Protein 9C9C (pdb70)

Radius of gyration: 26.02 Å; Cα contacts (8 Å, |Δi|>4): 1125; chains: 2; bounding box: 55×65×72 Å

Secondary structure (DSSP, 8-state):
---PPPEEEEES-SEEETT--EEEEEE--TT--EEEEEEESSTTS--EEPPGGG-BTTEEEESS--GGG-EEEEEEEEETTEEPPPPPPEEEEEE-SS---EEEEES-SBPPTT--EEEEEEEEEEESEEEEEE---EEEEE---EEEEEEEE----TTS-EEEEEEEE-TT-TTBB-PPPPPEEEB---/--PPPEEEEES-SEEETT--EEEEEE--TT--EEEEEEE-TT-SSEEEPPGGGEETTEEEESS--GGG-EEEEEEEEETTEEPPPPPPEEEEEE-SS---EEEEES-SB--TT--EEEEEEEEEEESEEEEEE--EEEPPP-TT-EEEEEEEE-S--TTS--EEEEEEE-TT-TTBB-PPPPPEE-B--

Solvent-accessible surface area: 19816 Å² total; per-residue (Å²): 107,110,7,90,95,3,57,20,147,25,129,102,76,32,60,8,77,77,40,44,70,1,24,0,34,8,97,13,27,183,103,24,125,82,42,67,2,42,22,29,86,110,101,115,56,219,107,65,89,5,146,70,150,73,25,156,118,1,89,6,89,2,97,54,1,58,111,115,29,4,0,104,2,12,0,18,0,59,4,160,82,97,71,6,99,98,7,91,83,29,58,0,8,0,10,21,21,41,101,112,2,84,20,31,4,53,9,0,12,1,2,17,85,34,0,62,2,2,0,32,0,59,9,171,83,69,5,16,0,0,4,9,4,69,100,138,81,91,48,127,101,28,128,40,92,43,40,118,0,28,18,43,12,18,72,8,51,93,104,54,85,44,9,6,61,0,23,0,17,49,111,123,21,49,55,0,30,0,34,46,0,91,79,21,98,5,60,11,34,106,147,11,74,89,4,59,10,131,14,104,114,70,33,46,5,77,92,40,40,70,1,28,0,16,10,102,20,24,181,112,25,122,90,51,60,1,31,28,7,118,34,89,10,32,165,74,59,103,12,145,68,124,83,23,89,142,1,86,22,97,2,97,53,1,62,145,110,37,0,0,17,6,11,0,16,0,60,2,142,84,110,70,9,107,76,12,55,40,18,18,0,4,6,8,24,31,68,115,113,4,94,18,28,5,73,135,41,51,87,9,96,70,50,19,139,12,50,0,28,0,64,18,181,117,54,18,7,1,1,0,2,15,92,135,116,49,90,40,20,128,27,72,85,221,24,33,51,119,9,100,17,72,8,21,86,1,44,82,102,58,77,30,13,5,66,0,19,0,0,62,14,111,21,1,6,10,11,0,33,44,0,93,76,23,82,11,97,25,117

Sequence (379 aa):
GTIPKPTTLWWAEPPDDSSVVITTQGSPVTLSCQQGSLEAQEEYRRLLYREKKSSASSWITRIRPEELVKNGQFHIPSITWWEEHTGRYGCQYYSRARWSELSDPLLVLVMTGAYPKPTTLSAQQPSPVVTSGGRVTLQCESSQVAFGGFILCKEHPQCLNNSSQPGSSRRAIFSVGPVSSPNRRWSHRCYGYDLNSPYVWSSPSDLLELLVVPGTIPKPTLWAEPDSVVITQGSPVTLSCCQGSLEAQEYRLYREKKSASWITRIRRPELVKNGQFHIPSITWEHTGRYGCCQYYSSRARWSELSDPLVLVMTGAYPKPTTLSAQPSPVVTSGGRVTLQCCESQVAFGGFILCKEQCLNSQQPHARGSSSSRAIFSVGPVSPNRRWSSHRCCYGYDDLNSPYVWSSPSDLLELLVP

Organism: Homo sapiens (NCBI:txid9606)

Nearest PDB structures (foldseek):
  2gw5-assembly1_A  TM=9.340E-01  e=7.493E-33  Homo sapiens
  6bcs-assembly1_A  TM=9.423E-01  e=9.687E-33  Homo sapiens
  6aed-assembly1_A  TM=9.198E-01  e=9.869E-31  Homo sapiens
  1vdg-assembly1_B  TM=8.284E-01  e=1.206E-25  Homo sapiens
  1p6f-assembly1_A  TM=7.862E-01  e=2.082E-16  Homo sapiens

GO terms:
  GO:0005515 protein binding (F, IPI)
  GO:0140105 interleukin-10-mediated signaling pathway (P, IEP)
  GO:0001540 amyloid-beta binding (F, TAS)
  GO:1905875 negative regulation of postsynaptic density organization (P, IC)
  GO:0042130 negative regulation of T cell proliferation (P, IMP)
  GO:0001540 amyloid-beta binding (F, IMP)
  GO:2000524 negative regulation of T cell costimulation (P, IMP)
  GO:0042803 protein homodimerization activity (F, IPI)
  GO:0044877 protein-containing complex binding (F, IPI)
  GO:0023025 MHC class Ib protein complex binding (F, IDA)
  GO:0023029 MHC class Ib protein binding (F, IDA)
  GO:0005886 plasma membrane (C, EXP)
  GO:0005886 plasma membrane (C, TAS)
  GO:0016020 membrane (C, TAS)
  GO:0006955 immune response (P, TAS)
  GO:0006968 cellular defense response (P, TAS)
  GO:0007166 cell surface receptor signaling pathway (P, TAS)
  GO:0007267 cell-cell signaling (P, TAS)
  GO:0101003 ficolin-1-rich granule membrane (C, TAS)
  GO:0070821 tertiary granule membrane (C, TAS)

Structure (mmCIF, N/CA/C/O backbone):
data_9C9C
#
_entry.id   9C9C
#
_cell.length_a   50.165
_cell.length_b   63.056
_cell.length_c   144.736
_cell.angle_alpha   90.000
_cell.angle_beta   90.000
_cell.angle_gamma   90.000
#
_symmetry.space_group_name_H-M   'P 2 21 21'
#
loop_
_entity.id
_entity.type
_entity.pdbx_description
1 polymer 'Leukocyte immunoglobulin-like receptor subfamily B member 2'
2 non-polymer 'CHLORIDE ION'
3 non-polymer IMIDAZOLE
4 non-polymer 'CALCIUM ION'
5 water water
#
loop_
_atom_site.group_PDB
_atom_site.id
_atom_site.type_symbol
_atom_site.label_atom_id
_atom_site.label_alt_id
_atom_site.label_comp_id
_atom_site.label_asym_id
_atom_site.label_entity_id
_atom_site.label_seq_id
_atom_site.pdbx_PDB_ins_code
_atom_site.Cartn_x
_atom_site.Cartn_y
_atom_site.Cartn_z
_atom_site.occupancy
_atom_site.B_iso_or_equiv
_atom_site.auth_seq_id
_atom_site.auth_comp_id
_atom_site.auth_asym_id
_atom_site.auth_atom_id
_atom_site.pdbx_PDB_model_num
ATOM 1 N N . GLY A 1 4 ? -28.96285 -13.53446 -21.26939 1.000 48.39865 4 GLY A N 1
ATOM 2 C CA . GLY A 1 4 ? -29.40326 -14.09428 -20.00291 1.000 57.15051 4 GLY A CA 1
ATOM 3 C C . GLY A 1 4 ? -28.25929 -14.39582 -19.04910 1.000 57.53640 4 GLY A C 1
ATOM 4 O O . GLY A 1 4 ? -27.15843 -14.75422 -19.47784 1.000 51.83007 4 GLY A O 1
ATOM 5 N N . THR A 1 5 ? -28.50838 -14.26349 -17.74921 1.000 50.64567 5 THR A N 1
ATOM 6 C CA . THR A 1 5 ? -27.45783 -14.44880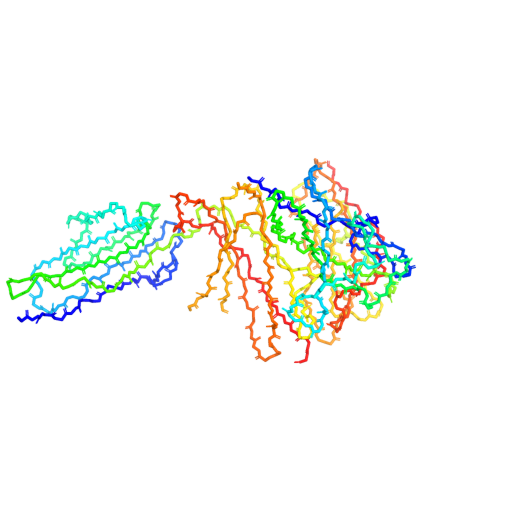 -16.76317 1.000 37.53046 5 THR A CA 1
ATOM 7 C C . THR A 1 5 ? -27.86216 -15.50997 -15.74611 1.000 58.04065 5 THR A C 1
ATOM 8 O O . THR A 1 5 ? -29.03921 -15.85656 -15.60040 1.000 44.25704 5 THR A O 1
ATOM 12 N N . ILE A 1 6 ? -26.85207 -16.05789 -15.07795 1.000 40.21487 6 ILE A N 1
ATOM 13 C CA . ILE A 1 6 ? -27.04228 -17.02345 -14.00103 1.000 36.79286 6 ILE A CA 1
ATOM 14 C C . ILE A 1 6 ? -26.55451 -16.34022 -12.72922 1.000 30.83537 6 ILE A C 1
ATOM 15 O O . ILE A 1 6 ? -25.78497 -15.37161 -12.81635 1.000 34.53131 6 ILE A O 1
ATOM 20 N N . PRO A 1 7 ? -26.99516 -16.75930 -11.54135 1.000 29.38237 7 PRO A N 1
ATOM 21 C CA . PRO A 1 7 ? -26.67849 -15.97715 -10.33991 1.000 31.03605 7 PRO A CA 1
ATOM 22 C C . PRO A 1 7 ? -25.18188 -15.97102 -10.04183 1.000 37.47416 7 PRO A C 1
ATOM 23 O O . PRO A 1 7 ? -24.48634 -16.97186 -10.21919 1.000 31.17256 7 PRO A O 1
ATOM 27 N N . LYS A 1 8 ? -24.69218 -14.80852 -9.62841 1.000 29.47558 8 LYS A N 1
ATOM 28 C CA . LYS A 1 8 ? -23.30792 -14.66666 -9.19417 1.000 30.96911 8 LYS A CA 1
ATOM 29 C C . LYS A 1 8 ? -23.02377 -15.62033 -8.03523 1.000 25.04237 8 LYS A C 1
ATOM 30 O O . LYS A 1 8 ? -23.83020 -15.70772 -7.10071 1.000 26.97182 8 LYS A O 1
ATOM 36 N N . PRO A 1 9 ? -21.90819 -16.34188 -8.05080 1.000 27.82955 9 PRO A N 1
ATOM 37 C CA . PRO A 1 9 ? -21.61022 -17.25114 -6.94589 1.000 22.56720 9 PRO A CA 1
ATOM 38 C C . PRO A 1 9 ? -21.05484 -16.50221 -5.74490 1.000 25.16501 9 PRO A C 1
ATOM 39 O O . PRO A 1 9 ? -20.64371 -15.34366 -5.82265 1.000 25.79277 9 PRO A O 1
ATOM 43 N N . THR A 1 10 ? -21.09710 -17.17955 -4.60833 1.000 22.92030 10 THR A N 1
ATOM 44 C CA A THR A 1 10 ? -20.45892 -16.71601 -3.38649 0.435 23.77252 10 THR A CA 1
ATOM 45 C CA B THR A 1 10 ? -20.44367 -16.69906 -3.40318 0.565 23.71203 10 THR A CA 1
ATOM 46 C C . THR A 1 10 ? -19.23989 -17.58161 -3.11459 1.000 25.00479 10 THR A C 1
ATOM 47 O O . THR A 1 10 ? -19.26911 -18.78975 -3.35392 1.000 29.04127 10 THR A O 1
ATOM 54 N N . LEU A 1 11 ? -18.17171 -16.96431 -2.62982 1.000 22.13867 11 LEU A N 1
ATOM 55 C CA . LEU A 1 11 ? -16.96665 -17.67749 -2.22914 1.000 22.08640 11 LEU A CA 1
ATOM 56 C C . LEU A 1 11 ? -16.77445 -17.43333 -0.74178 1.000 23.28502 11 LEU A C 1
ATOM 57 O O . LEU A 1 11 ? -16.67771 -16.27724 -0.31627 1.000 30.84841 11 LEU A O 1
ATOM 62 N N . TRP A 1 12 ? -16.75204 -18.50070 0.05439 1.000 21.25007 12 TRP A N 1
ATOM 63 C CA A TRP A 1 12 ? -16.69247 -18.42130 1.51200 0.471 22.01579 12 TRP A CA 1
ATOM 64 C CA B TRP A 1 12 ? -16.59458 -18.30038 1.48140 0.529 21.67965 12 TRP A CA 1
ATOM 65 C C . TRP A 1 12 ? -15.47798 -19.17344 2.02994 1.000 23.44243 12 TRP A C 1
ATOM 66 O O . TRP A 1 12 ? -15.10469 -20.20585 1.46525 1.000 24.19329 12 TRP A O 1
ATOM 87 N N . ALA A 1 13 ? -14.92248 -18.69277 3.13995 1.000 24.94061 13 ALA A N 1
ATOM 88 C CA . ALA A 1 13 ? -13.83374 -19.34945 3.85033 1.000 21.62502 13 ALA A CA 1
ATOM 89 C C . ALA A 1 13 ? -14.33889 -19.85732 5.19603 1.000 22.43657 13 ALA A C 1
ATOM 90 O O . ALA A 1 13 ? -15.05618 -19.14284 5.90769 1.000 26.54711 13 ALA A O 1
ATOM 92 N N . GLU A 1 14 ? -13.98774 -21.09769 5.53355 1.000 19.96539 14 GLU A N 1
ATOM 93 C CA . GLU A 1 14 ? -14.26912 -21.64900 6.85844 1.000 21.59868 14 GLU A CA 1
ATOM 94 C C . GLU A 1 14 ? -12.98742 -22.24647 7.42434 1.000 23.44718 14 GLU A C 1
ATOM 95 O O . GLU A 1 14 ? -12.38781 -23.13178 6.78916 1.000 22.26861 14 GLU A O 1
ATOM 101 N N A PRO A 1 15 ? -12.61210 -21.92297 8.67263 0.517 23.75232 15 PRO A N 1
ATOM 102 N N B PRO A 1 15 ? -12.45055 -21.71039 8.52942 0.483 23.19953 15 PRO A N 1
ATOM 103 C CA A PRO A 1 15 ? -13.38623 -21.20979 9.69562 0.517 25.59815 15 PRO A CA 1
ATOM 104 C CA B PRO A 1 15 ? -12.85042 -20.45207 9.18749 0.483 23.30431 15 PRO A CA 1
ATOM 105 C C A PRO A 1 15 ? -13.25807 -19.69727 9.61585 0.517 27.91046 15 PRO A C 1
ATOM 106 C C B PRO A 1 15 ? -12.69762 -19.21323 8.28805 0.483 23.40067 15 PRO A C 1
ATOM 107 O O A PRO A 1 15 ? -14.01543 -18.97578 10.26386 0.517 28.09487 15 PRO A O 1
ATOM 108 O O B PRO A 1 15 ? -11.96549 -19.22875 7.29142 0.483 18.19002 15 PRO A O 1
ATOM 115 N N A ASP A 1 16 ? -12.30882 -19.17339 8.84948 0.517 20.32629 16 ASP A N 1
ATOM 116 N N B ASP A 1 16 ? -13.40808 -18.12951 8.60805 0.483 16.94195 16 ASP A N 1
ATOM 117 C CA A ASP A 1 16 ? -12.11672 -17.73009 8.79256 0.517 26.35151 16 ASP A CA 1
ATOM 118 C CA B ASP A 1 16 ? -13.38455 -16.90499 7.81668 0.483 24.79090 16 ASP A CA 1
ATOM 119 C C A ASP A 1 16 ? -11.25137 -17.37618 7.58789 0.517 26.25602 16 ASP A C 1
ATOM 120 C C B ASP A 1 16 ? -12.42024 -15.86600 8.37559 0.483 25.40786 16 ASP A C 1
ATOM 121 O O A ASP A 1 16 ? -10.71577 -18.24557 6.89513 0.517 25.86488 16 ASP A O 1
ATOM 122 O O B ASP A 1 16 ? -12.44980 -14.70501 7.94801 0.483 27.05319 16 ASP A O 1
ATOM 131 N N A SER A 1 17 ? -11.12440 -16.06892 7.35458 0.517 26.82997 17 SER A N 1
ATOM 132 N N B SER A 1 17 ? -11.55954 -16.25911 9.30729 0.483 23.76519 17 SER A N 1
ATOM 133 C CA A SER A 1 17 ? -10.31120 -15.46328 6.30929 0.517 23.41634 17 SER A CA 1
ATOM 134 C CA B SER A 1 17 ? -10.59522 -15.35965 9.91354 0.483 22.38627 17 SER A CA 1
ATOM 135 C C A SER A 1 17 ? -8.86632 -15.23591 6.74787 0.517 26.39150 17 SER A C 1
ATOM 136 C C B SER A 1 17 ? -9.26808 -15.41063 9.16013 0.483 32.78924 17 SER A C 1
ATOM 137 O O A SER A 1 17 ? -8.02826 -14.82756 5.93155 0.517 13.20534 17 SER A O 1
ATOM 138 O O B SER A 1 17 ? -9.12273 -16.07492 8.12876 0.483 20.45649 17 SER A O 1
ATOM 143 N N A VAL A 1 18 ? -8.57006 -15.47897 8.02145 0.517 22.61694 18 VAL A N 1
ATOM 144 N N B VAL A 1 18 ? -8.27847 -14.68604 9.68005 0.483 24.18213 18 VAL A N 1
ATOM 145 C CA A VAL A 1 18 ? -7.26345 -15.24129 8.62499 0.517 22.50224 18 VAL A CA 1
ATOM 146 C CA B VAL A 1 18 ? -6.90248 -14.97628 9.31707 0.483 21.08478 18 VAL A CA 1
ATOM 147 C C A VAL A 1 18 ? -6.90966 -16.47784 9.44319 0.517 22.75546 18 VAL A C 1
ATOM 148 C C B VAL A 1 18 ? -6.55166 -16.35278 9.85983 0.483 21.19332 18 VAL A C 1
ATOM 149 O O A VAL A 1 18 ? -7.62009 -16.81397 10.39783 0.517 20.98154 18 VAL A O 1
ATOM 150 O O B VAL A 1 18 ? -6.97981 -16.73156 10.95646 0.483 22.80813 18 VAL A O 1
ATOM 157 N N . ILE A 1 19 ? -5.80124 -17.12955 9.08689 1.000 18.08202 19 ILE A N 1
ATOM 158 C CA . ILE A 1 19 ? -5.50846 -18.51222 9.45061 1.000 19.02009 19 ILE A CA 1
ATOM 159 C C . ILE A 1 19 ? -4.05615 -18.61065 9.88883 1.000 19.85891 19 ILE A C 1
ATOM 160 O O . ILE A 1 19 ? -3.15949 -18.13047 9.18930 1.000 21.20039 19 ILE A O 1
ATOM 165 N N . THR A 1 20 ? -3.80712 -19.26622 11.01797 1.000 18.65792 20 THR A N 1
ATOM 166 C CA A THR A 1 20 ? -2.43482 -19.42092 11.47526 0.640 20.41073 20 THR A CA 1
ATOM 167 C CA B THR A 1 20 ? -2.43081 -19.40725 11.46393 0.360 20.38240 20 THR A CA 1
ATOM 168 C C . THR A 1 20 ? -1.69739 -20.41964 10.59070 1.000 20.56891 20 THR A C 1
ATOM 169 O O . THR A 1 20 ? -2.26309 -21.43410 10.16937 1.000 20.46739 20 THR A O 1
ATOM 176 N N . GLN A 1 21 ? -0.43399 -20.12110 10.30561 1.000 18.43340 21 GLN A N 1
ATOM 177 C CA . GLN A 1 21 ? 0.41163 -20.96442 9.46705 1.000 19.33711 21 GLN A CA 1
ATOM 178 C C . GLN A 1 21 ? 0.31878 -22.42812 9.87778 1.000 22.20094 21 GLN A C 1
ATOM 179 O O . GLN A 1 21 ? 0.47016 -22.76438 11.05302 1.000 22.28503 21 GLN A O 1
ATOM 185 N N . GLY A 1 22 ? 0.06693 -23.29262 8.90096 1.000 19.78795 22 GLY A N 1
ATOM 186 C CA . GLY A 1 22 ? -0.01925 -24.71789 9.16034 1.000 21.13005 22 GLY A CA 1
ATOM 187 C C . GLY A 1 22 ? -1.38401 -25.24342 9.55657 1.000 24.01793 22 GLY A C 1
ATOM 188 O O . GLY A 1 22 ? -1.52988 -26.46563 9.70945 1.000 24.32993 22 GLY A O 1
ATOM 189 N N . SER A 1 23 ? -2.40192 -24.36556 9.72477 1.000 19.53920 23 SER A N 1
ATOM 190 C CA . SER A 1 23 ? -3.77195 -24.70589 10.09467 1.000 17.63971 23 SER A CA 1
ATOM 191 C C . SER A 1 23 ? -4.65652 -24.81503 8.85799 1.000 18.39200 23 SER A C 1
ATOM 192 O O . SER A 1 23 ? -4.34772 -24.24327 7.81142 1.000 19.68682 23 SER A O 1
ATOM 195 N N . PRO A 1 24 ? -5.76408 -25.54288 8.94315 1.000 19.41942 24 PRO A N 1
ATOM 196 C CA . PRO A 1 24 ? -6.58923 -25.78100 7.75977 1.000 17.85968 24 PRO A CA 1
ATOM 197 C C . PRO A 1 24 ? -7.58180 -24.65293 7.50069 1.000 21.61692 24 PRO A C 1
ATOM 198 O O . PRO A 1 24 ? -8.00806 -23.92993 8.39954 1.000 20.52787 24 PRO A O 1
ATOM 202 N N . VAL A 1 25 ? -7.97401 -24.54150 6.23667 1.000 19.18384 25 VAL A N 1
ATOM 203 C CA . VAL A 1 25 ? -9.03830 -23.62972 5.84362 1.000 16.88299 25 VAL A CA 1
ATOM 204 C C . VAL A 1 25 ? -9.68568 -24.18516 4.57966 1.000 19.48974 25 VAL A C 1
ATOM 205 O O . VAL A 1 25 ? -9.00778 -24.77989 3.73690 1.000 20.35256 25 VAL A O 1
ATOM 209 N N . THR A 1 26 ? -10.99916 -24.01652 4.46914 1.000 18.56678 26 THR A N 1
ATOM 210 C CA . THR A 1 26 ? -11.76294 -24.50058 3.31891 1.000 17.39266 26 THR A CA 1
ATOM 211 C C . THR A 1 26 ? -12.33376 -23.31705 2.55813 1.000 19.65793 26 THR A C 1
ATOM 212 O O . THR A 1 26 ? -13.07990 -22.51546 3.12887 1.000 19.31128 26 THR A O 1
ATOM 216 N N . LEU A 1 27 ? -12.00865 -23.22078 1.27055 1.000 17.28689 27 LEU A N 1
ATOM 217 C CA . LEU A 1 27 ? -12.59232 -22.20768 0.39718 1.000 20.03752 27 LEU A CA 1
ATOM 218 C C . LEU A 1 27 ? -13.63458 -22.88897 -0.48212 1.000 21.72507 27 LEU A C 1
ATOM 219 O O . LEU A 1 27 ? -13.30443 -23.82059 -1.22276 1.000 23.98659 27 LEU A O 1
ATOM 224 N N . SER A 1 28 ? -14.88260 -22.42777 -0.40860 1.000 20.89534 28 SER A N 1
ATOM 225 C CA . SER A 1 28 ? -15.98726 -23.06890 -1.11951 1.000 22.05342 28 SER A CA 1
ATOM 226 C C . SER A 1 28 ? -16.62281 -22.08754 -2.09049 1.000 27.61917 28 SER A C 1
ATOM 227 O O . SER A 1 28 ? -17.04857 -21.00238 -1.69174 1.000 24.08765 28 SER A O 1
ATOM 230 N N . CYS A 1 29 ? -16.70675 -22.47914 -3.35625 1.000 19.68104 29 CYS A N 1
ATOM 231 C CA . CYS A 1 29 ? -17.44711 -21.70810 -4.34568 1.000 21.24272 29 CYS A CA 1
ATOM 232 C C . CYS A 1 29 ? -18.87717 -22.23319 -4.39077 1.000 27.35186 29 CYS A C 1
ATOM 233 O O . CYS A 1 29 ? -19.09811 -23.40253 -4.72514 1.000 26.48113 29 CYS A O 1
ATOM 236 N N . GLN A 1 30 ? -19.84352 -21.38484 -4.03890 1.000 22.32635 30 GLN A N 1
ATOM 237 C CA A GLN A 1 30 ? -21.25937 -21.76202 -4.03424 0.607 26.38014 30 GLN A CA 1
ATOM 238 C CA B GLN A 1 30 ? -21.25175 -21.77306 -4.04149 0.393 26.28937 30 GLN A CA 1
ATOM 239 C C . GLN A 1 30 ? -21.86790 -21.30573 -5.35343 1.000 25.78101 30 GLN A C 1
ATOM 240 O O . GLN A 1 30 ? -22.13449 -20.11806 -5.54279 1.000 26.19633 30 GLN A O 1
ATOM 251 N N . GLY A 1 31 ? -22.07137 -22.24948 -6.26981 1.000 24.94410 31 GLY A N 1
ATOM 252 C CA . GLY A 1 31 ? -22.79022 -21.98895 -7.49532 1.000 26.89385 31 GLY A CA 1
ATOM 253 C C . GLY A 1 31 ? -24.25013 -22.37231 -7.33615 1.000 24.59634 31 GLY A C 1
ATOM 254 O O . GLY A 1 31 ? -24.72776 -22.67334 -6.24093 1.000 25.53852 31 GLY A O 1
ATOM 255 N N . SER A 1 32 ? -24.96080 -22.38132 -8.45874 1.000 25.33912 32 SER A N 1
ATOM 256 C CA . SER A 1 32 ? -26.30193 -22.93624 -8.43130 1.000 27.66459 32 SER A CA 1
ATOM 257 C C . SER A 1 32 ? -26.23942 -24.43707 -8.13739 1.000 34.76854 32 SER A C 1
ATOM 258 O O . SER A 1 32 ? -25.19638 -25.08515 -8.26847 1.000 28.94624 32 SER A O 1
ATOM 261 N N . LEU A 1 33 ? -27.38363 -25.00060 -7.74226 1.000 32.06122 33 LEU A N 1
ATOM 262 C CA . LEU A 1 33 ? -27.43006 -26.43100 -7.46169 1.000 37.95359 33 LEU A CA 1
ATOM 263 C C . LEU A 1 33 ? -27.18890 -27.28117 -8.70543 1.000 35.09930 33 LEU A C 1
ATOM 264 O O . LEU A 1 33 ? -26.89886 -28.47408 -8.57513 1.000 52.11356 33 LEU A O 1
ATOM 269 N N . GLU A 1 34 ? -27.28948 -26.70061 -9.89894 1.000 31.71937 34 GLU A N 1
ATOM 270 C CA . GLU A 1 34 ? -27.03360 -27.41609 -11.14218 1.000 36.80319 34 GLU A CA 1
ATOM 271 C C . GLU A 1 34 ? -25.61510 -27.19804 -11.67128 1.000 34.21197 34 GLU A C 1
ATOM 272 O O . GLU A 1 34 ? -25.31066 -27.62789 -12.78889 1.000 31.71178 34 GLU A O 1
ATOM 278 N N . ALA A 1 35 ? -24.74270 -26.54369 -10.90039 1.000 32.71572 35 ALA A N 1
ATOM 279 C CA . ALA A 1 35 ? -23.43247 -26.17385 -11.42091 1.000 27.18949 35 ALA A CA 1
ATOM 280 C C . ALA A 1 35 ? -22.67852 -27.39976 -11.92140 1.000 29.45580 35 ALA A C 1
ATOM 281 O O . ALA A 1 35 ? -22.60278 -28.42008 -11.23456 1.000 33.60736 35 ALA A O 1
ATOM 283 N N . GLN A 1 36 ? -22.11428 -27.29600 -13.12423 1.000 27.15052 36 GLN A N 1
ATOM 284 C CA . GLN A 1 36 ? -21.44695 -28.43476 -13.74227 1.000 27.70256 36 GLN A CA 1
ATOM 285 C C . GLN A 1 36 ? -19.94494 -28.44949 -13.51129 1.000 37.77936 36 GLN A C 1
ATOM 286 O O . GLN A 1 36 ? -19.35073 -29.53114 -13.42570 1.000 35.92111 36 GLN A O 1
ATOM 292 N N . GLU A 1 37 ? -19.32875 -27.27248 -13.42830 1.000 26.37644 37 GLU A N 1
ATOM 293 C CA A GLU A 1 37 ? -17.88208 -27.13223 -13.36544 0.481 20.79412 37 GLU A CA 1
ATOM 294 C CA B GLU A 1 37 ? -17.88006 -27.14191 -13.34453 0.519 20.73323 37 GLU A CA 1
ATOM 295 C C . GLU A 1 37 ? -17.56427 -25.83989 -12.62870 1.000 27.38906 37 GLU A C 1
ATOM 296 O O . GLU A 1 37 ? -18.36937 -24.90690 -12.61855 1.000 24.52738 37 GLU A O 1
ATOM 307 N N . TYR A 1 38 ? -16.37502 -25.78015 -12.02806 1.000 23.43296 38 TYR A N 1
ATOM 308 C CA . TYR A 1 38 ? -15.94846 -24.59758 -11.30083 1.000 21.63894 38 TYR A CA 1
ATOM 309 C C . TYR A 1 38 ? -14.53987 -24.20525 -11.70487 1.000 22.81342 38 TYR A C 1
ATOM 310 O O . TYR A 1 38 ? -13.71393 -25.06044 -12.05063 1.000 22.54330 38 TYR A O 1
ATOM 319 N N . ARG A 1 39 ? -14.27185 -22.90463 -11.62347 1.000 21.65569 39 ARG A N 1
ATOM 320 C CA A ARG A 1 39 ? -12.91832 -22.37678 -11.73387 0.647 21.29630 39 ARG A CA 1
ATOM 321 C CA B ARG A 1 39 ? -12.92798 -22.34905 -11.75094 0.353 21.40416 39 ARG A CA 1
ATOM 322 C C . ARG A 1 39 ? -12.66743 -21.42806 -10.57074 1.000 24.03288 39 ARG A C 1
ATOM 323 O O . ARG A 1 39 ? -13.44127 -20.49594 -10.33519 1.000 23.36919 39 ARG A O 1
ATOM 338 N N . LEU A 1 40 ? -11.58428 -21.68224 -9.84074 1.000 19.93314 40 LEU A N 1
ATOM 339 C CA A LEU A 1 40 ? -11.18041 -20.86431 -8.70751 0.597 19.17030 40 LEU A CA 1
ATOM 340 C CA B LEU A 1 40 ? -11.17854 -20.86585 -8.70695 0.403 19.16365 40 LEU A CA 1
ATOM 341 C C . LEU A 1 40 ? -9.86100 -20.18098 -9.04544 1.000 15.77580 40 LEU A C 1
ATOM 342 O O . LEU A 1 40 ? -8.97827 -20.79299 -9.65793 1.000 18.58903 40 LEU A O 1
ATOM 351 N N . TYR A 1 41 ? -9.73822 -18.90711 -8.66882 1.000 18.64330 41 TYR A N 1
ATOM 352 C CA . TYR A 1 41 ? -8.57316 -18.10040 -9.02218 1.000 17.39638 41 TYR A CA 1
ATOM 353 C C . TYR A 1 41 ? -7.95074 -17.44226 -7.79817 1.000 17.92597 41 TYR A C 1
ATOM 354 O O . TYR A 1 41 ? -8.64184 -17.08344 -6.84705 1.000 19.68663 41 TYR A O 1
ATOM 363 N N . ARG A 1 42 ? -6.63420 -17.23810 -7.85694 1.000 18.61234 42 ARG A N 1
ATOM 364 C CA . ARG A 1 42 ? -5.90670 -16.52503 -6.81323 1.000 17.27619 42 ARG A CA 1
ATOM 365 C C . ARG A 1 42 ? -5.01826 -15.46321 -7.44717 1.000 14.67885 42 ARG A C 1
ATOM 366 O O . ARG A 1 42 ? -4.33956 -15.73268 -8.44037 1.000 16.37635 42 ARG A O 1
ATOM 374 N N . GLU A 1 43 ? -5.02318 -14.26388 -6.87923 1.000 15.33627 43 GLU A N 1
ATOM 375 C CA . GLU A 1 43 ? -4.12271 -13.18703 -7.29456 1.000 15.48691 43 GLU A CA 1
ATOM 376 C C . GLU A 1 43 ? -3.27032 -12.80002 -6.09864 1.000 14.73823 43 GLU A C 1
ATOM 377 O O . GLU A 1 43 ? -3.80477 -12.58323 -5.00723 1.000 19.97965 43 GLU A O 1
ATOM 383 N N . LYS A 1 44 ? -1.95051 -12.72664 -6.30009 1.000 17.59580 44 LYS A N 1
ATOM 384 C CA . LYS A 1 44 ? -1.05868 -12.32494 -5.21496 1.000 16.19313 44 LYS A CA 1
ATOM 385 C C . LYS A 1 44 ? -0.96985 -10.81414 -5.08857 1.000 24.68887 44 LYS A C 1
ATOM 386 O O . LYS A 1 44 ? -0.67924 -10.30223 -3.99957 1.000 23.83875 44 LYS A O 1
ATOM 392 N N . LYS A 1 45 ? -1.19769 -10.09300 -6.18264 1.000 18.23228 45 LYS A N 1
ATOM 393 C CA . LYS A 1 45 ? -1.16810 -8.63701 -6.15582 1.000 21.76082 45 LYS A CA 1
ATOM 394 C C . LYS A 1 45 ? -1.98157 -8.12800 -7.33428 1.000 20.06546 45 LYS A C 1
ATOM 395 O O . LYS A 1 45 ? -2.35975 -8.89176 -8.22994 1.000 22.91463 45 LYS A O 1
ATOM 401 N N . SER A 1 46 ? -2.26886 -6.83013 -7.30453 1.000 20.60465 46 SER A N 1
ATOM 402 C CA A SER A 1 46 ? -3.17022 -6.24604 -8.28218 0.634 20.92920 46 SER A CA 1
ATOM 403 C CA B SER A 1 46 ? -3.15974 -6.21797 -8.27909 0.366 21.15371 46 SER A CA 1
ATOM 404 C C . SER A 1 46 ? -2.51261 -6.16439 -9.65571 1.000 19.80866 46 SER A C 1
ATOM 405 O O . SER A 1 46 ? -1.30123 -5.98405 -9.78173 1.000 20.32847 46 SER A O 1
ATOM 410 N N . ALA A 1 47 ? -3.34363 -6.32781 -10.68579 1.000 19.72246 47 ALA A N 1
ATOM 411 C CA . ALA A 1 47 ? -2.92537 -6.15643 -12.07989 1.000 19.93561 47 ALA A CA 1
ATOM 412 C C . ALA A 1 47 ? -1.67981 -6.98250 -12.39256 1.000 17.97607 47 ALA A C 1
ATOM 413 O O . ALA A 1 47 ? -0.75524 -6.53109 -13.06827 1.000 20.73539 47 ALA A O 1
ATOM 415 N N . SER A 1 48 ? -1.65153 -8.21262 -11.87174 1.000 18.94872 48 SER A N 1
ATOM 416 C CA A SER A 1 48 ? -0.54269 -9.12788 -12.08396 0.626 19.30066 48 SER A CA 1
ATOM 417 C CA B SER A 1 48 ? -0.53686 -9.11424 -12.13726 0.374 19.26609 48 SER A CA 1
ATOM 418 C C . SER A 1 48 ? -1.08987 -10.44750 -12.62308 1.000 16.92840 48 SER A C 1
ATOM 419 O O . SER A 1 48 ? -2.15392 -10.46707 -13.23881 1.000 18.57217 48 SER A O 1
ATOM 424 N N . TRP A 1 49 ? -0.38333 -11.55728 -12.38974 1.000 16.32856 49 TRP A N 1
ATOM 425 C CA . TRP A 1 49 ? -0.89512 -12.84466 -12.84913 1.000 14.05166 49 TRP A CA 1
ATOM 426 C C . TRP A 1 49 ? -2.17835 -13.22669 -12.11860 1.000 17.18304 49 TRP A C 1
ATOM 427 O O . TRP A 1 49 ? -2.39518 -12.86034 -10.96311 1.000 18.80293 49 TRP A O 1
ATOM 438 N N . ILE A 1 50 ? -3.01887 -14.00127 -12.79624 1.000 14.44115 50 ILE A N 1
ATOM 439 C CA . ILE A 1 50 ? -4.15518 -14.66649 -12.16437 1.000 14.28742 50 ILE A CA 1
ATOM 440 C C . ILE A 1 50 ? -3.90368 -16.15919 -12.27364 1.000 18.19410 50 ILE A C 1
ATOM 441 O O . ILE A 1 50 ? -3.77666 -16.67803 -13.38162 1.000 18.91031 50 ILE A O 1
ATOM 446 N N . THR A 1 51 ? -3.81591 -16.84539 -11.14088 1.000 14.30307 51 THR A N 1
ATOM 447 C CA . THR A 1 51 ? -3.55980 -18.27934 -11.13850 1.000 19.74839 51 THR A CA 1
ATOM 448 C C . THR A 1 51 ? -4.88280 -19.00799 -11.00385 1.000 16.21177 51 THR A C 1
ATOM 449 O O . THR A 1 51 ? -5.67325 -18.69115 -10.12016 1.000 20.12265 51 THR A O 1
ATOM 453 N N . ARG A 1 52 ? -5.14467 -19.95267 -11.89757 1.000 16.88640 52 ARG A N 1
ATOM 454 C CA . ARG A 1 52 ? -6.26002 -20.85240 -11.65802 1.000 15.12067 52 ARG A CA 1
ATOM 455 C C . ARG A 1 52 ? -5.80849 -21.95297 -10.71026 1.000 18.80878 52 ARG A C 1
ATOM 456 O O . ARG A 1 52 ? -4.78687 -22.60977 -10.94562 1.000 20.55082 52 ARG A O 1
ATOM 464 N N . ILE A 1 53 ? -6.53955 -22.11667 -9.61205 1.000 18.48882 53 ILE A N 1
ATOM 465 C CA . ILE A 1 53 ? -6.24996 -23.21580 -8.70030 1.000 19.28224 53 ILE A CA 1
ATOM 466 C C . ILE A 1 53 ? -6.39685 -24.52057 -9.47168 1.000 16.12567 53 ILE A C 1
ATOM 467 O O . ILE A 1 53 ? -7.41348 -24.75089 -10.13948 1.000 18.28503 53 ILE A O 1
ATOM 472 N N . ARG A 1 54 ? -5.36908 -25.36679 -9.40513 1.000 18.86938 54 ARG A N 1
ATOM 473 C CA . ARG A 1 54 ? -5.35465 -26.57532 -10.21813 1.000 21.48807 54 ARG A CA 1
ATOM 474 C C . ARG A 1 54 ? -6.62443 -27.38453 -9.98005 1.000 18.79281 54 ARG A C 1
ATOM 475 O O . ARG A 1 54 ? -7.03077 -27.56683 -8.82351 1.000 19.66258 54 ARG A O 1
ATOM 483 N N . PRO A 1 55 ? -7.28150 -27.86580 -11.03497 1.000 22.76762 55 PRO A N 1
ATOM 484 C CA . PRO A 1 55 ? -8.55929 -28.56800 -10.84850 1.000 23.06947 55 PRO A CA 1
ATOM 485 C C . PRO A 1 55 ? -8.45606 -29.75790 -9.92167 1.000 17.92153 55 PRO A C 1
ATOM 486 O O . PRO A 1 55 ? -9.43091 -30.07428 -9.23454 1.000 21.37782 55 PRO A O 1
ATOM 490 N N . GLU A 1 56 ? -7.30869 -30.43531 -9.90968 1.000 19.73621 56 GLU A N 1
ATOM 491 C CA A GLU A 1 56 ? -7.11572 -31.58043 -9.03255 0.474 21.55517 56 GLU A CA 1
ATOM 492 C CA B GLU A 1 56 ? -7.14772 -31.58512 -9.02897 0.526 21.49290 56 GLU A CA 1
ATOM 493 C C . GLU A 1 56 ? -7.18096 -31.19031 -7.56210 1.000 22.36649 56 GLU A C 1
ATOM 494 O O . GLU A 1 56 ? -7.36911 -32.05914 -6.70993 1.000 23.88554 56 GLU A O 1
ATOM 505 N N . LEU A 1 57 ? -6.99965 -29.90427 -7.24413 1.000 20.48053 57 LEU A N 1
ATOM 506 C CA . LEU A 1 57 ? -7.07148 -29.46251 -5.85081 1.000 18.16552 57 LEU A CA 1
ATOM 507 C C . LEU A 1 57 ? -8.48821 -29.17957 -5.39432 1.000 19.77735 57 LEU A C 1
ATOM 508 O O . LEU A 1 57 ? -8.71248 -29.01313 -4.18831 1.000 23.64916 57 LEU A O 1
ATOM 513 N N . VAL A 1 58 ? -9.43194 -29.10043 -6.32198 1.000 20.41273 58 VAL A N 1
ATOM 514 C CA . VAL A 1 58 ? -10.77806 -28.61313 -6.06366 1.000 19.38408 58 VAL A CA 1
ATOM 515 C C . VAL A 1 58 ? -11.73622 -29.75645 -6.34723 1.000 27.78088 58 VAL A C 1
ATOM 516 O O . VAL A 1 58 ? -11.61095 -30.44087 -7.36934 1.000 29.23141 58 VAL A O 1
ATOM 520 N N . LYS A 1 59 ? -12.66689 -29.98768 -5.43868 1.000 21.10880 59 LYS A N 1
ATOM 521 C CA . LYS A 1 59 ? -13.63697 -31.06206 -5.61665 1.000 19.60388 59 LYS A CA 1
ATOM 522 C C . LYS A 1 59 ? -15.03067 -30.44798 -5.53368 1.000 21.43330 59 LYS A C 1
ATOM 523 O O . LYS A 1 59 ? -15.45465 -29.99437 -4.46488 1.000 21.22229 59 LYS A O 1
ATOM 529 N N . ASN A 1 60 ? -15.72366 -30.40971 -6.67686 1.000 28.99689 60 ASN A N 1
ATOM 530 C CA . ASN A 1 60 ? -17.05492 -29.80375 -6.79275 1.000 28.77722 60 ASN A CA 1
ATOM 531 C C . ASN A 1 60 ? -17.10245 -28.42234 -6.13290 1.000 25.37830 60 ASN A C 1
ATOM 532 O O . ASN A 1 60 ? -17.97448 -28.11089 -5.31333 1.000 24.99762 60 ASN A O 1
ATOM 537 N N . GLY A 1 61 ? -16.13640 -27.58294 -6.50365 1.000 23.43454 61 GLY A N 1
ATOM 538 C CA . GLY A 1 61 ? -16.08755 -26.21112 -6.04050 1.000 23.34901 61 GLY A CA 1
ATOM 539 C C . GLY A 1 61 ? -15.46646 -25.99756 -4.67772 1.000 24.18962 61 GLY A C 1
ATOM 540 O O . GLY A 1 61 ? -15.36946 -24.84533 -4.23481 1.000 24.08436 61 GLY A O 1
ATOM 541 N N . GLN A 1 62 ? -15.02185 -27.05146 -4.00582 1.000 18.64170 62 GLN A N 1
ATOM 542 C CA . GLN A 1 62 ? -14.45853 -26.92395 -2.66740 1.000 18.32173 62 GLN A CA 1
ATOM 543 C C . GLN A 1 62 ? -12.95565 -27.15248 -2.72751 1.000 19.43868 62 GLN A C 1
ATOM 544 O O . GLN A 1 62 ? -12.50190 -28.20406 -3.18177 1.000 21.06208 62 GLN A O 1
ATOM 550 N N . PHE A 1 63 ? -12.19596 -26.15196 -2.28513 1.000 19.00855 63 PHE A N 1
ATOM 551 C CA . PHE A 1 63 ? -10.73877 -26.17700 -2.20611 1.000 16.28213 63 PHE A CA 1
ATOM 552 C C . PHE A 1 63 ? -10.42258 -26.27058 -0.72003 1.000 18.60231 63 PHE A C 1
ATOM 553 O O . PHE A 1 63 ? -10.38471 -25.26029 -0.01435 1.000 18.89085 63 PHE A O 1
ATOM 561 N N . HIS A 1 64 ? -10.21502 -27.48775 -0.23512 1.000 20.03214 64 HIS A N 1
ATOM 562 C CA . HIS A 1 64 ? -9.84936 -27.65556 1.16097 1.000 17.60258 64 HIS A CA 1
ATOM 563 C C . HIS A 1 64 ? -8.33583 -27.62578 1.28688 1.000 19.74479 64 HIS A C 1
ATOM 564 O O . HIS A 1 64 ? -7.63210 -28.39700 0.62408 1.000 22.84944 64 HIS A O 1
ATOM 571 N N . ILE A 1 65 ? -7.84258 -26.72222 2.12544 1.000 17.87431 65 ILE A N 1
ATOM 572 C CA . ILE A 1 65 ? -6.42223 -26.54543 2.37921 1.000 16.68229 65 ILE A CA 1
ATOM 573 C C . ILE A 1 65 ? -6.12345 -27.15220 3.74455 1.000 19.17232 65 ILE A C 1
ATOM 574 O O . ILE A 1 65 ? -6.47785 -26.55245 4.76353 1.000 19.91371 65 ILE A O 1
ATOM 579 N N . PRO A 1 66 ? -5.49120 -28.32325 3.83057 1.000 18.39801 66 PRO A N 1
ATOM 580 C CA . PRO A 1 66 ? -5.27956 -28.92102 5.15624 1.000 16.23632 66 PRO A CA 1
ATOM 581 C C . PRO A 1 66 ? -4.30962 -28.13687 6.01209 1.000 18.22449 66 PRO A C 1
ATOM 582 O O . PRO A 1 66 ? -4.43857 -28.16533 7.23700 1.000 22.12926 66 PRO A O 1
ATOM 586 N N . SER A 1 67 ? -3.33788 -27.45561 5.39673 1.000 18.16972 67 SER A N 1
ATOM 587 C CA . SER A 1 67 ? -2.25615 -26.79695 6.13270 1.000 17.06872 67 SER A CA 1
ATOM 588 C C . SER A 1 67 ? -1.84663 -25.57733 5.31670 1.000 20.36238 67 SER A C 1
ATOM 589 O O . SER A 1 67 ? -1.15359 -25.71505 4.30759 1.000 22.54845 67 SER A O 1
ATOM 592 N N . ILE A 1 68 ? -2.29070 -24.39298 5.74307 1.000 19.66520 68 ILE A N 1
ATOM 593 C CA . ILE A 1 68 ? -2.06162 -23.20515 4.92931 1.000 17.25377 68 ILE A CA 1
ATOM 594 C C . ILE A 1 68 ? -0.57318 -22.88100 4.90060 1.000 17.34100 68 ILE A C 1
ATOM 595 O O . ILE A 1 68 ? 0.14696 -23.05917 5.89591 1.000 17.69764 68 ILE A O 1
ATOM 600 N N . THR A 1 69 ? -0.09523 -22.44128 3.73861 1.000 18.05146 69 THR A N 1
ATOM 601 C CA . THR A 1 69 ? 1.29211 -22.04135 3.53259 1.000 19.30015 69 THR A CA 1
ATOM 602 C C . THR A 1 69 ? 1.31713 -20.67976 2.84772 1.000 16.38081 69 THR A C 1
ATOM 603 O O . THR A 1 69 ? 0.27231 -20.16297 2.43684 1.000 18.84805 69 THR A O 1
ATOM 607 N N . TRP A 1 70 ? 2.53977 -20.12655 2.72599 1.000 20.54783 70 TRP A N 1
ATOM 608 C CA A TRP A 1 70 ? 2.75356 -18.86364 2.00799 0.658 21.78593 70 TRP A CA 1
ATOM 609 C CA B TRP A 1 70 ? 2.77851 -18.87795 2.00023 0.342 21.84945 70 TRP A CA 1
ATOM 610 C C . TRP A 1 70 ? 2.02873 -18.83714 0.67354 1.000 21.96588 70 TRP A C 1
ATOM 611 O O . TRP A 1 70 ? 1.39393 -17.83246 0.32274 1.000 21.22809 70 TRP A O 1
ATOM 632 N N A GLU A 1 71 ? 2.12384 -19.93316 -0.08468 0.500 19.24040 71 GLU A N 1
ATOM 633 N N B GLU A 1 71 ? 2.12056 -19.93384 -0.08406 0.500 19.24931 71 GLU A N 1
ATOM 634 C CA A GLU A 1 71 ? 1.58754 -19.98083 -1.44057 0.500 20.39943 71 GLU A CA 1
ATOM 635 C CA B GLU A 1 71 ? 1.58622 -19.97857 -1.44071 0.500 20.39145 71 GLU A CA 1
ATOM 636 C C A GLU A 1 71 ? 0.09159 -19.70017 -1.47903 0.500 19.03967 71 GLU A C 1
ATOM 637 C C B GLU A 1 71 ? 0.09013 -19.70080 -1.47961 0.500 19.04131 71 GLU A C 1
ATOM 638 O O A GLU A 1 71 ? -0.40522 -19.12675 -2.45696 0.500 20.99844 71 GLU A O 1
ATOM 639 O O B GLU A 1 71 ? -0.40784 -19.12879 -2.45776 0.500 20.99048 71 GLU A O 1
ATOM 650 N N . HIS A 1 72 ? -0.63972 -20.07985 -0.43034 1.000 17.35394 72 HIS A N 1
ATOM 651 C CA . HIS A 1 72 ? -2.09520 -19.99256 -0.45643 1.000 17.14768 72 HIS A CA 1
ATOM 652 C C . HIS A 1 72 ? -2.63212 -18.58291 -0.25593 1.000 16.09164 72 HIS A C 1
ATOM 653 O O . HIS A 1 72 ? -3.81322 -18.34835 -0.52406 1.000 17.45358 72 HIS A O 1
ATOM 660 N N . THR A 1 73 ? -1.81781 -17.65696 0.23989 1.000 17.65289 73 THR A N 1
ATOM 661 C CA . THR A 1 73 ? -2.35327 -16.35871 0.62137 1.000 15.42084 73 THR A CA 1
ATOM 662 C C . THR A 1 73 ? -2.63531 -15.52071 -0.61598 1.000 18.08435 73 THR A C 1
ATOM 663 O O . THR A 1 73 ? -2.01348 -15.69748 -1.66401 1.000 18.96714 73 THR A O 1
ATOM 667 N N . GLY A 1 74 ? -3.58323 -14.60676 -0.48950 1.000 16.81155 74 GLY A N 1
ATOM 668 C CA . GLY A 1 74 ? -3.90508 -13.73856 -1.60001 1.000 16.63143 74 GLY A CA 1
ATOM 669 C C . GLY A 1 74 ? -5.39733 -13.53496 -1.74252 1.000 17.31833 74 GLY A C 1
ATOM 670 O O . GLY A 1 74 ? -6.18933 -13.86014 -0.86351 1.000 18.43819 74 GLY A O 1
ATOM 671 N N . ARG A 1 75 ? -5.78119 -12.96996 -2.88628 1.000 15.50726 75 ARG A N 1
ATOM 672 C CA . ARG A 1 75 ? -7.16053 -12.60553 -3.16662 1.000 16.03337 75 ARG A CA 1
ATOM 673 C C . ARG A 1 75 ? -7.75170 -13.65075 -4.10352 1.000 20.03182 75 ARG A C 1
ATOM 674 O O . ARG A 1 75 ? -7.20916 -13.88573 -5.18853 1.000 19.56864 75 ARG A O 1
ATOM 682 N N . TYR A 1 76 ? -8.86107 -14.25857 -3.69088 1.000 17.08316 76 TYR A N 1
ATOM 683 C CA . TYR A 1 76 ? -9.50009 -15.32973 -4.44286 1.000 15.98424 76 TYR A CA 1
ATOM 684 C C . TYR A 1 76 ? -10.80897 -14.87615 -5.07688 1.000 22.16415 76 TYR A C 1
ATOM 685 O O . TYR A 1 76 ? -11.49658 -14.00374 -4.55070 1.000 20.97496 76 TYR A O 1
ATOM 694 N N . GLY A 1 77 ? -11.16422 -15.52672 -6.18457 1.000 18.99351 77 GLY A N 1
ATOM 695 C CA . GLY A 1 77 ? -12.47843 -15.37590 -6.79320 1.000 24.28686 77 GLY A CA 1
ATOM 696 C C . GLY A 1 77 ? -12.83155 -16.66855 -7.49984 1.000 20.12841 77 GLY A C 1
ATOM 697 O O . GLY A 1 77 ? -11.96217 -17.50834 -7.75676 1.000 21.95191 77 GLY A O 1
ATOM 698 N N . CYS A 1 78 ? -14.12211 -16.85333 -7.79022 1.000 21.65786 78 CYS A N 1
ATOM 699 C CA . CYS A 1 78 ? -14.50994 -18.09421 -8.45270 1.000 20.35247 78 CYS A CA 1
ATOM 700 C C . CYS A 1 78 ? -15.67182 -17.85056 -9.40725 1.000 23.25510 78 CYS A C 1
ATOM 701 O O . CYS A 1 78 ? -16.34902 -16.82605 -9.34004 1.000 22.26579 78 CYS A O 1
ATOM 704 N N . GLN A 1 79 ? -15.87187 -18.80989 -10.30918 1.000 22.21026 79 GLN A N 1
ATOM 705 C CA . GLN A 1 79 ? -17.03064 -18.83588 -11.19539 1.000 21.51313 79 GLN A CA 1
ATOM 706 C C . GLN A 1 79 ? -17.43717 -20.28584 -11.41313 1.000 21.48764 79 GLN A C 1
ATOM 707 O O . GLN A 1 79 ? -16.65809 -21.21039 -11.18168 1.000 21.86394 79 GLN A O 1
ATOM 713 N N . TYR A 1 80 ? -18.67741 -20.48695 -11.85661 1.000 23.75159 80 TYR A N 1
ATOM 714 C CA . TYR A 1 80 ? -19.16240 -21.82004 -12.15934 1.000 20.70219 80 TYR A CA 1
ATOM 715 C C . TYR A 1 80 ? -19.85354 -21.80279 -13.51345 1.000 23.79570 80 TYR A C 1
ATOM 716 O O . TYR A 1 80 ? -20.24067 -20.75210 -14.02318 1.000 23.19270 80 TYR A O 1
ATOM 725 N N . TYR A 1 81 ? -20.01364 -22.99289 -14.06998 1.000 23.56622 81 TYR A N 1
ATOM 726 C CA . TYR A 1 81 ? -20.60054 -23.18187 -15.38875 1.000 23.96828 81 TYR A CA 1
ATOM 727 C C . TYR A 1 81 ? -21.97824 -23.81271 -15.24476 1.000 26.03257 81 TYR A C 1
ATOM 728 O O . TYR A 1 81 ? -22.12052 -24.87960 -14.63755 1.000 24.90610 81 TYR A O 1
ATOM 737 N N . SER A 1 82 ? -22.98420 -23.15211 -15.81293 1.000 26.85421 82 SER A N 1
ATOM 738 C CA . SER A 1 82 ? -24.33960 -23.68163 -15.82173 1.000 26.45060 82 SER A CA 1
ATOM 739 C C . SER A 1 82 ? -25.06534 -23.06079 -17.00441 1.000 24.29411 82 SER A C 1
ATOM 740 O O . SER A 1 82 ? -24.72474 -21.96075 -17.44136 1.000 26.08498 82 SER A O 1
ATOM 743 N N . ARG A 1 83 ? -26.06039 -23.77812 -17.52272 1.000 26.28491 83 ARG A N 1
ATOM 744 C CA . ARG A 1 83 ? -26.86035 -23.27895 -18.63750 1.000 25.80925 83 ARG A CA 1
ATOM 745 C C . ARG A 1 83 ? -25.97441 -22.76457 -19.77219 1.000 30.17983 83 ARG A C 1
ATOM 746 O O . ARG A 1 83 ? -26.16685 -21.66809 -20.30211 1.000 29.13351 83 ARG A O 1
ATOM 754 N N . ALA A 1 84 ? -24.94911 -23.55832 -20.09302 1.000 27.83749 84 ALA A N 1
ATOM 755 C CA . ALA A 1 84 ? -24.05493 -23.31040 -21.22744 1.000 27.75294 84 ALA A CA 1
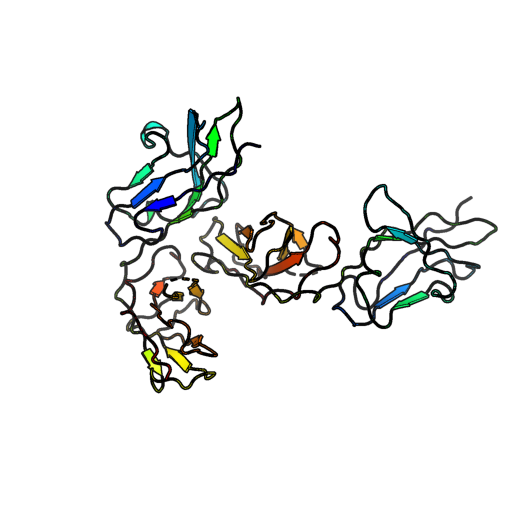ATOM 756 C C . ALA A 1 84 ? -23.31372 -21.98040 -21.12763 1.000 30.91597 84 ALA A C 1
ATOM 757 O O . ALA A 1 84 ? -22.97318 -21.37704 -22.14750 1.000 28.39729 84 ALA A O 1
ATOM 759 N N . ARG A 1 85 ? -23.01292 -21.51205 -19.91246 1.000 29.89041 85 ARG A N 1
ATOM 760 C CA . ARG A 1 85 ? -22.22922 -20.29438 -19.77613 1.000 29.24067 85 ARG A CA 1
ATOM 761 C C . ARG A 1 85 ? -21.45798 -20.31525 -18.46308 1.000 23.07385 85 ARG A C 1
ATOM 762 O O . ARG A 1 85 ? -21.81312 -21.02720 -17.51813 1.000 24.99644 85 ARG A O 1
ATOM 770 N N . TRP A 1 86 ? -20.38973 -19.52131 -18.42871 1.000 26.28869 86 TRP A N 1
ATOM 771 C CA . TRP A 1 86 ? -19.65226 -19.26745 -17.19755 1.000 23.31564 86 TRP A CA 1
ATOM 772 C C . TRP A 1 86 ? -20.25777 -18.06984 -16.48976 1.000 33.52451 86 TRP A C 1
ATOM 773 O O . TRP A 1 86 ? -20.61286 -17.07084 -17.12076 1.000 29.70583 86 TRP A O 1
ATOM 784 N N . SER A 1 87 ? -20.37707 -18.17689 -15.17225 1.000 26.78159 87 SER A N 1
ATOM 785 C CA . SER A 1 87 ? -20.94721 -17.09192 -14.39396 1.000 26.62266 87 SER A CA 1
ATOM 786 C C . SER A 1 87 ? -19.97324 -15.92383 -14.32577 1.000 26.49999 87 SER A C 1
ATOM 787 O O . SER A 1 87 ? -18.78664 -16.05243 -14.65088 1.000 25.76469 87 SER A O 1
ATOM 790 N N . GLU A 1 88 ? -20.47836 -14.77382 -13.87234 1.000 27.93247 88 GLU A N 1
ATOM 791 C CA . GLU A 1 88 ? -19.57794 -13.73040 -13.41242 1.000 28.88751 88 GLU A CA 1
ATOM 792 C C . GLU A 1 88 ? -18.76433 -14.23778 -12.22996 1.000 27.10245 88 GLU A C 1
ATOM 793 O O . GLU A 1 88 ? -19.14208 -15.19443 -11.54712 1.000 27.06785 88 GLU A O 1
ATOM 799 N N . LEU A 1 89 ? -17.66179 -13.54494 -11.96790 1.000 25.53562 89 LEU A N 1
ATOM 800 C CA . LEU A 1 89 ? -16.82193 -13.86306 -10.82355 1.000 28.20687 89 LEU A CA 1
ATOM 801 C C . LEU A 1 89 ? -17.50184 -13.46799 -9.52026 1.000 27.27283 89 LEU A C 1
ATOM 802 O O . LEU A 1 89 ? -18.16344 -12.42979 -9.43202 1.000 28.16507 89 LEU A O 1
ATOM 807 N N . SER A 1 90 ? -17.30915 -14.29407 -8.49511 1.000 23.65004 90 SER A N 1
ATOM 808 C CA . SER A 1 90 ? -17.75605 -13.95485 -7.15367 1.000 21.71862 90 SER A CA 1
ATOM 809 C C . SER A 1 90 ? -17.07891 -12.67291 -6.67611 1.000 25.05337 90 SER A C 1
ATOM 810 O O . SER A 1 90 ? -16.06068 -12.23252 -7.22425 1.000 25.30020 90 SER A O 1
ATOM 813 N N . ASP A 1 91 ? -17.64844 -12.07683 -5.63103 1.000 26.50009 91 ASP A N 1
ATOM 814 C CA . ASP A 1 91 ? -16.92884 -11.04092 -4.91093 1.000 24.41084 91 ASP A CA 1
ATOM 815 C C . ASP A 1 91 ? -15.62155 -11.62544 -4.38331 1.000 22.81151 91 ASP A C 1
ATOM 816 O O . ASP A 1 91 ? -15.57279 -12.80893 -4.03729 1.000 26.88184 91 ASP A O 1
ATOM 821 N N . PRO A 1 92 ? -14.55048 -10.84295 -4.32417 1.000 23.37243 92 PRO A N 1
ATOM 822 C CA . PRO A 1 92 ? -13.26219 -11.40465 -3.90410 1.000 23.21001 92 PRO A CA 1
ATOM 823 C C . PRO A 1 92 ? -13.22525 -11.73428 -2.42324 1.000 28.54944 92 PRO A C 1
ATOM 824 O O . PRO A 1 92 ? -13.93693 -11.15294 -1.59812 1.000 24.84395 92 PRO A O 1
ATOM 828 N N . LEU A 1 93 ? -12.35492 -12.68314 -2.10212 1.000 20.30326 93 LEU A N 1
ATOM 829 C CA A LEU A 1 93 ? -12.10028 -13.11966 -0.73783 0.521 20.01526 93 LEU A CA 1
ATOM 830 C CA B LEU A 1 93 ? -12.10099 -13.10579 -0.73345 0.479 20.04037 93 LEU A CA 1
ATOM 831 C C . LEU A 1 93 ? -10.60140 -13.06591 -0.49409 1.000 22.47965 93 LEU A C 1
ATOM 832 O O . LEU A 1 93 ? -9.83061 -13.62477 -1.27772 1.000 23.90405 93 LEU A O 1
ATOM 841 N N . VAL A 1 94 ? -10.18587 -12.41489 0.58413 1.000 20.21663 94 VAL A N 1
ATOM 842 C CA . VAL A 1 94 ? -8.76565 -12.28587 0.89760 1.000 18.94089 94 VAL A CA 1
ATOM 843 C C . VAL A 1 94 ? -8.42760 -13.32226 1.95717 1.000 22.25227 94 VAL A C 1
ATOM 844 O O . VAL A 1 94 ? -9.12365 -13.43023 2.97308 1.000 23.83001 94 VAL A O 1
ATOM 848 N N . LEU A 1 95 ? -7.40076 -14.12162 1.69359 1.000 16.74851 95 LEU A N 1
ATOM 849 C CA . LEU A 1 95 ? -6.92880 -15.14086 2.62012 1.000 16.67087 95 LEU A CA 1
ATOM 850 C C . LEU A 1 95 ? -5.57003 -14.71231 3.15762 1.000 19.42369 95 LEU A C 1
ATOM 851 O O . LEU A 1 95 ? -4.60751 -14.57700 2.38954 1.000 18.76143 95 LEU A O 1
ATOM 856 N N . VAL A 1 96 ? -5.49214 -14.51329 4.47677 1.000 14.97914 96 VAL A N 1
ATOM 857 C CA . VAL A 1 96 ? -4.27225 -14.07462 5.14949 1.000 17.83269 96 VAL A CA 1
ATOM 858 C C . VAL A 1 96 ? -3.77138 -15.20938 6.02788 1.000 22.06270 96 VAL A C 1
ATOM 859 O O . VAL A 1 96 ? -4.56356 -15.85638 6.71852 1.000 19.56428 96 VAL A O 1
ATOM 863 N N . MET A 1 97 ? -2.46305 -15.45116 5.99231 1.000 16.15520 97 MET A N 1
ATOM 864 C CA . MET A 1 97 ? -1.80256 -16.38596 6.90261 1.000 16.28180 97 MET A CA 1
ATOM 865 C C . MET A 1 97 ? -1.05479 -15.59517 7.96348 1.000 20.53027 97 MET A C 1
ATOM 866 O O . MET A 1 97 ? -0.23658 -14.73991 7.62574 1.000 19.41053 97 MET A O 1
ATOM 871 N N . THR A 1 98 ? -1.33588 -15.87336 9.23223 1.000 18.98574 98 THR A N 1
ATOM 872 C CA . THR A 1 98 ? -0.57686 -15.27883 10.32404 1.000 19.92932 98 THR A CA 1
ATOM 873 C C . THR A 1 98 ? 0.40193 -16.30100 10.90316 1.000 22.45887 98 THR A C 1
ATOM 874 O O . THR A 1 98 ? 0.42660 -17.47052 10.52375 1.000 22.61411 98 THR A O 1
ATOM 878 N N . GLY A 1 99 ? 1.21137 -15.84856 11.85236 1.000 20.33171 99 GLY A N 1
ATOM 879 C CA . GLY A 1 99 ? 2.09221 -16.76438 12.55413 1.000 20.20423 99 GLY A CA 1
ATOM 880 C C . GLY A 1 99 ? 3.36094 -17.14820 11.82979 1.000 26.14129 99 GLY A C 1
ATOM 881 O O . GLY A 1 99 ? 4.01967 -18.11010 12.23809 1.000 25.53040 99 GLY A O 1
ATOM 882 N N . ALA A 1 100 ? 3.74646 -16.41880 10.78184 1.000 22.12545 100 ALA A N 1
ATOM 883 C CA . ALA A 1 100 ? 4.90443 -16.77164 9.97505 1.000 25.18078 100 ALA A CA 1
ATOM 884 C C . ALA A 1 100 ? 6.20994 -16.20087 10.50807 1.000 22.14731 100 ALA A C 1
ATOM 885 O O . ALA A 1 100 ? 7.27290 -16.55608 9.99013 1.000 25.14234 100 ALA A O 1
ATOM 887 N N . TYR A 1 101 ? 6.14174 -15.32249 11.50299 1.000 20.83872 101 TYR A N 1
ATOM 888 C CA . TYR A 1 101 ? 7.27741 -14.66535 12.13276 1.000 24.05608 101 TYR A CA 1
ATOM 889 C C . TYR A 1 101 ? 6.97179 -14.50634 13.61493 1.000 25.86536 101 TYR A C 1
ATOM 890 O O . TYR A 1 101 ? 5.80343 -14.52033 14.02198 1.000 21.62177 101 TYR A O 1
ATOM 899 N N . PRO A 1 102 ? 7.99775 -14.33537 14.45271 1.000 25.56813 102 PRO A N 1
ATOM 900 C CA . PRO A 1 102 ? 7.73847 -14.11875 15.88110 1.000 22.59553 102 PRO A CA 1
ATOM 901 C C . PRO A 1 102 ? 6.88382 -12.87656 16.10185 1.000 23.20592 102 PRO A C 1
ATOM 902 O O . PRO A 1 102 ? 6.95789 -11.90827 15.34119 1.000 25.59698 102 PRO A O 1
ATOM 906 N N . LYS A 1 103 ? 6.07600 -12.91238 17.15668 1.000 24.26377 103 LYS A N 1
ATOM 907 C CA . LYS A 1 103 ? 5.16362 -11.80548 17.42510 1.000 25.54234 103 LYS A CA 1
ATOM 908 C C . LYS A 1 103 ? 5.93905 -10.56620 17.86270 1.000 23.20319 103 LYS A C 1
ATOM 909 O O . LYS A 1 103 ? 6.91672 -10.66700 18.61791 1.000 28.06602 103 LYS A O 1
ATOM 915 N N . PRO A 1 104 ? 5.52847 -9.39504 17.41643 1.000 23.02696 104 PRO A N 1
ATOM 916 C CA . PRO A 1 104 ? 6.07980 -8.14609 17.94590 1.000 20.14068 104 PRO A CA 1
ATOM 917 C C . PRO A 1 104 ? 5.42910 -7.80120 19.27866 1.000 25.23310 104 PRO A C 1
ATOM 918 O O . PRO A 1 104 ? 4.49199 -8.44596 19.74322 1.000 24.91778 104 PRO A O 1
ATOM 922 N N . THR A 1 105 ? 5.93777 -6.73759 19.88750 1.000 24.19108 105 THR A N 1
ATOM 923 C CA A THR A 1 105 ? 5.39184 -6.20191 21.12230 0.550 25.28404 105 THR A CA 1
ATOM 924 C CA B THR A 1 105 ? 5.37762 -6.21268 21.11786 0.450 25.25900 105 THR A CA 1
ATOM 925 C C . THR A 1 105 ? 4.66349 -4.90389 20.81121 1.000 24.02194 105 THR A C 1
ATOM 926 O O . THR A 1 105 ? 5.14701 -4.09418 20.01687 1.000 29.39133 105 THR A O 1
ATOM 933 N N . LEU A 1 106 ? 3.49534 -4.72435 21.41143 1.000 20.73623 106 LEU A N 1
ATOM 934 C CA . LEU A 1 106 ? 2.70160 -3.51521 21.23181 1.000 22.45141 106 LEU A CA 1
ATOM 935 C C . LEU A 1 106 ? 2.55091 -2.83064 22.58045 1.000 23.03119 106 LEU A C 1
ATOM 936 O O . LEU A 1 106 ? 2.00649 -3.41689 23.51990 1.000 25.15932 106 LEU A O 1
ATOM 941 N N . SER A 1 107 ? 2.99125 -1.57789 22.66847 1.000 18.34309 107 SER A N 1
ATOM 942 C CA . SER A 1 107 ? 2.92714 -0.86158 23.93337 1.000 18.94684 107 SER A CA 1
ATOM 943 C C . SER A 1 107 ? 2.41735 0.54834 23.67881 1.000 23.30056 107 SER A C 1
ATOM 944 O O . SER A 1 107 ? 2.50476 1.06568 22.56143 1.000 21.89488 107 SER A O 1
ATOM 947 N N . ALA A 1 108 ? 1.88824 1.16126 24.73557 1.000 21.28776 108 ALA A N 1
ATOM 948 C CA . ALA A 1 108 ? 1.39112 2.53355 24.69398 1.000 19.07388 108 ALA A CA 1
ATOM 949 C C . ALA A 1 108 ? 2.31521 3.43477 25.50038 1.000 27.95656 108 ALA A C 1
ATOM 950 O O . ALA A 1 108 ? 2.83524 3.02304 26.54307 1.000 21.68973 108 ALA A O 1
ATOM 952 N N . GLN A 1 109 ? 2.51365 4.66485 25.01616 1.000 20.54784 109 GLN A N 1
ATOM 953 C CA A GLN A 1 109 ? 3.32219 5.65871 25.71203 0.423 20.69828 109 GLN A CA 1
ATOM 954 C CA B GLN A 1 109 ? 3.32101 5.65824 25.71546 0.577 20.69280 109 GLN A CA 1
ATOM 955 C C . GLN A 1 109 ? 2.50057 6.93735 25.84800 1.000 20.32211 109 GLN A C 1
ATOM 956 O O . GLN A 1 109 ? 1.94722 7.42551 24.85026 1.000 20.60882 109 GLN A O 1
ATOM 967 N N . PRO A 1 110 ? 2.40050 7.51026 27.04131 1.000 16.61269 110 PRO A N 1
ATOM 968 C CA . PRO A 1 110 ? 3.03422 7.10778 28.29752 1.000 17.16121 110 PRO A CA 1
ATOM 969 C C . PRO A 1 110 ? 2.40270 5.88263 28.93143 1.000 23.24615 110 PRO A C 1
ATOM 970 O O . PRO A 1 110 ? 3.03297 5.21039 29.73936 1.000 23.32458 110 PRO A O 1
ATOM 974 N N . SER A 1 111 ? 1.16914 5.58039 28.56373 1.000 19.85942 111 SER A N 1
ATOM 975 C CA . SER A 1 111 ? 0.46804 4.43727 29.13607 1.000 24.08910 111 SER A CA 1
ATOM 976 C C . SER A 1 111 ? -0.80546 4.15305 28.35330 1.000 18.16096 111 SER A C 1
ATOM 977 O O . SER A 1 111 ? -1.23036 4.96776 27.51963 1.000 20.24337 111 SER A O 1
ATOM 980 N N . PRO A 1 112 ? -1.44946 3.00572 28.58479 1.000 21.21535 112 PRO A N 1
ATOM 981 C CA . PRO A 1 112 ? -2.70951 2.71752 27.88203 1.000 21.10121 112 PRO A CA 1
ATOM 982 C C . PRO A 1 112 ? -3.85283 3.61491 28.29429 1.000 19.70313 112 PRO A C 1
ATOM 983 O O . PRO A 1 112 ? -4.90527 3.56090 27.65361 1.000 22.28284 112 PRO A O 1
ATOM 987 N N . VAL A 1 113 ? -3.68111 4.43536 29.32958 1.000 21.00909 113 VAL A N 1
ATOM 988 C CA . VAL A 1 113 ? -4.70682 5.37137 29.77363 1.000 18.59197 113 VAL A CA 1
ATOM 989 C C . VAL A 1 113 ? -4.54497 6.64995 28.96328 1.000 18.61158 113 VAL A C 1
ATOM 990 O O . VAL A 1 11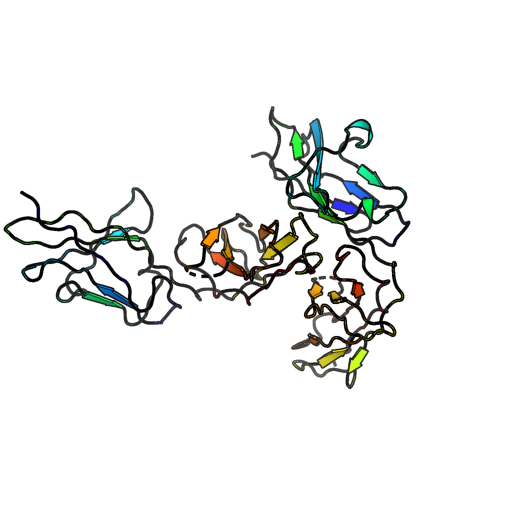3 ? -3.57289 7.38271 29.14679 1.000 21.76517 113 VAL A O 1
ATOM 994 N N . VAL A 1 114 ? -5.50539 6.92149 28.08396 1.000 20.97329 114 VAL A N 1
ATOM 995 C CA . VAL A 1 114 ? -5.44186 8.04451 27.15395 1.000 19.01241 114 VAL A CA 1
ATOM 996 C C . VAL A 1 114 ? -6.00057 9.28278 27.83315 1.000 21.90338 114 VAL A C 1
ATOM 997 O O . VAL A 1 114 ? -6.91130 9.19695 28.66000 1.000 23.80638 114 VAL A O 1
ATOM 1001 N N . THR A 1 115 ? -5.45938 10.45036 27.49030 1.000 18.03867 115 THR A N 1
ATOM 1002 C CA . THR A 1 115 ? -6.04838 11.68308 27.99507 1.000 18.25045 115 THR A CA 1
ATOM 1003 C C . THR A 1 115 ? -7.39566 11.93480 27.31304 1.000 21.00962 115 THR A C 1
ATOM 1004 O O . THR A 1 115 ? -7.60482 11.59185 26.14435 1.000 20.08584 115 THR A O 1
ATOM 1008 N N . SER A 1 116 ? -8.32601 12.51284 28.07371 1.000 20.36268 116 SER A N 1
ATOM 1009 C CA . SER A 1 116 ? -9.67311 12.74931 27.57809 1.000 19.59601 116 SER A CA 1
ATOM 1010 C C . SER A 1 116 ? -9.64602 13.72237 26.40565 1.000 18.72405 116 SER A C 1
ATOM 1011 O O . SER A 1 116 ? -9.09151 14.81760 26.50913 1.000 20.11233 116 SER A O 1
ATOM 1014 N N . GLY A 1 117 ? -10.23509 13.30931 25.28046 1.000 20.82405 117 GLY A N 1
ATOM 1015 C CA . GLY A 1 117 ? -10.18943 14.09918 24.06096 1.000 20.67035 117 GLY A CA 1
ATOM 1016 C C . GLY A 1 117 ? -8.90815 13.97768 23.26210 1.000 20.16303 117 GLY A C 1
ATOM 1017 O O . GLY A 1 117 ? -8.83837 14.49865 22.13298 1.000 19.71350 117 GLY A O 1
ATOM 1018 N N . GLY A 1 118 ? -7.88650 13.31112 23.79573 1.000 17.98847 118 GLY A N 1
ATOM 1019 C CA . GLY A 1 118 ? -6.59542 13.24122 23.15704 1.000 18.53510 118 GLY A CA 1
ATOM 1020 C C . GLY A 1 118 ? -6.29194 11.89788 22.51477 1.000 16.83962 118 GLY A C 1
ATOM 1021 O O . GLY A 1 118 ? -7.15580 11.03599 22.32606 1.000 18.76459 118 GLY A O 1
ATOM 1022 N N . ARG A 1 119 ? -5.01935 11.73347 22.16344 1.000 16.22513 119 ARG A N 1
ATOM 1023 C CA . ARG A 1 119 ? -4.56512 10.52798 21.48764 1.000 17.59295 119 ARG A CA 1
ATOM 1024 C C . ARG A 1 119 ? -3.36677 9.96524 22.22531 1.000 19.23027 119 ARG A C 1
ATOM 1025 O O . ARG A 1 119 ? -2.76895 10.61837 23.08894 1.000 21.34619 119 ARG A O 1
ATOM 1033 N N . VAL A 1 120 ? -3.02924 8.72889 21.87314 1.000 16.06868 120 VAL A N 1
ATOM 1034 C CA . VAL A 1 120 ? -1.92895 8.01579 22.49308 1.000 17.84587 120 VAL A CA 1
ATOM 1035 C C . VAL A 1 120 ? -0.99399 7.50501 21.40469 1.000 20.12568 120 VAL A C 1
ATOM 1036 O O . VAL A 1 120 ? -1.39544 7.25054 20.26211 1.000 17.81095 120 VAL A O 1
ATOM 1040 N N . THR A 1 121 ? 0.26815 7.37546 21.77479 1.000 16.92834 121 THR A N 1
ATOM 1041 C CA . THR A 1 121 ? 1.33035 6.90674 20.90061 1.000 13.72524 121 THR A CA 1
ATOM 1042 C C . THR A 1 121 ? 1.53487 5.41748 21.14021 1.000 21.25893 121 THR A C 1
ATOM 1043 O O . THR A 1 121 ? 1.83688 5.01111 22.26849 1.000 21.11781 121 THR A O 1
ATOM 1047 N N . LEU A 1 122 ? 1.38448 4.60541 20.09199 1.000 17.72303 122 LEU A N 1
ATOM 1048 C CA . LEU A 1 122 ? 1.60880 3.16846 20.19786 1.000 19.21055 122 LEU A CA 1
ATOM 1049 C C . LEU A 1 122 ? 2.88244 2.77925 19.46274 1.000 16.40189 122 LEU A C 1
ATOM 1050 O O . LEU A 1 122 ? 3.18782 3.30538 18.38663 1.000 19.18520 122 LEU A O 1
ATOM 1055 N N . GLN A 1 123 ? 3.62682 1.85243 20.04930 1.000 18.54106 123 GLN A N 1
ATOM 1056 C CA . GLN A 1 123 ? 4.84865 1.34818 19.44705 1.000 17.16508 123 GLN A CA 1
ATOM 1057 C C . GLN A 1 123 ? 4.69422 -0.14476 19.21278 1.000 18.86734 123 GLN A C 1
ATOM 1058 O O . GLN A 1 123 ? 4.36873 -0.89103 20.13836 1.000 20.72162 123 GLN A O 1
ATOM 1064 N N . CYS A 1 124 ? 4.88245 -0.56513 17.97599 1.000 18.28238 124 CYS A N 1
ATOM 1065 C CA . CYS A 1 124 ? 4.91231 -1.97647 17.60062 1.000 17.42093 124 CYS A CA 1
ATOM 1066 C C . CYS A 1 124 ? 6.37391 -2.30655 17.31858 1.000 22.55780 124 CYS A C 1
ATOM 1067 O O . CYS A 1 124 ? 6.95695 -1.76146 16.38275 1.000 24.07478 124 CYS A O 1
ATOM 1070 N N . GLU A 1 125 ? 6.98609 -3.16587 18.13550 1.000 23.72484 125 GLU A N 1
ATOM 1071 C CA . GLU A 1 125 ? 8.42534 -3.37398 18.04284 1.000 26.47879 125 GLU A CA 1
ATOM 1072 C C . GLU A 1 125 ? 8.76590 -4.84369 17.84471 1.000 24.25671 125 GLU A C 1
ATOM 1073 O O . GLU A 1 125 ? 8.19576 -5.71637 18.50085 1.000 24.57972 125 GLU A O 1
ATOM 1079 N N . SER A 1 126 ? 9.71195 -5.09546 16.94871 1.000 28.20687 126 SER A N 1
ATOM 1080 C CA A SER A 1 126 ? 10.16941 -6.43962 16.63640 0.487 30.16741 126 SER A CA 1
ATOM 1081 C CA B SER A 1 126 ? 10.16802 -6.44091 16.64310 0.513 30.18332 126 SER A CA 1
ATOM 1082 C C . SER A 1 126 ? 11.67951 -6.51668 16.80994 1.000 31.29793 126 SER A C 1
ATOM 1083 O O . SER A 1 126 ? 12.38759 -5.50788 16.73962 1.000 32.11662 126 SER A O 1
ATOM 1088 N N . GLN A 1 127 ? 12.17146 -7.73468 17.02577 1.000 32.26407 127 GLN A N 1
ATOM 1089 C CA . GLN A 1 127 ? 13.60721 -7.95245 17.09531 1.000 34.50124 127 GLN A CA 1
ATOM 1090 C C . GLN A 1 127 ? 14.24731 -8.08025 15.72298 1.000 40.69742 127 GLN A C 1
ATOM 1091 O O . GLN A 1 127 ? 15.45749 -7.86317 15.59696 1.000 53.80692 127 GLN A O 1
ATOM 1097 N N . VAL A 1 128 ? 13.46498 -8.40618 14.69801 1.000 36.95200 128 VAL A N 1
ATOM 1098 C CA . VAL A 1 128 ? 13.94084 -8.51656 13.32588 1.000 54.76975 128 VAL A CA 1
ATOM 1099 C C . VAL A 1 128 ? 13.19059 -7.50779 12.46887 1.000 38.10122 128 VAL A C 1
ATOM 1100 O O . VAL A 1 128 ? 12.00041 -7.25916 12.68531 1.000 41.15697 128 VAL A O 1
ATOM 1104 N N . ALA A 1 129 ? 13.88829 -6.92946 11.49723 1.000 44.13055 129 ALA A N 1
ATOM 1105 C CA . ALA A 1 129 ? 13.29711 -5.88652 10.67485 1.000 34.85661 129 ALA A CA 1
ATOM 1106 C C . ALA A 1 129 ? 12.18368 -6.44915 9.79920 1.000 36.89985 129 ALA A C 1
ATOM 1107 O O . ALA A 1 129 ? 12.29764 -7.54572 9.24476 1.000 35.17806 129 ALA A O 1
ATOM 1109 N N . PHE A 1 130 ? 11.09616 -5.69033 9.69693 1.000 29.82810 130 PHE A N 1
ATOM 1110 C CA . PHE A 1 130 ? 9.98377 -5.98504 8.80713 1.000 30.84560 130 PHE A CA 1
ATOM 1111 C C . PHE A 1 130 ? 9.87061 -4.90061 7.74838 1.000 26.30253 130 PHE A C 1
ATOM 1112 O O . PHE A 1 130 ? 10.23913 -3.74515 7.97691 1.000 33.60924 130 PHE A O 1
ATOM 1120 N N . GLY A 1 131 ? 9.32403 -5.27030 6.59275 1.000 25.75464 131 GLY A N 1
ATOM 1121 C CA . GLY A 1 131 ? 9.04239 -4.26803 5.58134 1.000 32.57142 131 GLY A CA 1
ATOM 1122 C C . GLY A 1 131 ? 7.92278 -3.32539 5.97233 1.000 30.87227 131 GLY A C 1
ATOM 1123 O O . GLY A 1 131 ? 7.87642 -2.18223 5.50873 1.000 28.33579 131 GLY A O 1
ATOM 1124 N N . GLY A 1 132 ? 7.00571 -3.78547 6.81780 1.000 22.03347 132 GLY A N 1
ATOM 1125 C CA . GLY A 1 132 ? 5.88389 -2.96216 7.23303 1.000 26.40297 132 GLY A CA 1
ATOM 1126 C C . GLY A 1 132 ? 5.25049 -3.54562 8.47337 1.000 23.53875 132 GLY A C 1
ATOM 1127 O O . GLY A 1 132 ? 5.52797 -4.68188 8.86606 1.000 21.85155 132 GLY A O 1
ATOM 1128 N N . PHE A 1 133 ? 4.37845 -2.74393 9.08931 1.000 21.65669 133 PHE A N 1
ATOM 1129 C CA . PHE A 1 133 ? 3.65832 -3.14539 10.28852 1.000 20.32393 133 PHE A CA 1
ATOM 1130 C C . PHE A 1 133 ? 2.17197 -2.87941 10.11342 1.000 19.76890 133 PHE A C 1
ATOM 1131 O O . PHE A 1 133 ? 1.75470 -2.03508 9.31675 1.000 21.56488 133 PHE A O 1
ATOM 1139 N N . ILE A 1 134 ? 1.37456 -3.63041 10.86401 1.000 21.24775 134 ILE A N 1
ATOM 1140 C CA . ILE A 1 134 ? -0.07778 -3.59175 10.77473 1.000 16.68381 134 ILE A CA 1
ATOM 1141 C C . ILE A 1 134 ? -0.63845 -3.41592 12.17325 1.000 19.41884 134 ILE A C 1
ATOM 1142 O O . ILE A 1 134 ? -0.25972 -4.15046 13.08902 1.000 21.23858 134 ILE A O 1
ATOM 1147 N N . LEU A 1 135 ? -1.54334 -2.45820 12.33459 1.000 19.94090 135 LEU A N 1
ATOM 1148 C CA . LEU A 1 135 ? -2.25869 -2.24933 13.58746 1.000 17.74109 135 LEU A CA 1
ATOM 1149 C C . LEU A 1 135 ? -3.72152 -2.59727 13.37263 1.000 20.13500 135 LEU A C 1
ATOM 1150 O O . LEU A 1 135 ? -4.37739 -2.00703 12.51084 1.000 23.35134 135 LEU A O 1
ATOM 1155 N N . CYS A 1 136 ? -4.24243 -3.51855 14.17905 1.000 19.77455 136 CYS A N 1
ATOM 1156 C CA . CYS A 1 136 ? -5.62835 -3.95073 14.06350 1.000 19.89264 136 CYS A CA 1
ATOM 1157 C C . CYS A 1 136 ? -6.39227 -3.62832 15.33642 1.000 27.90854 136 CYS A C 1
ATOM 1158 O O . CYS A 1 136 ? -5.89551 -3.84365 16.44487 1.000 28.07860 136 CYS A O 1
ATOM 1161 N N . LYS A 1 137 ? -7.61535 -3.13783 15.17224 1.000 20.67029 137 LYS A N 1
ATOM 1162 C CA . LYS A 1 137 ? -8.51192 -2.87470 16.28963 1.000 27.36958 137 LYS A CA 1
ATOM 1163 C C . LYS A 1 137 ? -9.60371 -3.93348 16.2815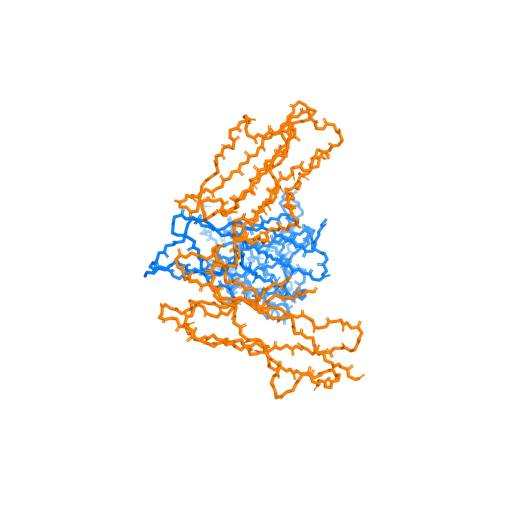1 1.000 31.12343 137 LYS A C 1
ATOM 1164 O O . LYS A 1 137 ? -10.25325 -4.14633 15.25208 1.000 30.25239 137 LYS A O 1
ATOM 1170 N N . GLU A 1 138 ? -9.78766 -4.60240 17.41721 1.000 29.94761 138 GLU A N 1
ATOM 1171 C CA . GLU A 1 138 ? -10.79676 -5.65415 17.54587 1.000 38.99858 138 GLU A CA 1
ATOM 1172 C C . GLU A 1 138 ? -12.05666 -5.09047 18.16867 1.000 42.06739 138 GLU A C 1
ATOM 1173 O O . GLU A 1 138 ? -12.04359 -4.72262 19.33968 1.000 42.50117 138 GLU A O 1
ATOM 1179 N N . HIS A 1 143 ? -14.77650 -8.96807 13.29961 1.000 54.06380 143 HIS A N 1
ATOM 1180 C CA . HIS A 1 143 ? -14.20103 -8.32514 12.12197 1.000 60.27894 143 HIS A CA 1
ATOM 1181 C C . HIS A 1 143 ? -13.22306 -7.21127 12.50865 1.000 46.92086 143 HIS A C 1
ATOM 1182 O O . HIS A 1 143 ? -13.60378 -6.04217 12.58088 1.000 58.46425 143 HIS A O 1
ATOM 1184 N N . PRO A 1 144 ? -11.96624 -7.56996 12.76303 1.000 49.70702 144 PRO A N 1
ATOM 1185 C CA . PRO A 1 144 ? -10.96833 -6.54458 13.09033 1.000 42.14006 144 PRO A CA 1
ATOM 1186 C C . PRO A 1 144 ? -10.71389 -5.61242 11.91542 1.000 40.98748 144 PRO A C 1
ATOM 1187 O O . PRO A 1 144 ? -10.76470 -6.01184 10.74949 1.000 39.59502 144 PRO A O 1
ATOM 1191 N N . GLN A 1 145 ? -10.44813 -4.34925 12.24051 1.000 34.00292 145 GLN A N 1
ATOM 1192 C CA . GLN A 1 145 ? -10.13616 -3.31681 11.25887 1.000 39.32039 145 GLN A CA 1
ATOM 1193 C C . GLN A 1 145 ? -8.65026 -2.99682 11.36305 1.000 27.64487 145 GLN A C 1
ATOM 1194 O O . GLN A 1 145 ? -8.17031 -2.63648 12.44351 1.000 29.17878 145 GLN A O 1
ATOM 1197 N N . CYS A 1 146 ? -7.92674 -3.12884 10.25136 1.000 29.96819 146 CYS A N 1
ATOM 1198 C CA . CYS A 1 146 ? -6.47213 -3.04820 10.26858 1.000 25.16929 146 CYS A CA 1
ATOM 1199 C C . CYS A 1 146 ? -5.97347 -1.91871 9.37935 1.000 26.04808 146 CYS A C 1
ATOM 1200 O O . CYS A 1 146 ? -6.52056 -1.66946 8.30140 1.000 30.85622 146 CYS A O 1
ATOM 1203 N N . LEU A 1 147 ? -4.92961 -1.24408 9.84744 1.000 22.41913 147 LEU A N 1
ATOM 1204 C CA . LEU A 1 147 ? -4.20188 -0.22812 9.10132 1.000 24.13089 147 LEU A CA 1
ATOM 1205 C C . LEU A 1 147 ? -2.72817 -0.61073 9.04194 1.000 27.05655 147 LEU A C 1
ATOM 1206 O O . LEU A 1 147 ? -2.21485 -1.30057 9.92661 1.000 26.10305 147 LEU A O 1
ATOM 1211 N N . ASN A 1 148 ? -2.02719 -0.15807 8.01458 1.000 23.42866 148 ASN A N 1
ATOM 1212 C CA A ASN A 1 148 ? -0.60763 -0.44109 7.85439 0.450 25.10268 148 ASN A CA 1
ATOM 1213 C CA B ASN A 1 148 ? -0.60605 -0.44463 7.92532 0.550 24.95463 148 ASN A CA 1
ATOM 1214 C C . ASN A 1 148 ? 0.20394 0.84440 7.95962 1.000 24.96975 148 ASN A C 1
ATOM 1215 O O . ASN A 1 148 ? -0.29088 1.93000 7.63685 1.000 25.82769 148 ASN A O 1
ATOM 1224 N N . SER A 1 149 ? 1.45106 0.70521 8.40204 1.000 21.08622 149 SER A N 1
ATOM 1225 C CA A SER A 1 149 ? 2.40653 1.80179 8.45932 0.525 25.70039 149 SER A CA 1
ATOM 1226 C CA B SER A 1 149 ? 2.40468 1.80421 8.44486 0.475 25.73179 149 SER A CA 1
ATOM 1227 C C . SER A 1 149 ? 3.79768 1.28091 8.13057 1.000 53.03543 149 SER A C 1
ATOM 1228 O O . SER A 1 149 ? 4.12757 0.11908 8.40220 1.000 28.12903 149 SER A O 1
ATOM 1233 N N . GLN A 1 150 ? 4.61226 2.15082 7.54834 0.787 34.09834 150 GLN A N 1
ATOM 1234 C CA . GLN A 1 150 ? 5.98934 1.79007 7.27383 0.787 37.40839 150 GLN A CA 1
ATOM 1235 C C . GLN A 1 150 ? 6.79527 1.83484 8.57157 0.787 45.47677 150 GLN A C 1
ATOM 1236 O O . GLN A 1 150 ? 6.40222 2.49741 9.53996 0.787 34.13210 150 GLN A O 1
ATOM 1242 N N . PRO A 1 151 ? 7.92360 1.11627 8.63327 0.753 33.78218 151 PRO A N 1
ATOM 1243 C CA . PRO A 1 151 ? 8.72141 1.18989 9.86119 0.753 31.81368 151 PRO A CA 1
ATOM 1244 C C . PRO A 1 151 ? 9.28473 2.59140 10.09854 0.753 45.71918 151 PRO A C 1
ATOM 1245 O O . PRO A 1 151 ? 9.17276 3.10447 11.21476 0.753 48.85438 151 PRO A O 1
ATOM 1249 N N . GLY A 1 155 ? 13.23702 -1.07078 5.46066 1.000 53.14937 155 GLY A N 1
ATOM 1250 C CA . GLY A 1 155 ? 12.49108 -1.52929 6.61918 1.000 47.01777 155 GLY A CA 1
ATOM 1251 C C . GLY A 1 155 ? 13.13522 -1.10849 7.92378 1.000 45.85014 155 GLY A C 1
ATOM 1252 O O . GLY A 1 155 ? 14.14630 -0.40372 7.91299 1.000 61.40879 155 GLY A O 1
ATOM 1253 N N . SER A 1 156 ? 12.55082 -1.52933 9.04327 1.000 55.76353 156 SER A N 1
ATOM 1254 C CA . SER A 1 156 ? 13.12246 -1.29180 10.36909 1.000 57.91744 156 SER A CA 1
ATOM 1255 C C . SER A 1 156 ? 12.36725 -2.15476 11.37194 1.000 27.63567 156 SER A C 1
ATOM 1256 O O . SER A 1 156 ? 11.41369 -2.86089 11.02445 1.000 41.12023 156 SER A O 1
ATOM 1258 N N . SER A 1 157 ? 12.79493 -2.07781 12.63053 1.000 31.81065 157 SER A N 1
ATOM 1259 C CA . SER A 1 157 ? 12.32746 -2.98203 13.66969 1.000 33.08972 157 SER A CA 1
ATOM 1260 C C . SER A 1 157 ? 11.17054 -2.43220 14.48839 1.000 24.94263 157 SER A C 1
ATOM 1261 O O . SER A 1 157 ? 10.75227 -3.08559 15.44382 1.000 32.99309 157 SER A O 1
ATOM 1264 N N . ARG A 1 158 ? 10.64514 -1.25728 14.15958 1.000 26.52032 158 ARG A N 1
ATOM 1265 C CA A ARG A 1 158 ? 9.50818 -0.74817 14.91073 0.563 27.61027 158 ARG A CA 1
ATOM 1266 C CA B ARG A 1 158 ? 9.50274 -0.75611 14.90696 0.437 27.60530 158 ARG A CA 1
ATOM 1267 C C . ARG A 1 158 ? 8.73069 0.23622 14.05436 1.000 26.64460 158 ARG A C 1
ATOM 1268 O O . ARG A 1 158 ? 9.26465 0.83342 13.11713 1.000 28.06860 158 ARG A O 1
ATOM 1283 N N . ALA A 1 159 ? 7.45304 0.37776 14.38892 1.000 23.53948 159 ALA A N 1
ATOM 1284 C CA . ALA A 1 159 ? 6.57763 1.35146 13.76515 1.000 20.96206 159 ALA A CA 1
ATOM 1285 C C . ALA A 1 159 ? 5.78458 2.03836 14.86373 1.000 20.87723 159 ALA A C 1
ATOM 1286 O O . ALA A 1 159 ? 5.44524 1.43159 15.88259 1.000 21.39385 159 ALA A O 1
ATOM 1288 N N . ILE A 1 160 ? 5.49096 3.30860 14.64605 1.000 18.30271 160 ILE A N 1
ATOM 1289 C CA . ILE A 1 160 ? 4.75270 4.11539 15.60384 1.000 16.78822 160 ILE A CA 1
ATOM 1290 C C . ILE A 1 160 ? 3.38245 4.40375 15.01629 1.000 19.44856 160 ILE A C 1
ATOM 1291 O O . ILE A 1 160 ? 3.26656 4.75551 13.83249 1.000 19.65993 160 ILE A O 1
ATOM 1296 N N . PHE A 1 161 ? 2.34573 4.27693 15.84847 1.000 15.94491 161 PHE A N 1
ATOM 1297 C CA . PHE A 1 161 ? 0.96318 4.52268 15.46847 1.000 18.36625 161 PHE A CA 1
ATOM 1298 C C . PHE A 1 161 ? 0.33491 5.49995 16.45739 1.000 23.07828 161 PHE A C 1
ATOM 1299 O O . PHE A 1 161 ? 0.60830 5.43345 17.65698 1.000 21.84004 161 PHE A O 1
ATOM 1307 N N . SER A 1 162 ? -0.49616 6.41258 15.96408 1.000 17.32885 162 SER A N 1
ATOM 1308 C CA . SER A 1 162 ? -1.30983 7.25268 16.83773 1.000 16.08644 162 SER A CA 1
ATOM 1309 C C . SER A 1 162 ? -2.73789 6.73066 16.85176 1.000 21.18709 162 SER A C 1
ATOM 1310 O O . SER A 1 162 ? -3.27356 6.35227 15.80528 1.000 17.95233 162 SER A O 1
ATOM 1313 N N . VAL A 1 163 ? -3.34715 6.69705 18.03693 1.000 16.06506 163 VAL A N 1
ATOM 1314 C CA . VAL A 1 163 ? -4.72180 6.22652 18.20046 1.000 19.75484 163 VAL A CA 1
ATOM 1315 C C . VAL A 1 163 ? -5.48978 7.20102 19.08767 1.000 20.59862 163 VAL A C 1
ATOM 1316 O O . VAL A 1 163 ? -5.01715 7.56814 20.16576 1.000 17.69130 163 VAL A O 1
ATOM 1320 N N . GLY A 1 164 ? -6.68059 7.60444 18.64161 1.000 20.21797 164 GLY A N 1
ATOM 1321 C CA . GLY A 1 164 ? -7.54869 8.41302 19.46204 1.000 22.31461 164 GLY A CA 1
ATOM 1322 C C . GLY A 1 164 ? -8.35926 9.40530 18.65838 1.000 19.01560 164 GLY A C 1
ATOM 1323 O O . GLY A 1 164 ? -8.06816 9.67650 17.49073 1.000 19.79477 164 GLY A O 1
ATOM 1324 N N . PRO A 1 165 ? -9.37488 10.00480 19.28798 1.000 19.29604 165 PRO A N 1
ATOM 1325 C CA . PRO A 1 165 ? -9.74106 9.88477 20.70461 1.000 22.70113 165 PRO A CA 1
ATOM 1326 C C . PRO A 1 165 ? -10.44163 8.57738 21.00491 1.000 27.21920 165 PRO A C 1
ATOM 1327 O O . PRO A 1 165 ? -11.00927 7.93650 20.11985 1.000 25.51854 165 PRO A O 1
ATOM 1331 N N . VAL A 1 166 ? -10.34742 8.18436 22.27017 1.000 25.88975 166 VAL A N 1
ATOM 1332 C CA . VAL A 1 166 ? -10.90084 6.94587 22.79743 1.000 24.87096 166 VAL A CA 1
ATOM 1333 C C . VAL A 1 166 ? -12.15821 7.28487 23.58772 1.000 28.03369 166 VAL A C 1
ATOM 1334 O O . VAL A 1 166 ? -12.15325 8.20740 24.41182 1.000 30.43386 166 VAL A O 1
ATOM 1338 N N . SER A 1 167 ? -13.22050 6.53230 23.35370 1.000 31.37420 167 SER A N 1
ATOM 1339 C CA A SER A 1 167 ? -14.49637 6.79029 24.01280 0.570 43.25751 167 SER A CA 1
ATOM 1340 C CA B SER A 1 167 ? -14.49896 6.78395 24.01012 0.430 43.27378 167 SER A CA 1
ATOM 1341 C C . SER A 1 167 ? -14.52753 6.14425 25.39816 1.000 41.46533 167 SER A C 1
ATOM 1342 O O . SER A 1 167 ? -13.98853 5.05081 25.58733 1.000 38.12793 167 SER A O 1
ATOM 1347 N N . PRO A 1 168 ? -15.16798 6.79222 26.38006 1.000 46.34558 168 PRO A N 1
ATOM 1348 C CA . PRO A 1 168 ? -15.20815 6.21563 27.73559 1.000 47.08378 168 PRO A CA 1
ATOM 1349 C C . PRO A 1 168 ? -16.08339 4.98205 27.86086 1.000 46.79840 168 PRO A C 1
ATOM 1350 O O . PRO A 1 168 ? -15.92178 4.22922 28.82968 1.000 60.64258 168 PRO A O 1
ATOM 1354 N N . ASN A 1 169 ? -16.99418 4.74480 26.92228 1.000 47.51868 169 ASN A N 1
ATOM 1355 C CA . ASN A 1 169 ? -18.00170 3.70339 27.06536 1.000 69.66505 169 ASN A CA 1
ATOM 1356 C C . ASN A 1 169 ? -17.71932 2.45753 26.23424 1.000 66.95959 169 ASN A C 1
ATOM 1357 O O . ASN A 1 169 ? -18.48981 1.49516 26.31320 1.000 59.30101 169 ASN A O 1
ATOM 1359 N N . ARG A 1 170 ? -16.64335 2.43925 25.45085 1.000 65.61206 170 ARG A N 1
ATOM 1360 C CA . ARG A 1 170 ? -16.38087 1.35034 24.52060 1.000 59.33823 170 ARG A CA 1
ATOM 1361 C C . ARG A 1 170 ? -15.04191 0.68981 24.82104 1.000 63.56595 170 ARG A C 1
ATOM 1362 O O . ARG A 1 170 ? -14.07020 1.36266 25.18481 1.000 56.61629 170 ARG A O 1
ATOM 1364 N N . ARG A 1 171 ? -15.00095 -0.63277 24.66813 1.000 50.09131 171 ARG A N 1
ATOM 1365 C CA . ARG A 1 171 ? -13.73658 -1.35313 24.71888 1.000 60.34616 171 ARG A CA 1
ATOM 1366 C C . ARG A 1 171 ? -12.90003 -1.01596 23.48958 1.000 57.66229 171 ARG A C 1
ATOM 1367 O O . ARG A 1 171 ? -13.42508 -0.86521 22.38240 1.000 64.82683 171 ARG A O 1
ATOM 1369 N N . TRP A 1 172 ? -11.57765 -0.90032 23.68827 1.000 65.44858 172 TRP A N 1
ATOM 1370 C CA . TRP A 1 172 ? -10.67369 -0.36475 22.66506 1.000 50.13526 172 TRP A CA 1
ATOM 1371 C C . TRP A 1 172 ? -9.42283 -1.25667 22.60814 1.000 47.26904 172 TRP A C 1
ATOM 1372 O O . TRP A 1 172 ? -8.37026 -0.92530 23.16203 1.000 44.50329 172 TRP A O 1
ATOM 1383 N N . SER A 1 173 ? -9.53121 -2.37522 21.88929 1.000 42.14278 173 SER A N 1
ATOM 1384 C CA . SER A 1 173 ? -8.55604 -3.46268 21.93989 1.000 35.84176 173 SER A CA 1
ATOM 1385 C C . SER A 1 173 ? -7.75684 -3.57220 20.64041 1.000 31.86038 173 SER A C 1
ATOM 1386 O O . SER A 1 173 ? -8.34266 -3.65123 19.55434 1.000 29.37410 173 SER A O 1
ATOM 1389 N N . HIS A 1 174 ? -6.41948 -3.61410 20.75543 1.000 22.14823 174 HIS A N 1
ATOM 1390 C CA . HIS A 1 174 ? -5.52348 -3.57606 19.59825 1.000 24.09729 174 HIS A CA 1
ATOM 1391 C C . HIS A 1 174 ? -4.48688 -4.69181 19.63535 1.000 25.99349 174 HIS A C 1
ATOM 1392 O O . HIS A 1 174 ? -4.03480 -5.10828 20.70435 1.000 26.21963 174 HIS A O 1
ATOM 1399 N N . ARG A 1 175 ? -4.08171 -5.13228 18.44068 1.000 22.82627 175 ARG A N 1
ATOM 1400 C CA . ARG A 1 175 ? -2.92378 -5.99635 18.22928 1.000 21.56961 175 ARG A CA 1
ATOM 1401 C C . ARG A 1 175 ? -2.14331 -5.46625 17.03705 1.000 19.26273 175 ARG A C 1
ATOM 1402 O O . ARG A 1 175 ? -2.68165 -4.73766 16.20420 1.000 24.43855 175 ARG A O 1
ATOM 1410 N N . CYS A 1 176 ? -0.87244 -5.84473 16.93949 1.000 21.17880 176 CYS A N 1
ATOM 1411 C CA . CYS A 1 176 ? -0.09242 -5.45599 15.77737 1.000 19.70747 176 CYS A CA 1
ATOM 1412 C C . CYS A 1 176 ? 0.67880 -6.65489 15.23273 1.000 23.02860 176 CYS A C 1
ATOM 1413 O O . CYS A 1 176 ? 0.88475 -7.66055 15.91943 1.000 20.71714 176 CYS A O 1
ATOM 1416 N N . TYR A 1 177 ? 1.04725 -6.54542 13.95581 1.000 19.31437 177 TYR A N 1
ATOM 1417 C CA . TYR A 1 177 ? 1.75707 -7.57946 13.20747 1.000 17.06576 177 TYR A CA 1
ATOM 1418 C C . TYR A 1 177 ? 2.85798 -6.92846 12.38822 1.000 23.35876 177 TYR A C 1
ATOM 1419 O O . TYR A 1 177 ? 2.78833 -5.74133 12.05239 1.000 22.93589 177 TYR A O 1
ATOM 1428 N N . GLY A 1 178 ? 3.87302 -7.72584 12.04895 1.000 20.74367 178 GLY A N 1
ATOM 1429 C CA . GLY A 1 178 ? 4.83053 -7.32356 11.03837 1.000 17.65331 178 GLY A CA 1
ATOM 1430 C C . GLY A 1 178 ? 4.61605 -8.11634 9.76276 1.000 23.01672 178 GLY A C 1
ATOM 1431 O O . GLY A 1 178 ? 4.03921 -9.20811 9.81815 1.000 20.56826 178 GLY A O 1
ATOM 1432 N N . TYR A 1 179 ? 5.06363 -7.58909 8.62058 1.000 21.08931 179 TYR A N 1
ATOM 1433 C CA . TYR A 1 179 ? 4.99300 -8.31240 7.35224 1.000 19.27038 179 TYR A CA 1
ATOM 1434 C C . TYR A 1 179 ? 6.08287 -7.78806 6.42580 1.000 22.78773 179 TYR A C 1
ATOM 1435 O O . TYR A 1 179 ? 6.68415 -6.73737 6.66983 1.000 22.75869 179 TYR A O 1
ATOM 1444 N N . ASP A 1 180 ? 6.33932 -8.52688 5.34729 1.000 22.70554 180 ASP A N 1
ATOM 1445 C CA . ASP A 1 180 ? 7.26108 -8.05256 4.32708 1.000 23.69774 180 ASP A CA 1
ATOM 1446 C C . ASP A 1 180 ? 6.48889 -7.64496 3.07946 1.000 22.70128 180 ASP A C 1
ATOM 1447 O O . ASP A 1 180 ? 5.41699 -8.18012 2.78539 1.000 21.86661 180 ASP A O 1
ATOM 1452 N N . LEU A 1 181 ? 7.04617 -6.67214 2.35117 1.000 27.66009 181 LEU A N 1
ATOM 1453 C CA . LEU A 1 181 ? 6.28839 -5.99853 1.30526 1.000 24.81157 181 LEU A CA 1
ATOM 1454 C C . LEU A 1 181 ? 5.96336 -6.91720 0.13608 1.000 27.61712 181 LEU A C 1
ATOM 1455 O O . LEU A 1 181 ? 4.94089 -6.71822 -0.52645 1.000 27.90120 181 LEU A O 1
ATOM 1460 N N . ASN A 1 182 ? 6.80904 -7.90676 -0.13944 1.000 23.51040 182 ASN A N 1
ATOM 1461 C CA . ASN A 1 182 ? 6.56881 -8.82022 -1.25065 1.000 28.64595 182 ASN A CA 1
ATOM 1462 C C . ASN A 1 182 ? 5.65023 -9.98013 -0.88237 1.000 27.14156 182 ASN A C 1
ATOM 1463 O O . ASN A 1 182 ? 5.37979 -10.83517 -1.73448 1.000 27.12514 182 ASN A O 1
ATOM 1468 N N . SER A 1 183 ? 5.12999 -10.01497 0.34588 1.000 24.05260 183 SER A N 1
ATOM 1469 C CA . SER A 1 183 ? 4.11582 -10.99756 0.73737 1.000 20.67945 183 SER A CA 1
ATOM 1470 C C . SER A 1 183 ? 3.14874 -10.34384 1.71558 1.000 20.82944 183 SER A C 1
ATOM 1471 O O . SER A 1 183 ? 3.10187 -10.69174 2.90063 1.000 19.75670 183 SER A O 1
ATOM 1474 N N . PRO A 1 184 ? 2.32535 -9.40465 1.23549 1.000 20.96952 184 PRO A N 1
ATOM 1475 C CA . PRO A 1 184 ? 1.50420 -8.59669 2.15645 1.000 21.48207 184 PRO A CA 1
ATOM 1476 C C . PRO A 1 184 ? 0.36382 -9.35080 2.79901 1.000 19.28736 184 PRO A C 1
ATOM 1477 O O . PRO A 1 184 ? -0.30098 -8.78303 3.67736 1.000 23.67696 184 PRO A O 1
ATOM 1481 N N . TYR A 1 185 ? 0.11323 -10.59379 2.39212 1.000 18.33086 185 TYR A N 1
ATOM 1482 C CA . TYR A 1 185 ? -0.91563 -11.42480 2.99572 1.000 17.19577 185 TYR A CA 1
ATOM 1483 C C . TYR A 1 185 ? -0.33396 -12.48576 3.92106 1.000 20.09551 185 TYR A C 1
ATOM 1484 O O . TYR A 1 185 ? -1.06986 -13.37981 4.36100 1.000 18.06474 185 TYR A O 1
ATOM 1493 N N . VAL A 1 186 ? 0.95064 -12.37719 4.25761 1.000 17.21049 186 VAL A N 1
ATOM 1494 C CA . VAL A 1 186 ? 1.61078 -13.24783 5.23314 1.000 17.01398 186 VAL A CA 1
ATOM 1495 C C . VAL A 1 186 ? 2.08553 -12.36448 6.38620 1.000 20.20528 186 VAL A C 1
ATOM 1496 O O . VAL A 1 186 ? 2.91693 -11.46812 6.18600 1.000 21.16737 186 VAL A O 1
ATOM 1500 N N . TRP A 1 187 ? 1.54339 -12.59613 7.57519 1.000 17.29668 187 TRP A N 1
ATOM 1501 C CA . TRP A 1 187 ? 1.84002 -11.75197 8.72548 1.000 19.19351 187 TRP A CA 1
ATOM 1502 C C . TRP A 1 187 ? 2.52411 -12.54889 9.82715 1.000 21.71124 187 TRP A C 1
ATOM 1503 O O . TRP A 1 187 ? 2.49144 -13.78246 9.86141 1.000 21.56208 187 TRP A O 1
ATOM 1514 N N . SER A 1 188 ? 3.11631 -11.81281 10.76398 1.000 19.70160 188 SER A N 1
ATOM 1515 C CA . SER A 1 188 ? 3.69682 -12.42988 11.94348 1.000 21.69241 188 SER A CA 1
ATOM 1516 C C . SER A 1 188 ? 2.61131 -13.04359 12.82477 1.000 18.13504 188 SER A C 1
ATOM 1517 O O . SER A 1 188 ? 1.40605 -12.87850 12.59734 1.000 20.20398 188 SER A O 1
ATOM 1520 N N . SER A 1 189 ? 3.04214 -13.74737 13.87736 1.000 21.27988 189 SER A N 1
ATOM 1521 C CA . SER A 1 189 ? 2.12476 -13.97846 14.97555 1.000 22.12454 189 SER A CA 1
ATOM 1522 C C . SER A 1 189 ? 1.66323 -12.62441 15.52123 1.000 19.54432 189 SER A C 1
ATOM 1523 O O . SER A 1 189 ? 2.40773 -11.64671 15.45888 1.000 21.62412 189 SER A O 1
ATOM 1526 N N . PRO A 1 190 ? 0.45024 -12.53202 16.04661 1.000 23.35000 190 PRO A N 1
ATOM 1527 C CA . PRO A 1 190 ? -0.01366 -11.24192 16.57015 1.000 23.04620 190 PRO A CA 1
ATOM 1528 C C . PRO A 1 190 ? 0.64739 -10.90278 17.89591 1.000 24.88398 190 PRO A C 1
ATOM 1529 O O . PRO A 1 190 ? 0.92162 -11.77814 18.71895 1.000 24.08156 190 PRO A O 1
ATOM 1533 N N . SER A 1 191 ? 0.86457 -9.60470 18.11792 1.000 22.08640 191 SER A N 1
ATOM 1534 C CA . SER A 1 191 ? 1.22826 -9.14888 19.45723 1.000 20.20721 191 SER A CA 1
ATOM 1535 C C . SER A 1 191 ? 0.13562 -9.49834 20.45884 1.000 23.66907 191 SER A C 1
ATOM 1536 O O . SER A 1 191 ? -1.03141 -9.68726 20.11424 1.000 23.69279 191 SER A O 1
ATOM 1539 N N . ASP A 1 192 ? 0.52052 -9.50870 21.73282 1.000 24.62425 192 ASP A N 1
ATOM 1540 C CA . ASP A 1 192 ? -0.46106 -9.54207 22.79885 1.000 26.65702 192 ASP A CA 1
ATOM 1541 C C . ASP A 1 192 ? -1.44600 -8.38208 22.66162 1.000 26.40647 192 ASP A C 1
ATOM 1542 O O . ASP A 1 192 ? -1.12773 -7.32261 22.10782 1.000 25.72796 192 ASP A O 1
ATOM 1547 N N . LEU A 1 193 ? -2.64582 -8.59788 23.18624 1.000 29.28022 193 LEU A N 1
ATOM 1548 C CA . LEU A 1 193 ? -3.70387 -7.59860 23.16896 1.000 26.70472 193 LEU A CA 1
ATOM 1549 C C . LEU A 1 193 ? -3.33143 -6.39546 24.03262 1.000 25.46470 193 LEU A C 1
ATOM 1550 O O . LEU A 1 193 ? -2.79808 -6.54184 25.13734 1.000 27.36327 193 LEU A O 1
ATOM 1555 N N . LEU A 1 194 ? -3.62079 -5.20179 23.52656 1.000 22.64266 194 LEU A N 1
ATOM 1556 C CA . LEU A 1 194 ? -3.47874 -3.95712 24.27834 1.000 21.39462 194 LEU A CA 1
ATOM 1557 C C . LEU A 1 194 ? -4.84075 -3.28710 24.39101 1.000 25.66838 194 LEU A C 1
ATOM 1558 O O . LEU A 1 194 ? -5.50380 -3.05094 23.37590 1.000 27.60936 194 LEU A O 1
ATOM 1563 N N . GLU A 1 195 ? -5.25745 -2.96246 25.61199 1.000 23.02260 195 GLU A N 1
ATOM 1564 C CA . GLU A 1 195 ? -6.55786 -2.34526 25.84853 1.000 19.68260 195 GLU A CA 1
ATOM 1565 C C . GLU A 1 195 ? -6.35448 -0.88632 26.23658 1.000 21.90660 195 GLU A C 1
ATOM 1566 O O . GLU A 1 195 ? -5.69918 -0.60036 27.23743 1.000 25.66870 195 GLU A O 1
ATOM 1572 N N . LEU A 1 196 ? -6.90154 0.03082 25.44624 1.000 24.30030 196 LEU A N 1
ATOM 1573 C CA . LEU A 1 196 ? -6.80308 1.44480 25.78818 1.000 22.63257 196 LEU A CA 1
ATOM 1574 C C . LEU A 1 196 ? -8.06745 1.88451 26.50642 1.000 25.87492 196 LEU A C 1
ATOM 1575 O O . LEU A 1 196 ? -9.14895 1.33504 26.28958 1.000 29.24329 196 LEU A O 1
AT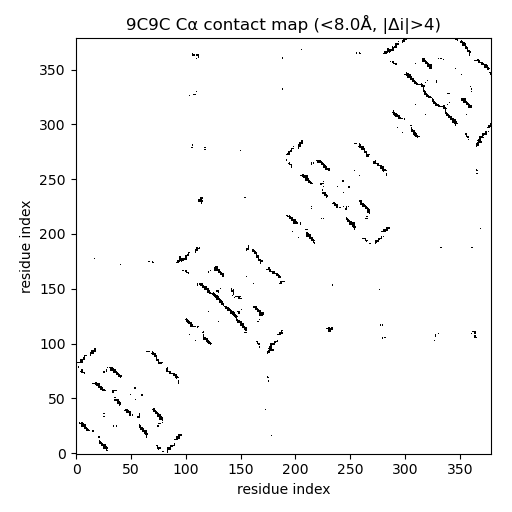OM 1580 N N . LEU A 1 197 ? -7.93461 2.90672 27.34231 1.000 24.54629 197 LEU A N 1
ATOM 1581 C CA . LEU A 1 197 ? -9.10407 3.41128 28.04329 1.000 28.41193 197 LEU A CA 1
ATOM 1582 C C . LEU A 1 197 ? -8.89695 4.87138 28.39616 1.000 26.27615 197 LEU A C 1
ATOM 1583 O O . LEU A 1 197 ? -7.76854 5.36452 28.44408 1.000 25.68908 197 LEU A O 1
ATOM 1588 N N . VAL A 1 198 ? -10.01336 5.55838 28.61164 1.000 26.72439 198 VAL A N 1
ATOM 1589 C CA A VAL A 1 198 ? -9.98556 6.90332 29.17858 0.685 26.60631 198 VAL A CA 1
ATOM 1590 C CA B VAL A 1 198 ? -10.03154 6.91439 29.15287 0.315 26.39601 198 VAL A CA 1
ATOM 1591 C C . VAL A 1 198 ? -10.68376 6.81231 30.52780 1.000 27.86331 198 VAL A C 1
ATOM 1592 O O . VAL A 1 198 ? -11.60538 6.00562 30.69600 1.000 26.98847 198 VAL A O 1
ATOM 1599 N N . PRO A 1 199 ? -10.26312 7.58499 31.51891 1.000 28.02643 199 PRO A N 1
ATOM 1600 C CA . PRO A 1 199 ? -10.89240 7.46550 32.84000 1.000 28.48185 199 PRO A CA 1
ATOM 1601 C C . PRO A 1 199 ? -12.34463 7.91174 32.80897 1.000 32.69278 199 PRO A C 1
ATOM 1602 O O . PRO A 1 199 ? -12.76398 8.70558 31.96392 1.000 35.70910 199 PRO A O 1
ATOM 1606 N N . GLY A 1 200 ? -13.12051 7.36732 33.74056 1.000 42.29133 200 GLY A N 1
ATOM 1607 C CA . GLY A 1 200 ? -14.52804 7.70782 33.85217 1.000 47.62006 200 GLY A CA 1
ATOM 1608 C C . GLY A 1 200 ? -15.44565 6.52311 33.62161 1.000 47.54847 200 GLY A C 1
ATOM 1609 O O . GLY A 1 200 ? -15.88629 6.27470 32.49834 1.000 57.66853 200 GLY A O 1
ATOM 1610 N N . THR B 1 5 ? 14.65026 10.21783 -0.99152 1.000 71.67670 5 THR B N 1
ATOM 1611 C CA . THR B 1 5 ? 14.31395 11.63297 -1.11316 1.000 70.64214 5 THR B CA 1
ATOM 1612 C C . THR B 1 5 ? 14.67711 12.40594 0.16051 1.000 52.22203 5 THR B C 1
ATOM 1613 O O . THR B 1 5 ? 15.74816 12.20137 0.73551 1.000 59.01566 5 THR B O 1
ATOM 1617 N N . ILE B 1 6 ? 13.78470 13.29889 0.58089 1.000 56.37040 6 ILE B N 1
ATOM 1618 C CA . ILE B 1 6 ? 13.99234 14.18065 1.72996 1.000 47.74024 6 ILE B CA 1
ATOM 1619 C C . ILE B 1 6 ? 13.74530 13.38329 3.00694 1.000 32.92079 6 ILE B C 1
ATOM 1620 O O . ILE B 1 6 ? 12.60739 12.95890 3.25423 1.000 33.78845 6 ILE B O 1
ATOM 1625 N N . PRO B 1 7 ? 14.76579 13.14393 3.83206 1.000 31.97185 7 PRO B N 1
ATOM 1626 C CA . PRO B 1 7 ? 14.61141 12.18525 4.93470 1.000 27.38815 7 PRO B CA 1
ATOM 1627 C C . PRO B 1 7 ? 13.63157 12.66916 5.99688 1.000 26.74795 7 PRO B C 1
ATOM 1628 O O . PRO B 1 7 ? 13.54827 13.85850 6.30012 1.000 26.23140 7 PRO B O 1
ATOM 1632 N N . LYS B 1 8 ? 12.90156 11.72367 6.56152 1.000 28.11499 8 LYS B N 1
ATOM 1633 C CA . LYS B 1 8 ? 11.97441 12.03334 7.64036 1.000 22.86232 8 LYS B CA 1
ATOM 1634 C C . LYS B 1 8 ? 12.74416 12.55148 8.85166 1.000 23.13846 8 LYS B C 1
ATOM 1635 O O . LYS B 1 8 ? 13.75158 11.95071 9.24217 1.000 21.49353 8 LYS B O 1
ATOM 1641 N N . PRO B 1 9 ? 12.31704 13.64582 9.46594 1.000 20.87512 9 PRO B N 1
ATOM 1642 C CA . PRO B 1 9 ? 13.06649 14.19966 10.59103 1.000 23.16219 9 PRO B CA 1
ATOM 1643 C C . PRO B 1 9 ? 12.75623 13.43845 11.87259 1.000 20.56331 9 PRO B C 1
ATOM 1644 O O . PRO B 1 9 ? 11.79900 12.67553 11.95853 1.000 22.10085 9 PRO B O 1
ATOM 1648 N N . THR B 1 10 ? 13.60398 13.66667 12.87104 1.000 21.35437 10 THR B N 1
ATOM 1649 C CA . THR B 1 10 ? 13.39347 13.19355 14.22982 1.000 18.72472 10 THR B CA 1
ATOM 1650 C C . THR B 1 10 ? 13.27837 14.39744 15.15030 1.000 21.40660 10 THR B C 1
ATOM 1651 O O . THR B 1 10 ? 14.01734 15.36769 14.99531 1.000 23.43776 10 THR B O 1
ATOM 1655 N N . LEU B 1 11 ? 12.34640 14.34713 16.10233 1.000 21.45059 11 LEU B N 1
ATOM 1656 C CA . LEU B 1 11 ? 12.25056 15.37274 17.13371 1.000 18.03950 11 LEU B CA 1
ATOM 1657 C C . LEU B 1 11 ? 12.87799 14.80747 18.39957 1.000 25.63529 11 LEU B C 1
ATOM 1658 O O . LEU B 1 11 ? 12.40119 13.79527 18.93095 1.000 24.07807 11 LEU B O 1
ATOM 1663 N N . TRP B 1 12 ? 13.96814 15.43331 18.84452 1.000 21.63960 12 TRP B N 1
ATOM 1664 C CA . TRP B 1 12 ? 14.73007 14.99472 20.00896 1.000 24.79607 12 TRP B CA 1
ATOM 1665 C C . TRP B 1 12 ? 14.37712 15.85224 21.21235 1.000 20.21666 12 TRP B C 1
ATOM 1666 O O . TRP B 1 12 ? 14.17629 17.05889 21.07699 1.000 23.98891 12 TRP B O 1
ATOM 1677 N N . ALA B 1 13 ? 14.36666 15.24466 22.39830 1.000 19.84096 13 ALA B N 1
ATOM 1678 C CA . ALA B 1 13 ? 14.27263 15.99739 23.64292 1.000 20.58422 13 ALA B CA 1
ATOM 1679 C C . ALA B 1 13 ? 15.55987 15.82720 24.44007 1.000 21.51979 13 ALA B C 1
ATOM 1680 O O . ALA B 1 13 ? 16.02395 14.69956 24.64961 1.000 22.29922 13 ALA B O 1
ATOM 1682 N N . GLU B 1 14 ? 16.11636 16.94278 24.89977 1.000 19.01725 14 GLU B N 1
ATOM 1683 C CA . GLU B 1 14 ? 17.32490 16.92926 25.70399 1.000 19.63753 14 GLU B CA 1
ATOM 1684 C C . GLU B 1 14 ? 17.06002 17.63760 27.02151 1.000 21.29278 14 GLU B C 1
ATOM 1685 O O . GLU B 1 14 ? 16.49078 18.73787 27.02353 1.000 21.49990 14 GLU B O 1
ATOM 1691 N N . PRO B 1 15 ? 17.48386 17.07093 28.14835 1.000 19.36826 15 PRO B N 1
ATOM 1692 C CA . PRO B 1 15 ? 18.32483 15.86349 28.27913 1.000 24.17633 15 PRO B CA 1
ATOM 1693 C C . PRO B 1 15 ? 17.61780 14.54541 27.98418 1.000 27.62804 15 PRO B C 1
ATOM 1694 O O . PRO B 1 15 ? 18.26665 13.54554 27.70340 1.000 26.03523 15 PRO B O 1
ATOM 1698 N N . ASP B 1 16 ? 16.28862 14.52787 28.02435 1.000 20.40999 16 ASP B N 1
ATOM 1699 C CA . ASP B 1 16 ? 15.51438 13.30382 27.88707 1.000 21.75297 16 ASP B CA 1
ATOM 1700 C C . ASP B 1 16 ? 14.08495 13.71763 27.58112 1.000 21.06196 16 ASP B C 1
ATOM 1701 O O . ASP B 1 16 ? 13.73513 14.89912 27.66510 1.000 19.56437 16 ASP B O 1
ATOM 1706 N N . SER B 1 17 ? 13.25923 12.73524 27.21825 1.000 20.03179 17 SER B N 1
ATOM 1707 C CA . SER B 1 17 ? 11.82691 12.99189 27.04822 1.000 16.45963 17 SER B CA 1
ATOM 1708 C C . SER B 1 17 ? 11.04754 12.83769 28.35041 1.000 21.60712 17 SER B C 1
ATOM 1709 O O . SER B 1 17 ? 9.83906 13.09439 28.37803 1.000 17.81440 17 SER B O 1
ATOM 1712 N N . VAL B 1 18 ? 11.71016 12.39150 29.41044 1.000 22.05895 18 VAL B N 1
ATOM 1713 C CA A VAL B 1 18 ? 11.14781 12.35482 30.75221 0.728 20.45663 18 VAL B CA 1
ATOM 1714 C CA B VAL B 1 18 ? 11.16121 12.34012 30.75817 0.272 20.56574 18 VAL B CA 1
ATOM 1715 C C . VAL B 1 18 ? 11.92339 13.38492 31.56842 1.000 19.83944 18 VAL B C 1
ATOM 1716 O O . VAL B 1 18 ? 13.15431 13.32848 31.65033 1.000 22.82363 18 VAL B O 1
ATOM 1723 N N . ILE B 1 19 ? 11.21372 14.36832 32.12186 1.000 18.52172 19 ILE B N 1
ATOM 1724 C CA . ILE B 1 19 ? 11.85802 15.54795 32.70829 1.000 18.64670 19 ILE B CA 1
ATOM 1725 C C . ILE B 1 19 ? 11.28667 15.83581 34.09315 1.000 16.57072 19 ILE B C 1
ATOM 1726 O O . ILE B 1 19 ? 10.06304 15.90365 34.26867 1.000 20.20919 19 ILE B O 1
ATOM 1731 N N . THR B 1 20 ? 12.17755 16.04497 35.07245 1.000 17.57653 20 THR B N 1
ATOM 1732 C CA . THR B 1 20 ? 11.74726 16.39718 36.41999 1.000 18.82952 20 THR B CA 1
ATOM 1733 C C . THR B 1 20 ? 10.95722 17.69780 36.42119 1.000 23.72322 20 THR B C 1
ATOM 1734 O O . THR B 1 20 ? 11.37766 18.69060 35.82058 1.000 20.12089 20 THR B O 1
ATOM 1738 N N . GLN B 1 21 ? 9.81076 17.68591 37.09943 1.000 18.98148 21 GLN B N 1
ATOM 1739 C CA . GLN B 1 21 ? 8.97725 18.87403 37.26895 1.000 18.68266 21 GLN B CA 1
ATOM 1740 C C . GLN B 1 21 ? 9.81652 20.10126 37.62093 1.000 20.11724 21 GLN B C 1
ATOM 1741 O O . GLN B 1 21 ? 10.61436 20.07354 38.55929 1.000 22.87258 21 GLN B O 1
ATOM 1747 N N . GLY B 1 22 ? 9.65732 21.17305 36.83624 1.000 18.45208 22 GLY B N 1
ATOM 1748 C CA . GLY B 1 22 ? 10.39724 22.40282 37.06100 1.000 20.22332 22 GLY B CA 1
ATOM 1749 C C . GLY B 1 22 ? 11.75632 22.48168 36.39523 1.000 22.25097 22 GLY B C 1
ATOM 1750 O O . GLY B 1 22 ? 12.39013 23.54783 36.44668 1.000 26.05965 22 GLY B O 1
ATOM 1751 N N . SER B 1 23 ? 12.23008 21.40482 35.76816 1.000 18.41727 23 SER B N 1
ATOM 1752 C CA . SER B 1 23 ? 13.52439 21.42947 35.10480 1.000 18.85132 23 SER B CA 1
ATOM 1753 C C . SER B 1 23 ? 13.38151 21.75502 33.62057 1.000 19.12171 23 SER B C 1
ATOM 1754 O O . SER B 1 23 ? 12.28756 21.67556 33.05198 1.000 20.02714 23 SER B O 1
ATOM 1757 N N . PRO B 1 24 ? 14.46396 22.16876 32.97089 1.000 22.59372 24 PRO B N 1
ATOM 1758 C CA . PRO B 1 24 ? 14.38337 22.54900 31.55517 1.000 18.77610 24 PRO B CA 1
ATOM 1759 C C . PRO B 1 24 ? 14.43882 21.35282 30.61624 1.000 20.53215 24 PRO B C 1
ATOM 1760 O O . PRO B 1 24 ? 14.93140 20.27558 30.94895 1.000 21.61135 24 PRO B O 1
ATOM 1764 N N . VAL B 1 25 ? 13.94218 21.58273 29.40212 1.000 17.87366 25 VAL B N 1
ATOM 1765 C CA . VAL B 1 25 ? 14.07185 20.62653 28.31135 1.000 18.28716 25 VAL B CA 1
ATOM 1766 C C . VAL B 1 25 ? 14.09000 21.41133 27.00988 1.000 20.15082 25 VAL B C 1
ATOM 1767 O O . VAL B 1 25 ? 13.46704 22.46633 26.89767 1.000 19.80150 25 VAL B O 1
ATOM 1771 N N . THR B 1 26 ? 14.82816 20.90176 26.02754 1.000 17.45524 26 THR B N 1
ATOM 1772 C CA . THR B 1 26 ? 14.85690 21.48463 24.69396 1.000 18.01189 26 THR B CA 1
ATOM 1773 C C . THR B 1 26 ? 14.42756 20.42110 23.69263 1.000 18.59006 26 THR B C 1
ATOM 1774 O O . THR B 1 26 ? 14.93920 19.29953 23.71957 1.000 20.42087 26 THR B O 1
ATOM 1778 N N . LEU B 1 27 ? 13.47194 20.76402 22.83386 1.000 17.58414 27 LEU B N 1
ATOM 1779 C CA . LEU B 1 27 ? 13.05404 19.89514 21.74382 1.000 17.27357 27 LEU B CA 1
ATOM 1780 C C . LEU B 1 27 ? 13.71580 20.39032 20.46539 1.000 19.04068 27 LEU B C 1
ATOM 1781 O O . LEU B 1 27 ? 13.57858 21.56502 20.11639 1.000 20.54675 27 LEU B O 1
ATOM 1786 N N . SER B 1 28 ? 14.42100 19.50181 19.77070 1.000 19.56047 28 SER B N 1
ATOM 1787 C CA . SER B 1 28 ? 15.19030 19.88526 18.58846 1.000 24.52393 28 SER B CA 1
ATOM 1788 C C . SER B 1 28 ? 14.77666 19.01963 17.41238 1.000 20.66334 28 SER B C 1
ATOM 1789 O O . SER B 1 28 ? 14.84059 17.79004 17.49239 1.000 19.64870 28 SER B O 1
ATOM 1792 N N . CYS B 1 29 ? 14.36491 19.65566 16.31960 1.000 21.13923 29 CYS B N 1
ATOM 1793 C CA A CYS B 1 29 ? 14.03461 18.94946 15.08957 1.000 22.16218 29 CYS B CA 1
ATOM 1794 C CA B CYS B 1 29 ? 14.04209 18.91905 15.10513 0.000 22.08310 29 CYS B CA 1
ATOM 1795 C C . CYS B 1 29 ? 15.32225 18.69728 14.31325 1.000 21.29566 29 CYS B C 1
ATOM 1796 O O . CYS B 1 29 ? 16.03101 19.65140 13.97570 1.000 25.50382 29 CYS B O 1
ATOM 1801 N N . GLN B 1 30 ? 15.63436 17.43360 14.05370 1.000 21.40439 30 GLN B N 1
ATOM 1802 C CA . GLN B 1 30 ? 16.80605 17.07865 13.26420 1.000 23.67331 30 GLN B CA 1
ATOM 1803 C C . GLN B 1 30 ? 16.32743 16.74641 11.86170 1.000 23.21883 30 GLN B C 1
ATOM 1804 O O . GLN B 1 30 ? 15.69534 15.70747 11.64313 1.000 23.88927 30 GLN B O 1
ATOM 1810 N N . GLY B 1 31 ? 16.63460 17.62696 10.91217 1.000 24.41847 31 GLY B N 1
ATOM 1811 C CA . GLY B 1 31 ? 16.38585 17.37641 9.52155 1.000 27.68329 31 GLY B CA 1
ATOM 1812 C C . GLY B 1 31 ? 17.66268 17.11729 8.75144 1.000 27.91810 31 GLY B C 1
ATOM 1813 O O . GLY B 1 31 ? 18.72874 16.84870 9.32287 1.000 28.15590 31 GLY B O 1
ATOM 1814 N N . SER B 1 32 ? 17.55703 17.21598 7.43202 1.000 27.19360 32 SER B N 1
ATOM 1815 C CA . SER B 1 32 ? 18.70641 17.00027 6.57220 1.000 32.03029 32 SER B CA 1
ATOM 1816 C C . SER B 1 32 ? 19.68227 18.16860 6.66542 1.000 28.28768 32 SER B C 1
ATOM 1817 O O . SER B 1 32 ? 19.38972 19.23146 7.21130 1.000 25.63151 32 SER B O 1
ATOM 1820 N N . LEU B 1 33 ? 20.86065 17.96204 6.07658 1.000 30.52961 33 LEU B N 1
ATOM 1821 C CA . LEU B 1 33 ? 21.85253 19.02331 5.99544 1.000 30.77909 33 LEU B CA 1
ATOM 1822 C C . LEU B 1 33 ? 21.30369 20.26435 5.29449 1.000 25.22297 33 LEU B C 1
ATOM 1823 O O . LEU B 1 33 ? 21.70025 21.38722 5.62001 1.000 31.33268 33 LEU B O 1
ATOM 1828 N N . GLU B 1 34 ? 20.38395 20.09270 4.34576 1.000 27.05269 34 GLU B N 1
ATOM 1829 C CA . GLU B 1 34 ? 19.86693 21.21026 3.56398 1.000 28.99642 34 GLU B CA 1
ATOM 1830 C C . GLU B 1 34 ? 18.62508 21.87993 4.17421 1.000 25.64443 34 GLU B C 1
ATOM 1831 O O . GLU B 1 34 ? 18.04958 22.77466 3.54733 1.000 31.43744 34 GLU B O 1
ATOM 1837 N N . ALA B 1 35 ? 18.21641 21.49206 5.38279 1.000 27.38513 35 ALA B N 1
ATOM 1838 C CA . ALA B 1 35 ? 17.02797 22.07214 6.00292 1.000 28.98847 35 ALA B CA 1
ATOM 1839 C C . ALA B 1 35 ? 17.11510 23.59547 6.07275 1.000 26.56291 35 ALA B C 1
ATOM 1840 O O . ALA B 1 35 ? 18.02523 24.14642 6.69925 1.000 32.86891 35 ALA B O 1
ATOM 1842 N N . GLN B 1 36 ? 16.15339 24.27725 5.44241 1.000 27.52892 36 GLN B N 1
ATOM 1843 C CA . GLN B 1 36 ? 16.12092 25.73592 5.40826 1.000 26.27675 36 GLN B CA 1
ATOM 1844 C C . GLN B 1 36 ? 15.22100 26.34729 6.46702 1.000 29.30689 36 GLN B C 1
ATOM 1845 O O . GLN B 1 36 ? 15.45660 27.48480 6.89031 1.000 27.42329 36 GLN B O 1
ATOM 1851 N N . GLU B 1 37 ? 14.18593 25.62760 6.88291 1.000 22.97631 37 GLU B N 1
ATOM 1852 C CA . GLU B 1 37 ? 13.15546 26.18260 7.73845 1.000 25.13101 37 GLU B CA 1
ATOM 1853 C C . GLU B 1 37 ? 12.58712 25.03139 8.55316 1.000 21.63140 37 GLU B C 1
ATOM 1854 O O . GLU B 1 37 ? 12.64198 23.88013 8.11776 1.000 23.49145 37 GLU B O 1
ATOM 1860 N N . TYR B 1 38 ? 12.05819 25.33820 9.73988 1.000 20.62449 38 TYR B N 1
ATOM 1861 C CA . TYR B 1 38 ? 11.45105 24.31206 10.58634 1.000 20.91489 38 TYR B CA 1
ATOM 1862 C C . TYR B 1 38 ? 10.06281 24.73092 11.03197 1.000 23.80238 38 TYR B C 1
ATOM 1863 O O . TYR B 1 38 ? 9.79311 25.91681 11.25060 1.000 22.71753 38 TYR B O 1
ATOM 1872 N N . ARG B 1 39 ? 9.18585 23.73853 11.19803 1.000 18.25502 39 ARG B N 1
ATOM 1873 C CA . ARG B 1 39 ? 7.91823 23.95206 11.88224 1.000 20.76890 39 ARG B CA 1
ATOM 1874 C C . ARG B 1 39 ? 7.79085 22.88080 12.94766 1.000 20.12263 39 ARG B C 1
ATOM 1875 O O . ARG B 1 39 ? 7.96441 21.69490 12.65462 1.000 19.51589 39 ARG B O 1
ATOM 1883 N N . LEU B 1 40 ? 7.52425 23.29994 14.17737 1.000 15.33454 40 LEU B N 1
ATOM 1884 C CA . LEU B 1 40 ? 7.23669 22.36669 15.25982 1.000 15.99014 40 LEU B CA 1
ATOM 1885 C C . LEU B 1 40 ? 5.75218 22.42979 15.60883 1.000 18.00950 40 LEU B C 1
ATOM 1886 O O . LEU B 1 40 ? 5.09505 23.46954 15.46195 1.000 20.78681 40 LEU B O 1
ATOM 1891 N N . TYR B 1 41 ? 5.21819 21.28233 16.02134 1.000 16.85379 41 TYR B N 1
ATOM 1892 C CA . TYR B 1 41 ? 3.80149 21.11737 16.31803 1.000 17.12531 41 TYR B CA 1
ATOM 1893 C C . TYR B 1 41 ? 3.63297 20.42168 17.64820 1.000 16.91833 41 TYR B C 1
ATOM 1894 O O . TYR B 1 41 ? 4.50431 19.67050 18.08964 1.000 17.18608 41 TYR B O 1
ATOM 1903 N N . ARG B 1 42 ? 2.49131 20.66265 18.28035 1.000 18.80357 42 ARG B N 1
ATOM 1904 C CA . ARG B 1 42 ? 2.11616 19.84075 19.41817 1.000 15.84984 42 ARG B CA 1
ATOM 1905 C C . ARG B 1 42 ? 0.64884 19.46742 19.30250 1.000 15.95730 42 ARG B C 1
ATOM 1906 O O . ARG B 1 42 ? -0.13636 20.10250 18.59848 1.000 17.40609 42 ARG B O 1
ATOM 1914 N N . GLU B 1 43 ? 0.28237 18.42758 20.01958 1.000 15.24259 43 GLU B N 1
ATOM 1915 C CA . GLU B 1 43 ? -1.10039 17.99021 20.10789 1.000 16.64098 43 GLU B CA 1
ATOM 1916 C C . GLU B 1 43 ? -1.51364 18.18021 21.55825 1.000 14.68186 43 GLU B C 1
ATOM 1917 O O . GLU B 1 43 ? -0.98236 17.50873 22.44120 1.000 18.00539 43 GLU B O 1
ATOM 1923 N N . LYS B 1 44 ? -2.40923 19.13558 21.81912 1.000 16.13549 44 LYS B N 1
ATOM 1924 C CA . LYS B 1 44 ? -2.84729 19.34043 23.19295 1.000 16.47572 44 LYS B CA 1
ATOM 1925 C C . LYS B 1 44 ? -3.46070 18.04397 23.71245 1.000 17.86906 44 LYS B C 1
ATOM 1926 O O . LYS B 1 44 ? -4.04078 17.25910 22.95395 1.000 17.00403 44 LYS B O 1
ATOM 1932 N N . LYS B 1 45 ? -3.26881 17.78698 25.00896 1.000 16.74465 45 LYS B N 1
ATOM 1933 C CA . LYS B 1 45 ? -3.69777 16.51602 25.57729 1.000 15.13156 45 LYS B CA 1
ATOM 1934 C C . LYS B 1 45 ? -5.20668 16.35370 25.52732 1.000 19.22881 45 LYS B C 1
ATOM 1935 O O . LYS B 1 45 ? -5.70485 15.22761 25.62746 1.000 18.61937 45 LYS B O 1
ATOM 1941 N N . SER B 1 46 ? -5.94120 17.45101 25.37112 1.000 15.78046 46 SER B N 1
ATOM 1942 C CA . SER B 1 46 ? -7.39295 17.41717 25.26774 1.000 15.66535 46 SER B CA 1
ATOM 1943 C C . SER B 1 46 ? -7.89182 17.57700 23.83210 1.000 20.59253 46 SER B C 1
ATOM 1944 O O . SER B 1 46 ? -9.07535 17.84873 23.61996 1.000 20.23184 46 SER B O 1
ATOM 1947 N N . ALA B 1 47 ? -7.01267 17.41795 22.84762 1.000 17.03398 47 ALA B N 1
ATOM 1948 C CA . ALA B 1 47 ? -7.35836 17.54011 21.43897 1.000 18.01404 47 ALA B CA 1
ATOM 1949 C C . ALA B 1 47 ? -6.77071 16.35654 20.68828 1.000 18.86733 47 ALA B C 1
ATOM 1950 O O . ALA B 1 47 ? -5.86171 15.67486 21.17138 1.000 16.87247 47 ALA B O 1
ATOM 1952 N N . SER B 1 48 ? -7.29046 16.12353 19.48585 1.000 17.80951 48 SER B N 1
ATOM 1953 C CA . SER B 1 48 ? -6.83839 15.00142 18.66855 1.000 17.21578 48 SER B CA 1
ATOM 1954 C C . SER B 1 48 ? -6.20606 15.46065 17.36206 1.000 17.56825 48 SER B C 1
ATOM 1955 O O . SER B 1 48 ? -6.04089 14.66048 16.44028 1.000 18.24626 48 SER B O 1
ATOM 1958 N N . TRP B 1 49 ? -5.80308 16.72429 17.28247 1.000 17.59351 49 TRP B N 1
ATOM 1959 C CA . TRP B 1 49 ? -5.13651 17.26153 16.10744 1.000 18.05040 49 TRP B CA 1
ATOM 1960 C C . TRP B 1 49 ? -3.97477 18.13442 16.55721 1.000 16.63126 49 TRP B C 1
ATOM 1961 O O . TRP B 1 49 ? -3.92071 18.59407 17.70527 1.000 16.50705 49 TRP B O 1
ATOM 1972 N N . ILE B 1 50 ? -3.05173 18.39032 15.62164 1.000 17.86138 50 ILE B N 1
ATOM 1973 C CA . ILE B 1 50 ? -1.87216 19.18722 15.92558 1.000 14.57160 50 ILE B CA 1
ATOM 1974 C C . ILE B 1 50 ? -2.07207 20.62268 15.48924 1.000 18.71106 50 ILE B C 1
ATOM 1975 O O . ILE B 1 50 ? -2.82104 20.92759 14.55172 1.000 22.58734 50 ILE B O 1
ATOM 1980 N N . THR B 1 51 ? -1.38047 21.50535 16.19500 1.000 18.46216 51 THR B N 1
ATOM 1981 C CA . THR B 1 51 ? -1.28906 22.91230 15.84635 1.000 23.96147 51 THR B CA 1
ATOM 1982 C C . THR B 1 51 ? 0.15354 23.36447 16.02179 1.000 19.21272 51 THR B C 1
ATOM 1983 O O . THR B 1 51 ? 0.92510 22.80617 16.80604 1.000 21.55174 51 THR B O 1
ATOM 1987 N N . ARG B 1 52 ? 0.50490 24.40072 15.27769 1.000 19.97580 52 ARG B N 1
ATOM 1988 C CA . ARG B 1 52 ? 1.89132 24.83274 15.21063 1.000 21.99146 52 ARG B CA 1
ATOM 1989 C C . ARG B 1 52 ? 2.31251 25.54635 16.48880 1.000 27.58919 52 ARG B C 1
ATOM 1990 O O . ARG B 1 52 ? 1.54404 26.31092 17.07822 1.000 24.71253 52 ARG B O 1
ATOM 1998 N N . ILE B 1 53 ? 3.55046 25.30538 16.90729 1.000 17.68038 53 ILE B N 1
ATOM 1999 C CA . ILE B 1 53 ? 4.17748 26.12395 17.94010 1.000 19.00672 53 ILE B CA 1
ATOM 2000 C C . ILE B 1 53 ? 4.57563 27.45824 17.31661 1.000 24.45173 53 ILE B C 1
ATOM 2001 O O . ILE B 1 53 ? 5.19352 27.48734 16.24935 1.000 20.75613 53 ILE B O 1
ATOM 2006 N N . ARG B 1 54 ? 4.22202 28.56497 17.97689 1.000 25.03809 54 ARG B N 1
ATOM 2007 C CA A ARG B 1 54 ? 4.45027 29.87499 17.38485 0.487 25.42105 54 ARG B CA 1
ATOM 2008 C CA B ARG B 1 54 ? 4.45154 29.87885 17.39234 0.513 25.45456 54 ARG B CA 1
ATOM 2009 C C . ARG B 1 54 ? 5.91561 30.02394 16.98376 1.000 21.05627 54 ARG B C 1
ATOM 2010 O O . ARG B 1 54 ? 6.80813 29.69122 17.77042 1.000 24.95812 54 ARG B O 1
ATOM 2025 N N . PRO B 1 55 ? 6.19773 30.53451 15.78042 1.000 25.91642 55 PRO B N 1
ATOM 2026 C CA . PRO B 1 55 ? 7.59259 30.57525 15.30761 1.000 25.76991 55 PRO B CA 1
ATOM 2027 C C . PRO B 1 55 ? 8.51132 31.41939 16.16854 1.000 27.13214 55 PRO B C 1
ATOM 2028 O O . PRO B 1 55 ? 9.72289 31.18123 16.16724 1.000 28.31929 55 PRO B O 1
ATOM 2032 N N . GLU B 1 56 ? 7.98221 32.39103 16.91461 1.000 27.31510 56 GLU B N 1
ATOM 2033 C CA . GLU B 1 56 ? 8.84932 33.20709 17.75516 1.000 32.91711 56 GLU B CA 1
ATOM 2034 C C . GLU B 1 56 ? 9.41367 32.41637 18.92624 1.000 31.05568 56 GLU B C 1
ATOM 2035 O O . GLU B 1 56 ? 10.39624 32.84678 19.53686 1.000 30.32785 56 GLU B O 1
ATOM 2041 N N . LEU B 1 57 ? 8.82088 31.27257 19.25136 1.000 25.93523 57 LEU B N 1
ATOM 2042 C CA . LEU B 1 57 ? 9.31806 30.41223 20.31048 1.000 27.01587 57 LEU B CA 1
ATOM 2043 C C . LEU B 1 57 ? 10.28153 29.35447 19.80050 1.000 29.99311 57 LEU B C 1
ATOM 2044 O O . LEU B 1 57 ? 10.79582 28.56913 20.60247 1.000 27.13575 57 LEU B O 1
ATOM 2049 N N . VAL B 1 58 ? 10.50992 29.29815 18.49185 1.000 24.01705 58 VAL B N 1
ATOM 2050 C CA . VAL B 1 58 ? 11.33079 28.27524 17.86669 1.000 21.57464 58 VAL B CA 1
ATOM 2051 C C . VAL B 1 58 ? 12.51072 28.97185 17.20516 1.000 26.43711 58 VAL B C 1
ATOM 2052 O O . VAL B 1 58 ? 12.32277 29.80683 16.31367 1.000 26.42385 58 VAL B O 1
ATOM 2056 N N . LYS B 1 59 ? 13.71702 28.62499 17.62760 1.000 25.07409 59 LYS B N 1
ATOM 2057 C CA . LYS B 1 59 ? 14.93464 29.20741 17.07861 1.000 27.08160 59 LYS B CA 1
ATOM 2058 C C . LYS B 1 59 ? 15.67223 28.11966 16.31445 1.000 26.61297 59 LYS B C 1
ATOM 2059 O O . LYS B 1 59 ? 16.22965 27.20078 16.92313 1.000 24.78128 59 LYS B O 1
ATOM 2062 N N . ASN B 1 60 ? 15.66784 28.23174 14.98604 1.000 28.63101 60 ASN B N 1
ATOM 2063 C CA . ASN B 1 60 ? 16.32283 27.27879 14.08801 1.000 31.03389 60 ASN B CA 1
ATOM 2064 C C . ASN B 1 60 ? 16.00442 25.83252 14.46369 1.000 25.45609 60 ASN B C 1
ATOM 2065 O O . ASN B 1 60 ? 16.89031 24.98710 14.61160 1.000 27.95343 60 ASN B O 1
ATOM 2070 N N . GLY B 1 61 ? 14.71535 25.54982 14.62261 1.000 25.19874 61 GLY B N 1
ATOM 2071 C CA . GLY B 1 61 ? 14.28904 24.18946 14.86960 1.000 22.64647 61 GLY B CA 1
ATOM 2072 C C . GLY B 1 61 ? 14.38867 23.71789 16.30079 1.000 21.48342 61 GLY B C 1
ATOM 2073 O O . GLY B 1 61 ? 14.20461 22.52376 16.55086 1.000 21.66703 61 GLY B O 1
ATOM 2074 N N . GLN B 1 62 ? 14.67313 24.60680 17.24627 1.000 21.71037 62 GLN B N 1
ATOM 2075 C CA . GLN B 1 62 ? 14.74491 24.24213 18.65942 1.000 24.28016 62 GLN B CA 1
ATOM 2076 C C . GLN B 1 62 ? 13.70166 25.00873 19.45404 1.000 24.38976 62 GLN B C 1
ATOM 2077 O O . GLN B 1 62 ? 13.57004 26.22792 19.30663 1.000 24.31177 62 GLN B O 1
ATOM 2083 N N . PHE B 1 63 ? 12.97513 24.29115 20.30687 1.000 21.17447 63 PHE B N 1
ATOM 2084 C CA . PHE B 1 63 ? 11.96813 24.86718 21.18662 1.000 18.86451 63 PHE B CA 1
ATOM 2085 C C . PHE B 1 63 ? 12.40935 24.60706 22.61997 1.000 19.82351 63 PHE B C 1
ATOM 2086 O O . PHE B 1 63 ? 12.51207 23.44915 23.03997 1.000 21.21812 63 PHE B O 1
ATOM 2094 N N . HIS B 1 64 ? 12.70296 25.67211 23.36513 1.000 20.58436 64 HIS B N 1
ATOM 2095 C CA . HIS B 1 64 ? 13.24702 25.51993 24.70882 1.000 22.11935 64 HIS B CA 1
ATOM 2096 C C . HIS B 1 64 ? 12.16263 25.80060 25.73317 1.000 23.34383 64 HIS B C 1
ATOM 2097 O O . HIS B 1 64 ? 11.45897 26.80940 25.63368 1.000 22.55821 64 HIS B O 1
ATOM 2104 N N . ILE B 1 65 ? 12.05044 24.91720 26.71979 1.000 21.09411 65 ILE B N 1
ATOM 2105 C CA . 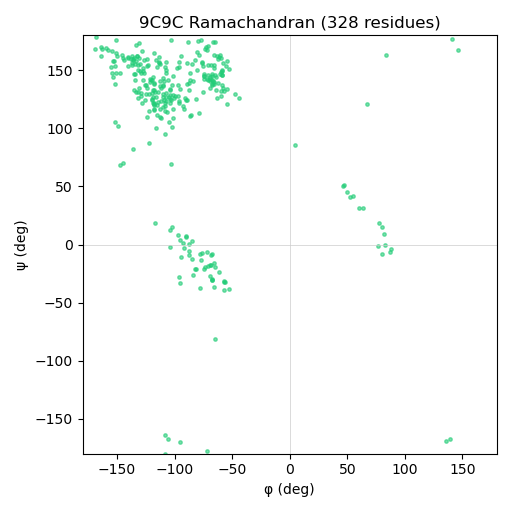ILE B 1 65 ? 11.15357 25.05614 27.85756 1.000 18.29805 65 ILE B CA 1
ATOM 2106 C C . ILE B 1 65 ? 12.02156 25.23901 29.10620 1.000 19.65508 65 ILE B C 1
ATOM 2107 O O . ILE B 1 65 ? 12.70168 24.29711 29.53012 1.000 20.37191 65 ILE B O 1
ATOM 2112 N N . PRO B 1 66 ? 12.05124 26.43367 29.70502 1.000 22.03202 66 PRO B N 1
ATOM 2113 C CA . PRO B 1 66 ? 12.94971 26.65177 30.85361 1.000 21.95627 66 PRO B CA 1
ATOM 2114 C C . PRO B 1 66 ? 12.56058 25.85348 32.08447 1.000 23.37205 66 PRO B C 1
ATOM 2115 O O . PRO B 1 66 ? 13.43283 25.49597 32.88366 1.000 23.32704 66 PRO B O 1
ATOM 2119 N N . SER B 1 67 ? 11.27808 25.57575 32.27357 1.000 19.15615 67 SER B N 1
ATOM 2120 C CA . SER B 1 67 ? 10.81254 24.94329 33.50398 1.000 20.58060 67 SER B CA 1
ATOM 2121 C C . SER B 1 67 ? 9.56330 24.14599 33.16193 1.000 19.13903 67 SER B C 1
ATOM 2122 O O . SER B 1 67 ? 8.50095 24.73680 32.93808 1.000 21.25509 67 SER B O 1
ATOM 2125 N N . ILE B 1 68 ? 9.67606 22.81521 33.10645 1.000 16.81032 68 ILE B N 1
ATOM 2126 C CA . ILE B 1 68 ? 8.54892 22.03680 32.59879 1.000 19.13321 68 ILE B CA 1
ATOM 2127 C C . ILE B 1 68 ? 7.39450 22.04401 33.59800 1.000 21.43094 68 ILE B C 1
ATOM 2128 O O . ILE B 1 68 ? 7.58712 22.00498 34.82471 1.000 19.58989 68 ILE B O 1
ATOM 2133 N N . THR B 1 69 ? 6.17763 22.11947 33.06756 1.000 17.91577 69 THR B N 1
ATOM 2134 C CA . THR B 1 69 ? 4.94747 22.03011 33.84113 1.000 16.68655 69 THR B CA 1
ATOM 2135 C C . THR B 1 69 ? 4.00364 21.07049 33.13799 1.000 14.96120 69 THR B C 1
ATOM 2136 O O . THR B 1 69 ? 4.26071 20.63103 32.01922 1.000 16.10450 69 THR B O 1
ATOM 2140 N N . TRP B 1 70 ? 2.90442 20.75060 33.82985 1.000 17.29788 70 TRP B N 1
ATOM 2141 C CA . TRP B 1 70 ? 1.87748 19.88659 33.25684 1.000 14.30974 70 TRP B CA 1
ATOM 2142 C C . TRP B 1 70 ? 1.40972 20.40033 31.89710 1.000 16.72761 70 TRP B C 1
ATOM 2143 O O . TRP B 1 70 ? 1.18345 19.61034 30.96984 1.000 16.99235 70 TRP B O 1
ATOM 2154 N N . GLU B 1 71 ? 1.30095 21.72726 31.75291 1.000 17.46916 71 GLU B N 1
ATOM 2155 C CA . GLU B 1 71 ? 0.85855 22.32602 30.48892 1.000 16.97521 71 GLU B CA 1
ATOM 2156 C C . GLU B 1 71 ? 1.72640 21.89195 29.30699 1.000 16.50453 71 GLU B C 1
ATOM 2157 O O . GLU B 1 71 ? 1.22562 21.77231 28.18602 1.000 18.12183 71 GLU B O 1
ATOM 2163 N N . HIS B 1 72 ? 3.02100 21.65605 29.53425 1.000 14.93510 72 HIS B N 1
ATOM 2164 C CA . HIS B 1 72 ? 3.95044 21.31945 28.45574 1.000 15.72224 72 HIS B CA 1
ATOM 2165 C C . HIS B 1 72 ? 3.90690 19.85492 28.05826 1.000 14.55822 72 HIS B C 1
ATOM 2166 O O . HIS B 1 72 ? 4.38017 19.51548 26.97125 1.000 15.30309 72 HIS B O 1
ATOM 2173 N N . THR B 1 73 ? 3.41446 18.97228 28.92511 1.000 15.63516 73 THR B N 1
ATOM 2174 C CA . THR B 1 73 ? 3.48721 17.55541 28.60631 1.000 13.72426 73 THR B CA 1
ATOM 2175 C C . THR B 1 73 ? 2.57051 17.21818 27.43651 1.000 16.92606 73 THR B C 1
ATOM 2176 O O . THR B 1 73 ? 1.58113 17.91069 27.16710 1.000 15.30691 73 THR B O 1
ATOM 2180 N N . GLY B 1 74 ? 2.92046 16.13995 26.72361 1.000 15.21478 74 GLY B N 1
ATOM 2181 C CA . GLY B 1 74 ? 2.10867 15.66941 25.62701 1.000 16.68049 74 GLY B CA 1
ATOM 2182 C C . GLY B 1 74 ? 2.95462 15.30697 24.42681 1.000 13.83272 74 GLY B C 1
ATOM 2183 O O . GLY B 1 74 ? 4.18662 15.23694 24.49704 1.000 15.37475 74 GLY B O 1
ATOM 2184 N N . ARG B 1 75 ? 2.25590 15.09350 23.30236 1.000 14.68962 75 ARG B N 1
ATOM 2185 C CA . ARG B 1 75 ? 2.86214 14.69693 22.03307 1.000 13.47699 75 ARG B CA 1
ATOM 2186 C C . ARG B 1 75 ? 3.29476 15.91046 21.21192 1.000 15.15182 75 ARG B C 1
ATOM 2187 O O . ARG B 1 75 ? 2.56307 16.89857 21.10695 1.000 17.20426 75 ARG B O 1
ATOM 2195 N N . TYR B 1 76 ? 4.46452 15.80353 20.59372 1.000 14.93000 76 TYR B N 1
ATOM 2196 C CA . TYR B 1 76 ? 5.02396 16.85182 19.74666 1.000 15.72324 76 TYR B CA 1
ATOM 2197 C C . TYR B 1 76 ? 5.56034 16.22868 18.47015 1.000 17.40621 76 TYR B C 1
ATOM 2198 O O . TYR B 1 76 ? 5.93613 15.05756 18.45940 1.000 16.72938 76 TYR B O 1
ATOM 2207 N N . GLY B 1 77 ? 5.63855 17.03938 17.39997 1.000 16.10226 77 GLY B N 1
ATOM 2208 C CA . GLY B 1 77 ? 6.27097 16.59930 16.16442 1.000 16.45323 77 GLY B CA 1
ATOM 2209 C C . GLY B 1 77 ? 6.88014 17.76712 15.41147 1.000 19.57540 77 GLY B C 1
ATOM 2210 O O . GLY B 1 77 ? 6.72766 18.91859 15.80796 1.000 19.74242 77 GLY B O 1
ATOM 2211 N N . CYS B 1 78 ? 7.56665 17.47693 14.30255 1.000 16.39043 78 CYS B N 1
ATOM 2212 C CA A CYS B 1 78 ? 8.25625 18.53808 13.57482 0.148 16.65579 78 CYS B CA 1
ATOM 2213 C CA B CYS B 1 78 ? 8.23424 18.54426 13.57222 0.852 16.51932 78 CYS B CA 1
ATOM 2214 C C . CYS B 1 78 ? 8.40400 18.16569 12.10763 1.000 19.94105 78 CYS B C 1
ATOM 2215 O O . CYS B 1 78 ? 8.26738 17.00457 11.72042 1.000 18.79708 78 CYS B O 1
ATOM 2220 N N . GLN B 1 79 ? 8.69903 19.18081 11.29586 1.000 17.89149 79 GLN B N 1
ATOM 2221 C CA . GLN B 1 79 ? 9.03077 18.98661 9.88946 1.000 16.87527 79 GLN B CA 1
ATOM 2222 C C . GLN B 1 79 ? 9.96349 20.11745 9.47270 1.000 18.38094 79 GLN B C 1
ATOM 2223 O O . GLN B 1 79 ? 10.09963 21.12870 10.16450 1.000 20.02799 79 GLN B O 1
ATOM 2229 N N . TYR B 1 80 ? 10.61570 19.93698 8.33148 1.000 19.00391 80 TYR B N 1
ATOM 2230 C CA . TYR B 1 80 ? 11.53483 20.94779 7.83507 1.000 19.56500 80 TYR B CA 1
ATOM 2231 C C . TYR B 1 80 ? 11.33309 21.11284 6.33737 1.000 19.68121 80 TYR B C 1
ATOM 2232 O O . TYR B 1 80 ? 10.82757 20.21805 5.65566 1.000 21.49813 80 TYR B O 1
ATOM 2241 N N . TYR B 1 81 ? 11.77978 22.25766 5.83398 1.000 23.48726 81 TYR B N 1
ATOM 2242 C CA . TYR B 1 81 ? 11.62624 22.63478 4.43657 1.000 25.02932 81 TYR B CA 1
ATOM 2243 C C . TYR B 1 81 ? 12.95124 22.47077 3.70498 1.000 24.67446 81 TYR B C 1
ATOM 2244 O O . TYR B 1 81 ? 13.98669 22.97490 4.15722 1.000 24.86609 81 TYR B O 1
ATOM 2253 N N . SER B 1 82 ? 12.91416 21.75752 2.58622 1.000 24.14934 82 SER B N 1
ATOM 2254 C CA A SER B 1 82 ? 14.08436 21.63453 1.73235 0.608 29.70215 82 SER B CA 1
ATOM 2255 C CA B SER B 1 82 ? 14.09105 21.59504 1.74404 0.392 29.55268 82 SER B CA 1
ATOM 2256 C C . SER B 1 82 ? 13.62732 21.18376 0.35583 1.000 33.68177 82 SER B C 1
ATOM 2257 O O . SER B 1 82 ? 12.59628 20.52342 0.21100 1.000 32.64104 82 SER B O 1
ATOM 2262 N N . ARG B 1 83 ? 14.40500 21.56735 -0.65957 1.000 36.58636 83 ARG B N 1
ATOM 2263 C CA . ARG B 1 83 ? 14.10290 21.18064 -2.03304 1.000 38.05565 83 ARG B CA 1
ATOM 2264 C C . ARG B 1 83 ? 12.68107 21.59020 -2.41067 1.000 31.01337 83 ARG B C 1
ATOM 2265 O O . ARG B 1 83 ? 11.93436 20.83415 -3.03362 1.000 34.68304 83 ARG B O 1
ATOM 2273 N N . ALA B 1 84 ? 12.30046 22.79516 -1.98815 1.000 31.48870 84 ALA B N 1
ATOM 2274 C CA . ALA B 1 84 ? 11.02942 23.42023 -2.34941 1.000 38.87679 84 ALA B CA 1
ATOM 2275 C C . ALA B 1 84 ? 9.82227 22.63991 -1.83237 1.000 35.82816 84 ALA B C 1
ATOM 2276 O O . ALA B 1 84 ? 8.75978 22.65108 -2.45977 1.000 33.15225 84 ALA B O 1
ATOM 2278 N N . ARG B 1 85 ? 9.95194 21.96608 -0.68616 1.000 29.67572 85 ARG B N 1
ATOM 2279 C CA . ARG B 1 85 ? 8.76468 21.34829 -0.10551 1.000 26.55195 85 ARG B CA 1
ATOM 2280 C C . ARG B 1 85 ? 9.01159 20.99178 1.35274 1.000 24.33938 85 ARG B C 1
ATOM 2281 O O . ARG B 1 85 ? 10.15190 20.91199 1.82143 1.000 25.57417 85 ARG B O 1
ATOM 2289 N N . TRP B 1 86 ? 7.90913 20.78171 2.05672 1.000 25.26370 86 TRP B N 1
ATOM 2290 C CA . TRP B 1 86 ? 7.96835 20.38531 3.45460 1.000 19.36955 86 TRP B CA 1
ATOM 2291 C C . TRP B 1 86 ? 8.15697 18.87753 3.56440 1.000 25.67510 86 TRP B C 1
ATOM 2292 O O . TRP B 1 86 ? 7.58402 18.10681 2.79106 1.000 24.34338 86 TRP B O 1
ATOM 2303 N N . SER B 1 87 ? 8.98065 18.46115 4.52673 1.000 22.38161 87 SER B N 1
ATOM 2304 C CA . SER B 1 87 ? 9.22795 17.05220 4.78172 1.000 23.02559 87 SER B CA 1
ATOM 2305 C C . SER B 1 87 ? 7.99768 16.39127 5.39995 1.000 21.42207 87 SER B C 1
ATOM 2306 O O . SER B 1 87 ? 7.04118 17.05401 5.81215 1.000 21.99044 87 SER B O 1
ATOM 2309 N N . GLU B 1 88 ? 8.05326 15.06353 5.50085 1.000 19.52980 88 GLU B N 1
ATOM 2310 C CA . GLU B 1 88 ? 7.11050 14.35681 6.35775 1.000 20.81269 88 GLU B CA 1
ATOM 2311 C C . GLU B 1 88 ? 7.24055 14.87185 7.78518 1.000 19.32436 88 GLU B C 1
ATOM 2312 O O . GLU B 1 88 ? 8.28403 15.38226 8.19423 1.000 20.54012 88 GLU B O 1
ATOM 2318 N N . LEU B 1 89 ? 6.16900 14.71859 8.55586 1.000 18.58353 89 LEU B N 1
ATOM 2319 C CA . LEU B 1 89 ? 6.25547 14.99736 9.98128 1.000 18.46673 89 LEU B CA 1
ATOM 2320 C C . LEU B 1 89 ? 7.02229 13.88105 10.69184 1.000 18.15017 89 LEU B C 1
ATOM 2321 O O . LEU B 1 89 ? 6.92015 12.70550 10.32922 1.000 20.21945 89 LEU B O 1
ATOM 2326 N N . SER B 1 90 ? 7.78275 14.25454 11.71887 1.000 16.89704 90 SER B N 1
ATOM 2327 C CA . SER B 1 90 ? 8.46021 13.27142 12.55606 1.000 18.50447 90 SER B CA 1
ATOM 2328 C C . SER B 1 90 ? 7.46304 12.38088 13.29726 1.000 17.13398 90 SER B C 1
ATOM 2329 O O . SER B 1 90 ? 6.28807 12.71068 13.46277 1.000 18.89854 90 SER B O 1
ATOM 2332 N N . ASP B 1 91 ? 7.96198 11.24033 13.77834 1.000 16.41049 91 ASP B N 1
ATOM 2333 C CA . ASP B 1 91 ? 7.20297 10.47140 14.74398 1.000 15.77866 91 ASP B CA 1
ATOM 2334 C C . ASP B 1 91 ? 7.01412 11.30104 16.01298 1.000 18.05191 91 ASP B C 1
ATOM 2335 O O . ASP B 1 91 ? 7.75343 12.26329 16.24879 1.000 19.60170 91 ASP B O 1
ATOM 2340 N N . PRO B 1 92 ? 6.02569 10.95000 16.83729 1.000 16.66199 92 PRO B N 1
ATOM 2341 C CA . PRO B 1 92 ? 5.77393 11.71272 18.06327 1.000 16.74356 92 PRO B CA 1
ATOM 2342 C C . PRO B 1 92 ? 6.95122 11.68027 19.02070 1.000 20.12997 92 PRO B C 1
ATOM 2343 O O . PRO B 1 92 ? 7.57735 10.63880 19.23281 1.000 21.12791 92 PRO B O 1
ATOM 2347 N N . LEU B 1 93 ? 7.22668 12.83373 19.61292 1.000 16.93019 93 LEU B N 1
ATOM 2348 C CA . LEU B 1 93 ? 8.02214 12.93106 20.82916 1.000 17.64278 93 LEU B CA 1
ATOM 2349 C C . LEU B 1 93 ? 7.02320 13.00102 21.97401 1.000 20.46912 93 LEU B C 1
ATOM 2350 O O . LEU B 1 93 ? 6.15306 13.87959 21.97750 1.000 17.55710 93 LEU B O 1
ATOM 2355 N N . VAL B 1 94 ? 7.13814 12.07924 22.93117 1.000 14.65725 94 VAL B N 1
ATOM 2356 C CA . VAL B 1 94 ? 6.18396 11.95437 24.03168 1.000 16.52770 94 VAL B CA 1
ATOM 2357 C C . VAL B 1 94 ? 6.84021 12.58678 25.25520 1.000 19.87927 94 VAL B C 1
ATOM 2358 O O . VAL B 1 94 ? 7.70890 11.98646 25.89191 1.000 20.55713 94 VAL B O 1
ATOM 2362 N N . LEU B 1 95 ? 6.45232 13.81989 25.57739 1.000 15.47852 95 LEU B N 1
ATOM 2363 C CA . LEU B 1 95 ? 7.09288 14.57527 26.65005 1.000 15.74201 95 LEU B CA 1
ATOM 2364 C C . LEU B 1 95 ? 6.34254 14.35507 27.95714 1.000 18.10755 95 LEU B C 1
ATOM 2365 O O . LEU B 1 95 ? 5.16074 14.69737 28.06980 1.000 15.77074 95 LEU B O 1
ATOM 2370 N N . VAL B 1 96 ? 7.04806 13.80558 28.94442 1.000 15.80280 96 VAL B N 1
ATOM 2371 C CA . VAL B 1 96 ? 6.49548 13.38143 30.22309 1.000 16.17581 96 VAL B CA 1
ATOM 2372 C C . VAL B 1 96 ? 7.19051 14.16829 31.32039 1.000 18.59936 96 VAL B C 1
ATOM 2373 O O . VAL B 1 96 ? 8.40167 14.40796 31.24796 1.000 17.77060 96 VAL B O 1
ATOM 2377 N N . MET B 1 97 ? 6.42796 14.55190 32.33679 1.000 17.19521 97 MET B N 1
ATOM 2378 C CA . MET B 1 97 ? 6.96099 15.20776 33.52348 1.000 18.07562 97 MET B CA 1
ATOM 2379 C C . MET B 1 97 ? 6.98971 14.21815 34.67976 1.000 18.36430 97 MET B C 1
ATOM 2380 O O . MET B 1 97 ? 5.96598 13.60219 34.99875 1.000 19.80772 97 MET B O 1
ATOM 2385 N N . THR B 1 98 ? 8.14983 14.07406 35.30321 1.000 17.42664 98 THR B N 1
ATOM 2386 C CA . THR B 1 98 ? 8.30016 13.20314 36.46314 1.000 15.86609 98 THR B CA 1
ATOM 2387 C C . THR B 1 98 ? 8.48748 14.04388 37.72115 1.000 21.16790 98 THR B C 1
ATOM 2388 O O . THR B 1 98 ? 8.48521 15.27681 37.68498 1.000 21.70850 98 THR B O 1
ATOM 2392 N N . GLY B 1 99 ? 8.63834 13.35711 38.85127 1.000 20.04773 99 GLY B N 1
ATOM 2393 C CA . GLY B 1 99 ? 8.94667 14.04972 40.09100 1.000 23.07372 99 GLY B CA 1
ATOM 2394 C C . GLY B 1 99 ? 7.78255 14.74411 40.75203 1.000 23.47315 99 GLY B C 1
ATOM 2395 O O . GLY B 1 99 ? 7.99148 15.60173 41.61335 1.000 25.05378 99 GLY B O 1
ATOM 2396 N N . ALA B 1 100 ? 6.55611 14.37933 40.40801 1.000 22.06454 100 ALA B N 1
ATOM 2397 C CA . ALA B 1 100 ? 5.37822 15.05318 40.91746 1.000 19.80182 100 ALA B CA 1
ATOM 2398 C C . ALA B 1 100 ? 4.78709 14.38974 42.15092 1.000 23.24732 100 ALA B C 1
ATOM 2399 O O . ALA B 1 100 ? 3.89096 14.96707 42.77513 1.000 25.36100 100 ALA B O 1
ATOM 2401 N N . TYR B 1 101 ? 5.23892 13.19125 42.48790 1.000 21.41171 101 TYR B N 1
ATOM 2402 C CA . TYR B 1 101 ? 4.78314 12.44069 43.64534 1.000 22.27641 101 TYR B CA 1
ATOM 2403 C C . TYR B 1 101 ? 5.98993 11.75573 44.26239 1.000 18.91920 101 TYR B C 1
ATOM 2404 O O . TYR B 1 101 ? 7.01297 11.57867 43.59823 1.000 21.54539 101 TYR B O 1
ATOM 2413 N N . PRO B 1 102 ? 5.88765 11.32837 45.52098 1.000 26.46309 102 PRO B N 1
ATOM 2414 C CA . PRO B 1 102 ? 7.00695 10.60812 46.13995 1.000 25.64149 102 PRO B CA 1
ATOM 2415 C C . PRO B 1 102 ? 7.34064 9.32675 45.38804 1.000 22.63943 102 PRO B C 1
ATOM 2416 O O . PRO B 1 102 ? 6.46328 8.65504 44.84641 1.000 23.56170 102 PRO B O 1
ATOM 2420 N N . LYS B 1 103 ? 8.61991 8.97948 45.37926 1.000 21.47942 103 LYS B N 1
ATOM 2421 C CA . LYS B 1 103 ? 9.04695 7.78941 44.65494 1.000 22.42803 103 LYS B CA 1
ATOM 2422 C C . LYS B 1 103 ? 8.47852 6.53564 45.31618 1.000 23.31512 103 LYS B C 1
ATOM 2423 O O . LYS B 1 103 ? 8.42242 6.44807 46.55103 1.000 24.61757 103 LYS B O 1
ATOM 2429 N N . PRO B 1 104 ? 8.04422 5.55673 44.53242 1.000 20.66170 104 PRO B N 1
ATOM 2430 C CA . PRO B 1 104 ? 7.70202 4.24818 45.08958 1.000 19.07659 104 PRO B CA 1
ATOM 2431 C C . PRO B 1 104 ? 8.97876 3.46704 45.39239 1.000 20.92587 104 PRO B C 1
ATOM 2432 O O . PRO B 1 104 ? 10.09775 3.90177 45.10520 1.000 22.31784 104 PRO B O 1
ATOM 2436 N N . THR B 1 105 ? 8.80357 2.29174 45.98888 1.000 19.55574 105 THR B N 1
ATOM 2437 C CA A THR B 1 105 ? 9.91318 1.41399 46.33520 0.833 19.52110 105 THR B CA 1
ATOM 2438 C CA B THR B 1 105 ? 9.91240 1.41322 46.33675 0.167 19.71255 105 THR B CA 1
ATOM 2439 C C . THR B 1 105 ? 9.90378 0.20782 45.40881 1.000 21.03194 105 THR B C 1
ATOM 2440 O O . THR B 1 105 ? 8.86893 -0.44271 45.25021 1.000 24.42418 105 THR B O 1
ATOM 2447 N N . LEU B 1 106 ? 11.05181 -0.07863 44.79420 1.000 18.99921 106 LEU B N 1
ATOM 2448 C CA . LEU B 1 106 ? 11.19617 -1.17575 43.84088 1.000 20.27466 106 LEU B CA 1
ATOM 2449 C C . LEU B 1 106 ? 12.16502 -2.19958 44.40691 1.000 21.01477 106 LEU B C 1
ATOM 2450 O O . LEU B 1 106 ? 13.28500 -1.84619 44.78815 1.000 22.02726 106 LEU B O 1
ATOM 2455 N N . SER B 1 107 ? 11.74169 -3.46317 44.45897 1.000 19.87288 107 SER B N 1
ATOM 2456 C CA . SER B 1 107 ? 12.61403 -4.51186 44.95724 1.000 17.78993 107 SER B CA 1
ATOM 2457 C C . SER B 1 107 ? 12.42642 -5.75909 44.11709 1.000 21.17148 107 SER B C 1
ATOM 2458 O O . SER B 1 107 ? 11.42375 -5.92001 43.41421 1.000 23.24717 107 SER B O 1
ATOM 2461 N N . ALA B 1 108 ? 13.41742 -6.63926 44.19380 1.000 21.66041 108 ALA B N 1
ATOM 2462 C CA . ALA B 1 108 ? 13.32241 -7.96739 43.61539 1.000 21.15141 108 ALA B CA 1
ATOM 2463 C C . ALA B 1 108 ? 13.02442 -8.93811 44.74174 1.000 22.42067 108 ALA B C 1
ATOM 2464 O O . ALA B 1 108 ? 13.71223 -8.92467 45.76918 1.000 24.12192 108 ALA B O 1
ATOM 2466 N N . GLN B 1 109 ? 11.98388 -9.75447 44.56045 1.000 22.26790 109 GLN B N 1
ATOM 2467 C CA . GLN B 1 109 ? 11.55829 -10.64245 45.62797 1.000 22.17537 109 GLN B CA 1
ATOM 2468 C C . GLN B 1 109 ? 11.50285 -12.07811 45.12758 1.000 22.87931 109 GLN B C 1
ATOM 2469 O O . GLN B 1 109 ? 11.01970 -12.32891 44.02004 1.000 25.31932 109 GLN B O 1
ATOM 2475 N N . PRO B 1 110 ? 11.97843 -13.04012 45.92054 1.000 23.10747 110 PRO B N 1
ATOM 2476 C CA . PRO B 1 110 ? 12.50485 -12.88861 47.28188 1.000 25.19831 110 PRO B CA 1
ATOM 2477 C C . PRO B 1 110 ? 13.91228 -12.31306 47.33430 1.000 28.10262 110 PRO B C 1
ATOM 2478 O O . PRO B 1 110 ? 14.36133 -11.90607 48.40499 1.000 29.93275 110 PRO B O 1
ATOM 2482 N N . SER B 1 111 ? 14.63267 -12.25544 46.21400 1.000 22.96196 111 SER B N 1
ATOM 2483 C CA . SER B 1 111 ? 16.01042 -11.78491 46.24240 1.000 22.01556 111 SER B CA 1
ATOM 2484 C C . SER B 1 111 ? 16.40949 -11.21693 44.89175 1.000 25.05424 111 SER B C 1
ATOM 2485 O O . SER B 1 111 ? 15.94538 -11.69931 43.85255 1.000 24.08204 111 SER B O 1
ATOM 2488 N N . PRO B 1 112 ? 17.28304 -10.20597 44.87294 1.000 26.06236 112 PRO B N 1
ATOM 2489 C CA . PRO B 1 112 ? 17.84734 -9.73535 43.59756 1.000 24.45440 112 PRO B CA 1
ATOM 2490 C C . PRO B 1 112 ? 18.93049 -10.63986 43.02503 1.000 29.23703 112 PRO B C 1
ATOM 2491 O O . PRO B 1 112 ? 19.36832 -10.40255 41.88968 1.000 32.00910 112 PRO B O 1
ATOM 2495 N N . VAL B 1 113 ? 19.37535 -11.65655 43.76189 1.000 30.07594 113 VAL B N 1
ATOM 2496 C CA . VAL B 1 113 ? 20.32467 -12.64155 43.24381 1.000 31.56199 113 VAL B CA 1
ATOM 2497 C C . VAL B 1 113 ? 19.52792 -13.72128 42.51691 1.000 36.23386 113 VAL B C 1
ATOM 2498 O O . VAL B 1 113 ? 18.80375 -14.49590 43.14641 1.000 38.24664 113 VAL B O 1
ATOM 2502 N N . VAL B 1 114 ? 19.66382 -13.78360 41.19305 1.000 32.69191 114 VAL B N 1
ATOM 2503 C CA . VAL B 1 114 ? 18.83046 -14.63342 40.34857 1.000 36.18981 114 VAL B CA 1
ATOM 2504 C C . VAL B 1 114 ? 19.72172 -15.54926 39.51923 1.000 44.74626 114 VAL B C 1
ATOM 2505 O O . VAL B 1 114 ? 20.64048 -15.07962 38.83798 1.000 44.29740 114 VAL B O 1
ATOM 2509 N N . THR B 1 115 ? 19.42577 -16.84657 39.55241 1.000 46.19646 115 THR B N 1
ATOM 2510 C CA . THR B 1 115 ? 20.19115 -17.82124 38.78636 1.000 47.65454 115 THR B CA 1
ATOM 2511 C C . THR B 1 115 ? 19.96861 -17.63253 37.28988 1.000 45.36295 115 THR B C 1
ATOM 2512 O O . THR B 1 115 ? 18.88162 -17.25588 36.84146 1.000 43.73506 115 THR B O 1
ATOM 2516 N N . SER B 1 116 ? 21.01463 -17.91337 36.51326 1.000 56.24976 116 SER B N 1
ATOM 2517 C CA . SER B 1 116 ? 20.94939 -17.71362 35.07068 1.000 44.55275 116 SER B CA 1
ATOM 2518 C C . SER B 1 116 ? 19.82118 -18.53952 34.45964 1.000 46.79548 116 SER B C 1
ATOM 2519 O O . SER B 1 116 ? 19.61586 -19.70438 34.81548 1.000 41.45462 116 SER B O 1
ATOM 2522 N N . GLY B 1 117 ? 19.08173 -17.92198 33.53644 1.000 40.97426 117 GLY B N 1
ATOM 2523 C CA . GLY B 1 117 ? 17.89606 -18.52675 32.96684 1.000 49.42084 117 GLY B CA 1
ATOM 2524 C C . GLY B 1 117 ? 16.66788 -18.50325 33.85501 1.000 55.05949 117 GLY B C 1
ATOM 2525 O O . GLY B 1 117 ? 15.60391 -18.97802 33.42991 1.000 37.12503 117 GLY B O 1
ATOM 2526 N N . GLY B 1 118 ? 16.77346 -17.97161 35.07413 1.000 42.16443 118 GLY B N 1
ATOM 2527 C CA . GLY B 1 118 ? 15.64231 -17.93622 35.97566 1.000 36.21358 118 GLY B CA 1
ATOM 2528 C C . GLY B 1 118 ? 14.78114 -16.68949 35.79945 1.000 45.24743 118 GLY B C 1
ATOM 2529 O O . GLY B 1 118 ? 15.09960 -15.78119 35.02810 1.000 37.54033 118 GLY B O 1
ATOM 2530 N N . ARG B 1 119 ? 13.66396 -16.67609 36.52454 1.000 35.07141 119 ARG B N 1
ATOM 2531 C CA . ARG B 1 119 ? 12.75812 -15.53622 36.57947 1.000 29.75490 119 ARG B CA 1
ATOM 2532 C C . ARG B 1 119 ? 12.71924 -14.97766 37.99571 1.000 26.83795 119 ARG B C 1
ATOM 2533 O O . ARG B 1 119 ? 13.06245 -15.65713 38.96425 1.000 33.28789 119 ARG B O 1
ATOM 2541 N N . VAL B 1 120 ? 12.29753 -13.71739 38.10798 1.000 29.28916 120 VAL B N 1
ATOM 2542 C CA . VAL B 1 120 ? 12.17980 -13.05885 39.40372 1.000 23.00713 120 VAL B CA 1
ATOM 2543 C C . VAL B 1 120 ? 11.02177 -12.07897 39.32760 1.000 22.41284 120 VAL B C 1
ATOM 2544 O O . VAL B 1 120 ? 10.74526 -11.49531 38.27608 1.000 26.16151 120 VAL B O 1
ATOM 2548 N N . THR B 1 121 ? 10.33889 -11.89584 40.45331 1.000 21.12005 121 THR B N 1
ATOM 2549 C CA . THR B 1 121 ? 9.26029 -10.92057 40.50731 1.000 21.04225 121 THR B CA 1
ATOM 2550 C C . THR B 1 121 ? 9.83142 -9.58129 40.95035 1.000 22.53966 121 THR B C 1
ATOM 2551 O O . THR B 1 121 ? 10.52025 -9.50550 41.96857 1.000 23.75641 121 THR B O 1
ATOM 2555 N N . LEU B 1 122 ? 9.58112 -8.53800 40.16603 1.000 20.26213 122 LEU B N 1
ATOM 2556 C CA . LEU B 1 122 ? 9.90294 -7.18384 40.58370 1.000 22.49952 122 LEU B CA 1
ATOM 2557 C C . LEU B 1 122 ? 8.64810 -6.58003 41.18615 1.000 28.08304 122 LEU B C 1
ATOM 2558 O O . LEU B 1 122 ? 7.56265 -6.67318 40.60259 1.000 23.74174 122 LEU B O 1
ATOM 2563 N N . GLN B 1 123 ? 8.80792 -5.94729 42.33423 1.000 22.87492 123 GLN B N 1
ATOM 2564 C CA . GLN B 1 123 ? 7.70303 -5.48357 43.15201 1.000 19.37946 123 GLN B CA 1
ATOM 2565 C C . GLN B 1 123 ? 7.84573 -3.98078 43.31496 1.000 18.74533 123 GLN B C 1
ATOM 2566 O O . GLN B 1 123 ? 8.87936 -3.50841 43.80379 1.000 20.91508 123 GLN B O 1
ATOM 2572 N N A CYS B 1 124 ? 6.82574 -3.23142 42.91100 0.701 16.81875 124 CYS B N 1
ATOM 2573 N N B CYS B 1 124 ? 6.82687 -3.24180 42.87668 0.299 16.95409 124 CYS B N 1
ATOM 2574 C CA A CYS B 1 124 ? 6.83883 -1.78285 43.06372 0.701 20.60306 124 CYS B CA 1
ATOM 2575 C CA B CYS B 1 124 ? 6.74143 -1.79668 43.04317 0.299 20.60956 124 CYS B CA 1
ATOM 2576 C C A CYS B 1 124 ? 5.70313 -1.37756 43.99267 0.701 19.65040 124 CYS B C 1
ATOM 2577 C C B CYS B 1 124 ? 5.68024 -1.48739 44.08512 0.299 20.09890 124 CYS B C 1
ATOM 2578 O O A CYS B 1 124 ? 4.53421 -1.66487 43.71193 0.701 20.12624 124 CYS B O 1
ATOM 2579 O O B CYS B 1 124 ? 4.53796 -1.94352 43.96522 0.299 16.96447 124 CYS B O 1
ATOM 2584 N N . GLU B 1 125 ? 6.04189 -0.71081 45.10124 1.000 20.68234 125 GLU B N 1
ATOM 2585 C CA . GLU B 1 125 ? 5.07704 -0.41041 46.14973 1.000 17.77781 125 GLU B CA 1
ATOM 2586 C C . GLU B 1 125 ? 5.11264 1.06141 46.53261 1.000 17.28686 125 GLU B C 1
ATOM 2587 O O . GLU B 1 125 ? 6.18383 1.66528 46.58388 1.000 24.22158 125 GLU B O 1
ATOM 2593 N N . SER B 1 126 ? 3.93570 1.61522 46.82093 1.000 18.25925 126 SER B N 1
ATOM 2594 C CA . SER B 1 126 ? 3.79259 3.01124 47.21634 1.000 19.52790 126 SER B CA 1
ATOM 2595 C C . SER B 1 126 ? 3.02947 3.12121 48.53041 1.000 25.20470 126 SER B C 1
ATOM 2596 O O . SER B 1 126 ? 2.27412 2.22716 48.92083 1.000 24.57627 126 SER B O 1
ATOM 2599 N N . GLN B 1 127 ? 3.21473 4.26015 49.19932 1.000 24.12794 127 GLN B N 1
ATOM 2600 C CA . GLN B 1 127 ? 2.46723 4.53215 50.42276 1.000 27.15236 127 GLN B CA 1
ATOM 2601 C C . GLN B 1 127 ? 1.04168 4.97657 50.12886 1.000 27.95464 127 GLN B C 1
ATOM 2602 O O . GLN B 1 127 ? 0.11412 4.61499 50.86227 1.000 36.78636 127 GLN B O 1
ATOM 2608 N N . VAL B 1 128 ? 0.85155 5.76676 49.07364 1.000 25.02580 128 VAL B N 1
ATOM 2609 C CA . VAL B 1 128 ? -0.46150 6.22225 48.63140 1.000 29.18737 128 VAL B CA 1
ATOM 2610 C C . VAL B 1 128 ? -0.75009 5.57410 47.28481 1.000 25.26923 128 VAL B C 1
ATOM 2611 O O . VAL B 1 128 ? 0.15117 5.44057 46.45090 1.000 26.32756 128 VAL B O 1
ATOM 2615 N N . ALA B 1 129 ? -1.99569 5.16467 47.07892 1.000 23.44765 129 ALA B N 1
ATOM 2616 C CA . ALA B 1 129 ? -2.34493 4.42838 45.86616 1.000 21.54912 129 ALA B CA 1
ATOM 2617 C C . ALA B 1 129 ? -2.15415 5.28372 44.61092 1.000 21.82274 129 ALA B C 1
ATOM 2618 O O . ALA B 1 129 ? -2.39592 6.49432 44.61258 1.000 24.63251 129 ALA B O 1
ATOM 2620 N N . PHE B 1 130 ? -1.72373 4.62618 43.53041 1.000 21.63010 130 PHE B N 1
ATOM 2621 C CA . PHE B 1 130 ? -1.59734 5.19734 42.19470 1.000 19.22003 130 PHE B CA 1
ATOM 2622 C C . PHE B 1 130 ? -2.61500 4.56126 41.25548 1.000 20.39853 130 PHE B C 1
ATOM 2623 O O . PHE B 1 130 ? -3.01526 3.40707 41.42822 1.000 21.74846 130 PHE B O 1
ATOM 2631 N N . GLY B 1 131 ? -2.97286 5.29408 40.19938 1.000 20.59773 131 GLY B N 1
ATOM 2632 C CA . GLY B 1 131 ? -3.79577 4.69631 39.15873 1.000 21.79996 131 GLY B CA 1
ATOM 2633 C C . GLY B 1 131 ? -3.06966 3.58377 38.42236 1.000 19.78009 131 GLY B C 1
ATOM 2634 O O . GLY B 1 131 ? -3.67096 2.57257 38.05040 1.000 21.89790 131 GLY B O 1
ATOM 2635 N N . GLY B 1 132 ? -1.76774 3.75149 38.20281 1.000 18.53987 132 GLY B N 1
ATOM 2636 C CA . GLY B 1 132 ? -0.98140 2.71030 37.56398 1.000 15.96803 132 GLY B CA 1
ATOM 2637 C C . GLY B 1 132 ? 0.49335 2.88505 37.85295 1.000 19.48895 132 GLY B C 1
ATOM 2638 O O . GLY B 1 132 ? 0.93818 3.90123 38.39609 1.000 19.21208 132 GLY B O 1
ATOM 2639 N N . PHE B 1 133 ? 1.25233 1.85388 37.49762 1.000 15.15316 133 PHE B N 1
ATOM 2640 C CA . PHE B 1 133 ? 2.69583 1.83489 37.67201 1.000 17.64705 133 PHE B CA 1
ATOM 2641 C C . PHE B 1 133 ? 3.37228 1.58245 36.33059 1.000 22.20603 133 PHE B C 1
ATOM 2642 O O . PHE B 1 133 ? 2.79299 0.97891 35.41908 1.000 19.48298 133 PHE B O 1
ATOM 2650 N N . ILE B 1 134 ? 4.61134 2.04815 36.22134 1.000 17.39792 134 ILE B N 1
ATOM 2651 C CA . ILE B 1 134 ? 5.41568 1.88529 35.01553 1.000 19.87640 134 ILE B CA 1
ATOM 2652 C C . ILE B 1 134 ? 6.78125 1.38340 35.44667 1.000 21.31703 134 ILE B C 1
ATOM 2653 O O . ILE B 1 134 ? 7.41026 1.98689 36.32086 1.000 21.05356 134 ILE B O 1
ATOM 2658 N N . LEU B 1 135 ? 7.22369 0.26996 34.86488 1.000 19.37428 135 LEU B N 1
ATOM 2659 C CA . LEU B 1 135 ? 8.54977 -0.28786 35.12064 1.000 20.50649 135 LEU B CA 1
ATOM 2660 C C . LEU B 1 135 ? 9.39547 -0.06061 33.87649 1.000 25.11751 135 LEU B C 1
ATOM 2661 O O . LEU B 1 135 ? 9.08768 -0.61104 32.81730 1.000 25.50481 135 LEU B O 1
ATOM 2666 N N . CYS B 1 136 ? 10.44830 0.74747 33.99445 1.000 20.05034 136 CYS B N 1
ATOM 2667 C CA . CYS B 1 136 ? 11.30067 1.04123 32.84965 1.000 22.79718 136 CYS B CA 1
ATOM 2668 C C . CYS B 1 136 ? 12.66831 0.39313 32.99955 1.000 27.06980 136 CYS B C 1
ATOM 2669 O O . CYS B 1 136 ? 13.27560 0.43816 34.07376 1.000 28.28734 136 CYS B O 1
ATOM 2672 N N . LYS B 1 137 ? 13.14777 -0.18252 31.89783 1.000 27.32334 137 LYS B N 1
ATOM 2673 C CA . LYS B 1 137 ? 14.46667 -0.79562 31.81484 1.000 31.16245 137 LYS B CA 1
ATOM 2674 C C . LYS B 1 137 ? 15.48875 0.26642 31.43712 1.000 41.39772 137 LYS B C 1
ATOM 2675 O O . LYS B 1 137 ? 15.26356 1.04226 30.50425 1.000 47.69255 137 LYS B O 1
ATOM 2681 N N . GLU B 1 138 ? 16.60666 0.30014 32.15314 1.000 34.99627 138 GLU B N 1
ATOM 2682 C CA . GLU B 1 138 ? 17.69171 1.20659 31.79275 1.000 55.83689 138 GLU B CA 1
ATOM 2683 C C . GLU B 1 138 ? 18.82243 0.45296 31.10365 1.000 49.01130 138 GLU B C 1
ATOM 2684 O O . GLU B 1 138 ? 18.91877 0.46316 29.87629 1.000 56.76602 138 GLU B O 1
ATOM 2690 N N . GLN B 1 145 ? 12.67446 1.02787 27.31778 1.000 41.62303 145 GLN B N 1
ATOM 2691 C CA . GLN B 1 145 ? 11.54307 0.10943 27.26707 1.000 40.54996 145 GLN B CA 1
ATOM 2692 C C . GLN B 1 145 ? 10.83213 0.07790 28.61761 1.000 35.34743 145 GLN B C 1
ATOM 2693 O O . GLN B 1 145 ? 11.43730 -0.25721 29.64051 1.000 35.73362 145 GLN B O 1
ATOM 2696 N N . CYS B 1 146 ? 9.55103 0.43242 28.61547 1.000 33.14268 146 CYS B N 1
ATOM 2697 C CA . CYS B 1 146 ? 8.75669 0.50329 29.83355 1.000 27.69349 146 CYS B CA 1
ATOM 2698 C C . CYS B 1 146 ? 7.54959 -0.41899 29.73535 1.000 34.26500 146 CYS B C 1
ATOM 2699 O O . CYS B 1 146 ? 6.90334 -0.50565 28.68584 1.000 34.54521 146 CYS B O 1
ATOM 2702 N N . LEU B 1 147 ? 7.24681 -1.09585 30.84272 1.000 24.11666 147 LEU B N 1
ATOM 2703 C CA . LEU B 1 147 ? 6.05130 -1.91162 30.99140 1.000 21.93016 147 LEU B CA 1
ATOM 2704 C C . LEU B 1 147 ? 5.05497 -1.18521 31.88693 1.000 23.37468 147 LEU B C 1
ATOM 2705 O O . LEU B 1 147 ? 5.44461 -0.55564 32.87406 1.000 25.29107 147 LEU B O 1
ATOM 2710 N N . ASN B 1 148 ? 3.77755 -1.28176 31.54210 1.000 24.57982 148 ASN B N 1
ATOM 2711 C CA . ASN B 1 148 ? 2.69156 -0.63961 32.27586 1.000 21.63349 148 ASN B CA 1
ATOM 2712 C C . ASN B 1 148 ? 1.89927 -1.69758 33.02937 1.000 21.03980 148 ASN B C 1
ATOM 2713 O O . ASN B 1 148 ? 1.47990 -2.69957 32.43256 1.000 24.08182 148 ASN B O 1
ATOM 2718 N N . SER B 1 149 ? 1.65894 -1.46684 34.32202 1.000 18.32958 149 SER B N 1
ATOM 2719 C CA . SER B 1 149 ? 0.74781 -2.33217 35.05352 1.000 18.76755 149 SER B CA 1
ATOM 2720 C C . SER B 1 149 ? -0.69744 -2.03536 34.64075 1.000 22.12116 149 SER B C 1
ATOM 2721 O O . SER B 1 149 ? -0.98821 -1.03599 33.97726 1.000 21.84372 149 SER B O 1
ATOM 2724 N N . GLN B 1 150 ? -1.60738 -2.91347 35.04985 1.000 20.75250 150 GLN B N 1
ATOM 2725 C CA A GLN B 1 150 ? -3.02944 -2.71681 34.78435 0.561 20.94213 150 GLN B CA 1
ATOM 2726 C CA B GLN B 1 150 ? -3.02852 -2.72517 34.79971 0.439 21.01692 150 GLN B CA 1
ATOM 2727 C C . GLN B 1 150 ? -3.52569 -1.46549 35.50161 1.000 23.66956 150 GLN B C 1
ATOM 2728 O O . GLN B 1 150 ? -3.38386 -1.36156 36.72708 1.000 21.29373 150 GLN B O 1
ATOM 2739 N N . PRO B 1 151 ? -4.09918 -0.49584 34.78955 1.000 18.95632 151 PRO B N 1
ATOM 2740 C CA . PRO B 1 151 ? -4.64522 0.68127 35.47815 1.000 17.95494 151 PRO B CA 1
ATOM 2741 C C . PRO B 1 151 ? -5.88224 0.31285 36.28659 1.000 23.49892 151 PRO B C 1
ATOM 2742 O O . PRO B 1 151 ? -6.68435 -0.53040 35.87661 1.000 26.64536 151 PRO B O 1
ATOM 2746 N N . HIS B 1 152 ? -6.03413 0.96424 37.43925 1.000 21.09177 152 HIS B N 1
ATOM 2747 C CA . HIS B 1 152 ? -7.13387 0.70469 38.36458 1.000 21.97692 152 HIS B CA 1
ATOM 2748 C C . HIS B 1 152 ? -7.81425 2.02078 38.70579 1.000 24.21971 152 HIS B C 1
ATOM 2749 O O . HIS B 1 152 ? -7.17097 2.93042 39.23801 1.000 22.92921 152 HIS B O 1
ATOM 2756 N N . ALA B 1 153 ? -9.11943 2.10468 38.42998 1.000 23.50457 153 ALA B N 1
ATOM 2757 C CA . ALA B 1 153 ? -9.86240 3.33872 38.67979 1.000 28.66666 153 ALA B CA 1
ATOM 2758 C C . ALA B 1 153 ? -9.77455 3.76899 40.13963 1.000 28.90594 153 ALA B C 1
ATOM 2759 O O . ALA B 1 153 ? -9.68134 4.96592 40.43743 1.000 30.98814 153 ALA B O 1
ATOM 2761 N N . ARG B 1 154 ? -9.82134 2.81748 41.06794 1.000 26.26876 154 ARG B N 1
ATOM 2762 C CA . ARG B 1 154 ? -9.72098 3.15617 42.47980 1.000 25.50279 154 ARG B CA 1
ATOM 2763 C C . ARG B 1 154 ? -8.29150 3.09302 42.99188 1.000 26.85453 154 ARG B C 1
ATOM 2764 O O . ARG B 1 154 ? -8.05020 3.36644 44.17272 1.000 31.04292 154 ARG B O 1
ATOM 2772 N N . GLY B 1 155 ? -7.34261 2.77241 42.12655 1.000 25.64164 155 GLY B N 1
ATOM 2773 C CA . GLY B 1 155 ? -5.94548 2.84316 42.47918 1.000 27.06517 155 GLY B CA 1
ATOM 2774 C C . GLY B 1 155 ? -5.46736 1.59562 43.19776 1.000 30.69048 155 GLY B C 1
ATOM 2775 O O . GLY B 1 155 ? -6.24359 0.77970 43.69734 1.000 26.78105 155 GLY B O 1
ATOM 2776 N N . SER B 1 156 ? -4.14871 1.45383 43.23325 1.000 22.12076 156 SER B N 1
ATOM 2777 C CA A SER B 1 156 ? -3.53270 0.41205 44.03034 0.421 24.24629 156 SER B CA 1
ATOM 2778 C CA B SER B 1 156 ? -3.48556 0.36782 43.93767 0.579 24.30731 156 SER B CA 1
ATOM 2779 C C . SER B 1 156 ? -2.14741 0.88333 44.44110 1.000 25.31599 156 SER B C 1
ATOM 2780 O O . SER B 1 156 ? -1.54278 1.76005 43.81301 1.000 22.00888 156 SER B O 1
ATOM 2785 N N . SER B 1 157 ? -1.67611 0.32513 45.55062 1.000 19.79223 157 SER B N 1
ATOM 2786 C CA A SER B 1 157 ? -0.37259 0.65799 46.10196 0.568 20.51157 157 SER B CA 1
ATOM 2787 C CA B SER B 1 157 ? -0.36841 0.66937 46.08637 0.432 20.62947 157 SER B CA 1
ATOM 2788 C C . SER B 1 157 ? 0.69013 -0.37050 45.74034 1.000 21.21027 157 SER B C 1
ATOM 2789 O O . SER B 1 157 ? 1.79524 -0.31936 46.28342 1.000 18.83362 157 SER B O 1
ATOM 2794 N N . ARG B 1 158 ? 0.38965 -1.29637 44.83205 1.000 19.35526 158 ARG B N 1
ATOM 2795 C CA . ARG B 1 158 ? 1.36998 -2.33052 44.53673 1.000 18.74657 158 ARG B CA 1
ATOM 2796 C C . ARG B 1 158 ? 1.21104 -2.84165 43.11545 1.000 18.07590 158 ARG B C 1
ATOM 2797 O O . ARG B 1 158 ? 0.08956 -3.05883 42.65025 1.000 19.16751 158 ARG B O 1
ATOM 2805 N N . ALA B 1 159 ? 2.34181 -3.04245 42.43787 1.000 18.44409 159 ALA B N 1
ATOM 2806 C CA . ALA B 1 159 ? 2.37299 -3.73558 41.16009 1.000 18.53859 159 ALA B CA 1
ATOM 2807 C C . ALA B 1 159 ? 3.50531 -4.75016 41.16166 1.000 18.14570 159 ALA B C 1
ATOM 2808 O O . ALA B 1 159 ? 4.56849 -4.51831 41.75166 1.000 21.46093 159 ALA B O 1
ATOM 2810 N N . ILE B 1 160 ? 3.29600 -5.87022 40.47275 1.000 16.57237 160 ILE B N 1
ATOM 2811 C CA . ILE B 1 160 ? 4.36118 -6.85098 40.32780 1.000 17.17688 160 ILE B CA 1
ATOM 2812 C C . ILE B 1 160 ? 4.55531 -7.14407 38.84739 1.000 16.04301 160 ILE B C 1
ATOM 2813 O O . ILE B 1 160 ? 3.61490 -7.08418 38.04434 1.000 19.28784 160 ILE B O 1
ATOM 2818 N N . PHE B 1 161 ? 5.80765 -7.42879 38.49341 1.000 18.96583 161 PHE B N 1
ATOM 2819 C CA . PHE B 1 161 ? 6.23900 -7.64444 37.11932 1.000 21.36901 161 PHE B CA 1
ATOM 2820 C C . PHE B 1 161 ? 7.14288 -8.86594 37.09180 1.000 23.53663 161 PHE B C 1
ATOM 2821 O O . PHE B 1 161 ? 8.05370 -8.97593 37.91484 1.000 24.18817 161 PHE B O 1
ATOM 2829 N N . SER B 1 162 ? 6.90924 -9.77373 36.15205 1.000 22.52185 162 SER B N 1
ATOM 2830 C CA . SER B 1 162 ? 7.78201 -10.93057 36.01003 1.000 27.32665 162 SER B CA 1
ATOM 2831 C C . SER B 1 162 ? 8.91945 -10.57454 35.06344 1.000 28.00624 162 SER B C 1
ATOM 2832 O O . SER B 1 162 ? 8.67762 -10.14543 33.93328 1.000 30.22405 162 SER B O 1
ATOM 2835 N N . VAL B 1 163 ? 10.15251 -10.74074 35.52802 1.000 26.70174 163 VAL B N 1
ATOM 2836 C CA . VAL B 1 163 ? 11.33535 -10.39514 34.74852 1.000 30.86258 163 VAL B CA 1
ATOM 2837 C C . VAL B 1 163 ? 12.13200 -11.66688 34.49123 1.000 32.85599 163 VAL B C 1
ATOM 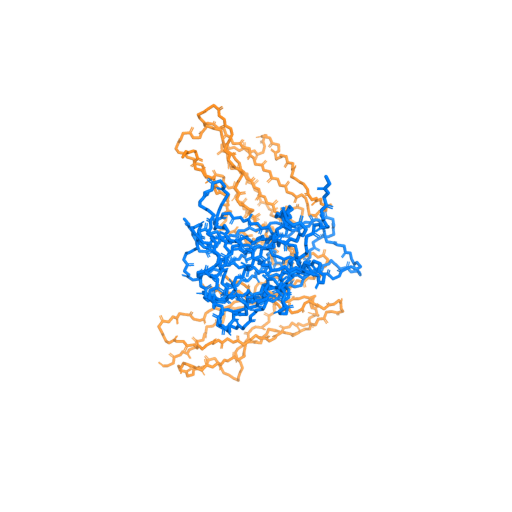2838 O O . VAL B 1 163 ? 12.39139 -12.44526 35.41653 1.000 28.74853 163 VAL B O 1
ATOM 2842 N N . GLY B 1 164 ? 12.51352 -11.88001 33.23522 1.000 35.45691 164 GLY B N 1
ATOM 2843 C CA . GLY B 1 164 ? 13.30050 -13.03286 32.87962 1.000 36.36077 164 GLY B CA 1
ATOM 2844 C C . GLY B 1 164 ? 12.87702 -13.63594 31.55755 1.000 57.96121 164 GLY B C 1
ATOM 2845 O O . GLY B 1 164 ? 11.91877 -13.18236 30.92519 1.000 46.33790 164 GLY B O 1
ATOM 2846 N N . PRO B 1 165 ? 13.59243 -14.68047 31.10624 1.000 58.17987 165 PRO B N 1
ATOM 2847 C CA . PRO B 1 165 ? 14.75145 -15.32373 31.75317 1.000 43.55331 165 PRO B CA 1
ATOM 2848 C C . PRO B 1 165 ? 15.96206 -14.39604 31.79087 1.000 45.97904 165 PRO B C 1
ATOM 2849 O O . PRO B 1 165 ? 16.23884 -13.69411 30.82313 1.000 47.88489 165 PRO B O 1
ATOM 2853 N N . VAL B 1 166 ? 16.68182 -14.34844 32.90465 1.000 43.20185 166 VAL B N 1
ATOM 2854 C CA . VAL B 1 166 ? 17.79518 -13.42458 33.04830 1.000 43.98484 166 VAL B CA 1
ATOM 2855 C C . VAL B 1 166 ? 19.07332 -14.08730 32.55122 1.000 67.51271 166 VAL B C 1
ATOM 2856 O O . VAL B 1 166 ? 19.20442 -15.31434 32.52381 1.000 57.66955 166 VAL B O 1
ATOM 2860 N N . SER B 1 167 ? 20.03336 -13.25229 32.15797 1.000 56.02311 167 SER B N 1
ATOM 2861 C CA . SER B 1 167 ? 21.30373 -13.69308 31.61168 1.000 67.33020 167 SER B CA 1
ATOM 2862 C C . SER B 1 167 ? 22.43719 -12.90642 32.25311 1.000 61.20929 167 SER B C 1
ATOM 2863 O O . SER B 1 167 ? 22.29301 -11.70463 32.51017 1.000 53.42970 167 SER B O 1
ATOM 2866 N N . PRO B 1 168 ? 23.57257 -13.55261 32.53047 1.000 61.98156 168 PRO B N 1
ATOM 2867 C CA . PRO B 1 168 ? 24.74595 -12.79428 32.98733 1.000 61.39275 168 PRO B CA 1
ATOM 2868 C C . PRO B 1 168 ? 25.33921 -11.91122 31.90599 1.000 59.45042 168 PRO B C 1
ATOM 2869 O O . PRO B 1 168 ? 26.09348 -10.98496 32.22943 1.000 66.25529 168 PRO B O 1
ATOM 2873 N N . ASN B 1 169 ? 25.00672 -12.15640 30.63756 1.000 53.57534 169 ASN B N 1
ATOM 2874 C CA . ASN B 1 169 ? 25.58262 -11.41433 29.52319 1.000 80.66266 169 ASN B CA 1
ATOM 2875 C C . ASN B 1 169 ? 24.97413 -10.02992 29.34030 1.000 75.37788 169 ASN B C 1
ATOM 2876 O O . ASN B 1 169 ? 25.48431 -9.25413 28.52470 1.000 68.45071 169 ASN B O 1
ATOM 2878 N N . ARG B 1 170 ? 23.90750 -9.69981 30.06477 1.000 67.69040 170 ARG B N 1
ATOM 2879 C CA . ARG B 1 170 ? 23.25986 -8.40282 29.94440 1.000 72.20842 170 ARG B CA 1
ATOM 2880 C C . ARG B 1 170 ? 23.04701 -7.80336 31.32787 1.000 65.89533 170 ARG B C 1
ATOM 2881 O O . ARG B 1 170 ? 23.07002 -8.50348 32.34354 1.000 64.84301 170 ARG B O 1
ATOM 2883 N N . ARG B 1 171 ? 22.84816 -6.48900 31.35801 1.000 64.10288 171 ARG B N 1
ATOM 2884 C CA . ARG B 1 171 ? 22.49750 -5.79639 32.58894 1.000 67.47651 171 ARG B CA 1
ATOM 2885 C C . ARG B 1 171 ? 20.98721 -5.82332 32.77677 1.000 60.52137 171 ARG B C 1
ATOM 2886 O O . ARG B 1 171 ? 20.22442 -5.70078 31.81302 1.000 52.50188 171 ARG B O 1
ATOM 2888 N N . TRP B 1 172 ? 20.56196 -5.99790 34.02413 1.000 54.00944 172 TRP B N 1
ATOM 2889 C CA . TRP B 1 172 ? 19.14780 -6.05468 34.38779 1.000 57.44845 172 TRP B CA 1
ATOM 2890 C C . TRP B 1 172 ? 18.92019 -4.94828 35.41420 1.000 56.30367 172 TRP B C 1
ATOM 2891 O O . TRP B 1 172 ? 19.01179 -5.18034 36.62299 1.000 42.43270 172 TRP B O 1
ATOM 2902 N N . SER B 1 173 ? 18.62694 -3.74617 34.90582 1.000 44.44334 173 SER B N 1
ATOM 2903 C CA A SER B 1 173 ? 18.52048 -2.53130 35.70647 0.497 41.21005 173 SER B CA 1
ATOM 2904 C CA B SER B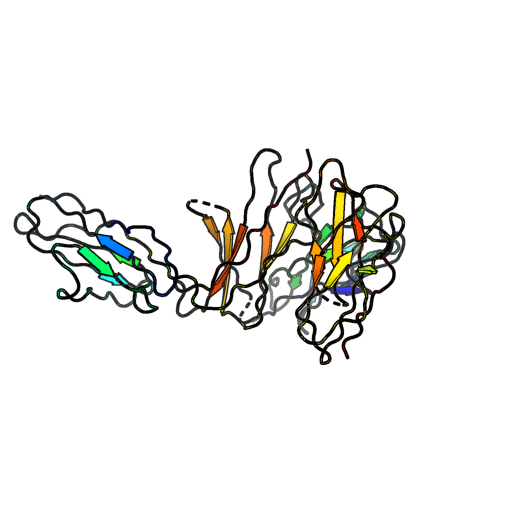 1 173 ? 18.52295 -2.53144 35.70326 0.503 41.21434 173 SER B CA 1
ATOM 2905 C C . SER B 1 173 ? 17.18216 -1.86164 35.42892 1.000 37.90665 173 SER B C 1
ATOM 2906 O O . SER B 1 173 ? 16.82155 -1.65098 34.26580 1.000 36.61231 173 SER B O 1
ATOM 2911 N N . HIS B 1 174 ? 16.45480 -1.50815 36.49591 1.000 28.41466 174 HIS B N 1
ATOM 2912 C CA . HIS B 1 174 ? 15.08889 -1.00853 36.36479 1.000 29.36154 174 HIS B CA 1
ATOM 2913 C C . HIS B 1 174 ? 14.79414 0.12906 37.33676 1.000 26.10190 174 HIS B C 1
ATOM 2914 O O . HIS B 1 174 ? 15.37964 0.21831 38.41693 1.000 27.78672 174 HIS B O 1
ATOM 2921 N N . ARG B 1 175 ? 13.83860 0.97904 36.94533 1.000 23.19608 175 ARG B N 1
ATOM 2922 C CA . ARG B 1 175 ? 13.21640 1.96590 37.81648 1.000 27.08775 175 ARG B CA 1
ATOM 2923 C C . ARG B 1 175 ? 11.71070 1.87576 37.63884 1.000 22.82373 175 ARG B C 1
ATOM 2924 O O . ARG B 1 175 ? 11.21663 1.43485 36.59487 1.000 24.75543 175 ARG B O 1
ATOM 2932 N N A CYS B 1 176 ? 10.98769 2.31274 38.67263 0.609 20.78986 176 CYS B N 1
ATOM 2933 N N B CYS B 1 176 ? 10.96889 2.30581 38.64454 0.391 20.96686 176 CYS B N 1
ATOM 2934 C CA A CYS B 1 176 ? 9.53083 2.26553 38.70990 0.609 23.26683 176 CYS B CA 1
ATOM 2935 C CA B CYS B 1 176 ? 9.52410 2.28821 38.51046 0.391 22.47504 176 CYS B CA 1
ATOM 2936 C C A CYS B 1 176 ? 8.94423 3.64715 38.99571 0.609 22.00424 176 CYS B C 1
ATOM 2937 C C B CYS B 1 176 ? 8.92164 3.59846 38.99351 0.391 21.98427 176 CYS B C 1
ATOM 2938 O O A CYS B 1 176 ? 9.53510 4.45412 39.71809 0.609 21.17146 176 CYS B O 1
ATOM 2939 O O B CYS B 1 176 ? 9.48087 4.29714 39.84191 0.391 21.29945 176 CYS B O 1
ATOM 2944 N N . TYR B 1 177 ? 7.77251 3.92216 38.41422 1.000 22.06761 177 TYR B N 1
ATOM 2945 C CA . TYR B 1 177 ? 7.05681 5.16968 38.64562 1.000 16.23529 177 TYR B CA 1
ATOM 2946 C C . TYR B 1 177 ? 5.59320 4.85777 38.88184 1.000 18.39933 177 TYR B C 1
ATOM 2947 O O . TYR B 1 177 ? 5.07081 3.85105 38.39157 1.000 19.69304 177 TYR B O 1
ATOM 2956 N N . GLY B 1 178 ? 4.92319 5.77004 39.57784 1.000 18.21054 178 GLY B N 1
ATOM 2957 C CA . GLY B 1 178 ? 3.47189 5.74008 39.62919 1.000 18.15189 178 GLY B CA 1
ATOM 2958 C C . GLY B 1 178 ? 2.86888 6.94564 38.93522 1.000 18.23201 178 GLY B C 1
ATOM 2959 O O . GLY B 1 178 ? 3.53915 7.97288 38.79959 1.000 20.56597 178 GLY B O 1
ATOM 2960 N N . TYR B 1 179 ? 1.62145 6.83539 38.48038 1.000 18.72796 179 TYR B N 1
ATOM 2961 C CA . TYR B 1 179 ? 0.90012 7.97334 37.92248 1.000 18.13693 179 TYR B CA 1
ATOM 2962 C C . TYR B 1 179 ? -0.58071 7.84044 38.27264 1.000 18.47305 179 TYR B C 1
ATOM 2963 O O . TYR B 1 179 ? -1.06545 6.75760 38.62720 1.000 19.08138 179 TYR B O 1
ATOM 2972 N N A ASP B 1 180 ? -1.28541 8.97223 38.17950 0.473 18.56875 180 ASP B N 1
ATOM 2973 N N B ASP B 1 180 ? -1.30143 8.95192 38.19208 0.527 18.59270 180 ASP B N 1
ATOM 2974 C CA A ASP B 1 180 ? -2.73240 9.05326 38.35167 0.473 19.36713 180 ASP B CA 1
ATOM 2975 C CA B ASP B 1 180 ? -2.73992 8.91230 38.40961 0.527 19.32966 180 ASP B CA 1
ATOM 2976 C C A ASP B 1 180 ? -3.43168 8.92352 37.00275 0.473 19.06269 180 ASP B C 1
ATOM 2977 C C B ASP B 1 180 ? -3.47649 8.99897 37.07575 0.527 18.95068 180 ASP B C 1
ATOM 2978 O O A ASP B 1 180 ? -2.92553 9.38659 35.97714 0.473 20.69318 180 ASP B O 1
ATOM 2979 O O B ASP B 1 180 ? -3.02909 9.66330 36.13699 0.527 19.97418 180 ASP B O 1
ATOM 2988 N N . LEU B 1 181 ? -4.62030 8.31172 37.00900 1.000 21.64642 181 LEU B N 1
ATOM 2989 C CA . LEU B 1 181 ? -5.29157 8.04153 35.73145 1.000 18.89044 181 LEU B CA 1
ATOM 2990 C C . LEU B 1 181 ? -5.68355 9.30610 34.98326 1.000 19.09734 181 LEU B C 1
ATOM 2991 O O . LEU B 1 181 ? -5.76747 9.28638 33.75332 1.000 21.96466 181 LEU B O 1
ATOM 2996 N N . ASN B 1 182 ? -5.94242 10.39604 35.68680 1.000 19.01366 182 ASN B N 1
ATOM 2997 C CA . ASN B 1 182 ? -6.38974 11.60969 35.01831 1.000 23.97558 182 ASN B CA 1
ATOM 2998 C C . ASN B 1 182 ? -5.24020 12.49134 34.55120 1.000 24.95127 182 ASN B C 1
ATOM 2999 O O . ASN B 1 182 ? -5.48871 13.55724 33.97179 1.000 23.81699 182 ASN B O 1
ATOM 3004 N N . SER B 1 183 ? -3.99037 12.08010 34.77388 1.000 20.15701 183 SER B N 1
ATOM 3005 C CA . SER B 1 183 ? -2.83216 12.81175 34.25963 1.000 18.32251 183 SER B CA 1
ATOM 3006 C C . SER B 1 183 ? -1.71291 11.82817 33.94216 1.000 17.73621 183 SER B C 1
ATOM 3007 O O . SER B 1 183 ? -0.64586 11.83653 34.56570 1.000 18.63806 183 SER B O 1
ATOM 3010 N N . PRO B 1 184 ? -1.90835 10.98639 32.91917 1.000 16.78413 184 PRO B N 1
ATOM 3011 C CA . PRO B 1 184 ? -0.91510 9.94371 32.62967 1.000 17.41625 184 PRO B CA 1
ATOM 3012 C C . PRO B 1 184 ? 0.41690 10.46447 32.10335 1.000 17.62695 184 PRO B C 1
ATOM 3013 O O . PRO B 1 184 ? 1.35746 9.66681 32.01202 1.000 18.17293 184 PRO B O 1
ATOM 3017 N N . TYR B 1 185 ? 0.54114 11.75607 31.76703 1.000 16.89427 185 TYR B N 1
ATOM 3018 C CA . TYR B 1 185 ? 1.83865 12.30299 31.39214 1.000 15.45164 185 TYR B CA 1
ATOM 3019 C C . TYR B 1 185 ? 2.61295 12.85750 32.58731 1.000 17.20508 185 TYR B C 1
ATOM 3020 O O . TYR B 1 185 ? 3.66756 13.47289 32.39697 1.000 18.93024 185 TYR B O 1
ATOM 3029 N N . VAL B 1 186 ? 2.11804 12.64529 33.80162 1.000 16.11676 186 VAL B N 1
ATOM 3030 C CA . VAL B 1 186 ? 2.72007 13.18776 35.00342 1.000 16.96413 186 VAL B CA 1
ATOM 3031 C C . VAL B 1 186 ? 3.03454 11.99794 35.89060 1.000 17.94036 186 VAL B C 1
ATOM 3032 O O . VAL B 1 186 ? 2.11681 11.27648 36.30256 1.000 18.45298 186 VAL B O 1
ATOM 3036 N N . TRP B 1 187 ? 4.31621 11.76025 36.13994 1.000 15.15579 187 TRP B N 1
ATOM 3037 C CA . TRP B 1 187 ? 4.74625 10.58005 36.87906 1.000 16.76870 187 TRP B CA 1
ATOM 3038 C C . TRP B 1 187 ? 5.35914 10.99415 38.20748 1.000 17.51028 187 TRP B C 1
ATOM 3039 O O . TRP B 1 187 ? 5.74452 12.14603 38.41592 1.000 20.36479 187 TRP B O 1
ATOM 3050 N N . SER B 1 188 ? 5.42588 10.02825 39.11352 1.000 16.79575 188 SER B N 1
ATOM 3051 C CA . SER B 1 188 ? 6.11375 10.24967 40.37349 1.000 17.87498 188 SER B CA 1
ATOM 3052 C C . SER B 1 188 ? 7.61520 10.47206 40.14336 1.000 18.75287 188 SER B C 1
ATOM 3053 O O . SER B 1 188 ? 8.14296 10.30876 39.04506 1.000 20.70034 188 SER B O 1
ATOM 3056 N N . SER B 1 189 ? 8.33002 10.80391 41.22077 1.000 19.64743 189 SER B N 1
ATOM 3057 C CA . SER B 1 189 ? 9.77244 10.62050 41.17527 1.000 18.99529 189 SER B CA 1
ATOM 3058 C C . SER B 1 189 ? 10.08614 9.14744 40.90649 1.000 22.05221 189 SER B C 1
ATOM 3059 O O . SER B 1 189 ? 9.31419 8.26667 41.29576 1.000 21.79826 189 SER B O 1
ATOM 3062 N N . PRO B 1 190 ? 11.20517 8.83983 40.25173 1.000 22.16151 190 PRO B N 1
ATOM 3063 C CA . PRO B 1 190 ? 11.52439 7.42914 39.99909 1.000 22.20819 190 PRO B CA 1
ATOM 3064 C C . PRO B 1 190 ? 11.99007 6.74794 41.27199 1.000 24.95053 190 PRO B C 1
ATOM 3065 O O . PRO B 1 190 ? 12.66449 7.35240 42.11138 1.000 23.27152 190 PRO B O 1
ATOM 3069 N N . SER B 1 191 ? 11.62103 5.47351 41.40664 1.000 21.35894 191 SER B N 1
ATOM 3070 C CA . SER B 1 191 ? 12.22452 4.61921 42.42018 1.000 21.77905 191 SER B CA 1
ATOM 3071 C C . SER B 1 191 ? 13.74219 4.62894 42.28763 1.000 24.76652 191 SER B C 1
ATOM 3072 O O . SER B 1 191 ? 14.28556 4.91582 41.21550 1.000 25.13629 191 SER B O 1
ATOM 3075 N N . ASP B 1 192 ? 14.43549 4.28446 43.36906 1.000 23.30025 192 ASP B N 1
ATOM 3076 C CA . ASP B 1 192 ? 15.85054 3.96412 43.26166 1.000 28.17353 192 ASP B CA 1
ATOM 3077 C C . ASP B 1 192 ? 16.06784 2.90067 42.19520 1.000 28.76663 192 ASP B C 1
ATOM 3078 O O . ASP B 1 192 ? 15.19939 2.06053 41.93635 1.000 29.72924 192 ASP B O 1
ATOM 3083 N N . LEU B 1 193 ? 17.24158 2.93858 41.57493 1.000 26.88619 193 LEU B N 1
ATOM 3084 C CA . LEU B 1 193 ? 17.57417 1.97109 40.53990 1.000 31.29867 193 LEU B CA 1
ATOM 3085 C C . LEU B 1 193 ? 17.75380 0.58588 41.15110 1.000 29.63353 193 LEU B C 1
ATOM 3086 O O . LEU B 1 193 ? 18.40005 0.43505 42.18990 1.000 33.87120 193 LEU B O 1
ATOM 3091 N N . LEU B 1 194 ? 17.16935 -0.42598 40.51752 1.000 27.20002 194 LEU B N 1
ATOM 3092 C CA . LEU B 1 194 ? 17.30124 -1.80208 40.97368 1.000 28.42172 194 LEU B CA 1
ATOM 3093 C C . LEU B 1 194 ? 18.15245 -2.57628 39.98395 1.000 34.37892 194 LEU B C 1
ATOM 3094 O O . LEU B 1 194 ? 17.85956 -2.58569 38.78582 1.000 30.50483 194 LEU B O 1
ATOM 3099 N N . GLU B 1 195 ? 19.19413 -3.23300 40.48801 1.000 27.85464 195 GLU B N 1
ATOM 3100 C CA . GLU B 1 195 ? 20.11623 -3.99933 39.66092 1.000 33.76753 195 GLU B CA 1
ATOM 3101 C C . GLU B 1 195 ? 20.07752 -5.45669 40.09662 1.000 35.37505 195 GLU B C 1
ATOM 3102 O O . GLU B 1 195 ? 20.33504 -5.76407 41.26445 1.000 42.87978 195 GLU B O 1
ATOM 3108 N N . LEU B 1 196 ? 19.74917 -6.34558 39.16515 1.000 34.58945 196 LEU B N 1
ATOM 3109 C CA . LEU B 1 196 ? 19.77700 -7.77076 39.44985 1.000 32.35818 196 LEU B CA 1
ATOM 3110 C C . LEU B 1 196 ? 21.20027 -8.29661 39.35736 1.000 41.49173 196 LEU B C 1
ATOM 3111 O O . LEU B 1 196 ? 22.02942 -7.77908 38.60463 1.000 42.85738 196 LEU B O 1
ATOM 3116 N N . LEU B 1 197 ? 21.48107 -9.32614 40.14804 1.000 35.60546 197 LEU B N 1
ATOM 3117 C CA . LEU B 1 197 ? 22.78048 -9.98949 40.16385 1.000 39.73713 197 LEU B CA 1
ATOM 3118 C C . LEU B 1 197 ? 22.58551 -11.39806 39.62362 1.000 48.81283 197 LEU B C 1
ATOM 3119 O O . LEU B 1 197 ? 21.85805 -12.19776 40.22330 1.000 37.77760 197 LEU B O 1
ATOM 3124 N N . VAL B 1 198 ? 23.21580 -11.69661 38.49591 1.000 43.43127 198 VAL B N 1
ATOM 3125 C CA . VAL B 1 198 ? 23.07506 -12.98423 37.83171 1.000 48.62791 198 VAL B CA 1
ATOM 3126 C C . VAL B 1 198 ? 24.43140 -13.67719 37.83816 1.000 53.58624 198 VAL B C 1
ATOM 3127 O O . VAL B 1 198 ? 25.29929 -13.37320 37.01979 1.000 48.17935 198 VAL B O 1
ATOM 3131 N N . PRO B 1 199 ? 24.65384 -14.62476 38.76060 1.000 57.91032 199 PRO B N 1
ATOM 3132 C CA . PRO B 1 199 ? 25.90947 -15.38283 38.80718 1.000 54.51796 199 PRO B CA 1
ATOM 3133 C C . PRO B 1 199 ? 26.11181 -16.25157 37.56520 1.000 64.94762 199 PRO B C 1
ATOM 3134 O O . PRO B 1 199 ? 26.99067 -15.94503 36.75738 1.000 73.49319 199 PRO B O 1
#

B-factor: mean 28.78, std 11.51, range [13.21, 92.11]

Foldseek 3Di:
DAADAWAWAKVVQDAAEAFAKMKIATGGPPQFDFKWKWFDQDPPDDIDTDPVVQADNRMRIGHGDDLVPFGKMWMWTDDPHDIHDIHDIGGHAYEAPAAAWAKAWPPHLAAEAQAKIKIKTFAPDAAQWKWKWWDVIDIDIDCQNPGMRIDIDDDDDQPDWTKMWMWGHHPSRVRYTYHIHDIDTHHYDD/DWDAWAWAKPPHLEAEAFAKIKIAIDGDPQFDFKWKWFAFPPGDDIDTDPVVQADNRMHMDHGDDLRPFHWMWMWTDGPHDIHDIHDTRGRAYEAPAAAWAWAWPPHLAAEAQGKIKIKTFDPDFFQWKWKDFCPIDIFDGDQVGDGMDIDIDDPDHPVDWGKIWMWGHHPVRVRYTYHIHPIDTGHYD

InterPro domains:
  IPR003598 Immunoglobulin subtype 2 [SM00408] (40-105)
  IPR003598 Immunoglobulin subtype 2 [SM00408] (236-303)
  IPR003598 Immunoglobulin subtype 2 [SM00408] (336-403)
  IPR003599 Immunoglobulin domain subtype [SM00409] (34-117)
  IPR003599 Immunoglobulin domain subtype [SM00409] (230-318)
  IPR003599 Immunoglobulin domain subtype [SM00409] (330-419)
  IPR007110 Immunoglobulin-like domain [PS50835] (27-110)
  IPR007110 Immunoglobulin-like domain [PS50835] (225-314)
  IPR013151 Immunoglobulin-like beta-sandwich domain [PF00047] (233-304)
  IPR013151 Immunoglobulin-like beta-sandwich domain [PF00047] (332-403)
  IPR013783 Immunoglobulin-like fold [G3DSA:2.60.40.10] (24-117)
  IPR013783 Immunoglobulin-like fold [G3DSA:2.60.40.10] (118-218)
  IPR013783 Immunoglobulin-like fold [G3DSA:2.60.40.10] (221-317)
  IPR013783 Immunoglobulin-like fold [G3DSA:2.60.40.10] (319-419)
  IPR036179 Immunoglobulin-like domain superfamily [SSF48726] (26-119)
  IPR036179 Immunoglobulin-like domain superfamily [SSF48726] (121-220)
  IPR036179 Immunoglobulin-like domain superfamily [SSF48726] (223-319)
  IPR036179 Immunoglobulin-like domain superfamily [SSF48726] (323-420)
  IPR050412 Immunoglobulin-like Receptors in Immune Regulation [PTHR11738] (8-218)